Protein AF-A0A2S6GLT4-F1 (afdb_monomer)

Sequence (737 aa):
MRTRTAPTATSEQGGGARAPRPSIDDYTATVGAVVGLYRRHQGLPVSYLLADWPAAPTTSRYIAMERGRWAPTLAIVVGVCARMGVDPAWVLAAADGLSPRALYERTRELPAAPKAPDMSWQAAVGACLRRIRQDRDVTVAELTTRLGVDKGALYTRERGRWTPRLGGLRRWCDALDVPLSAVVAAVGPTDAPTGPYLLHLDHLHAETDPRYRALAAVADLLRAHGRTLLAVDEHTVAALATTTGITPPRLFDRLHSHPLTLPLPPRERPAPEPARTVTRRRSAQAPGGSSSHRDEYAVAVGRVLAVYRGHQGLAVADLVARVPSPPERETYRTWERGIRPPSLVAVAQVSPVLGVDPAWVLAAADGLSARDLLTATQALPVSPTTAGTPLMAAVGACLAGLRRDKGITKPEVAARLDVHTESVTQYELGGRAASLDRLRAWCDLLGTHLCAVVAAVTPRRVPALGYLLDTHHLRADPDPDFARLRAAGRFLHAQGHQRTFLDDACLAELAALTDIDTEALREHLLDYPLALSEPGTRPMPVPEPADPHAPTVIPHATPRSDEINRALGTALRHARHTAELTEAALGARFSPRHTAAFVRARETGAKPISLALLITVAQTLSIPATTLLAEAESPGPTAPRAAGAALTPPPGIADPVTATVMLVREVASAPGAPPPQEIRRHLLPDYPRPIVYGTGTRIVSSRVAESSHVAELILTCRVLGISAAAVWEVAHQPAKP

Mean predicted aligned error: 21.56 Å

Radius of gyration: 37.29 Å; Cα contacts (8 Å, |Δi|>4): 659; chains: 1; bounding box: 102×85×116 Å

pLDDT: mean 70.12, std 24.21, range [23.8, 98.38]

Solvent-accessible surface area (backbone atoms only — not comparable to full-atom values): 44700 Å² total; per-residue (Å²): 144,84,88,82,84,79,85,84,80,83,81,82,77,82,76,76,80,73,76,84,76,75,51,61,63,56,41,38,22,40,40,16,39,50,53,45,48,54,36,59,74,70,69,55,55,72,65,68,74,37,58,96,42,98,82,48,66,53,73,69,53,47,54,29,19,36,68,35,75,38,79,55,37,46,68,52,50,44,55,49,22,59,71,71,61,40,62,50,33,55,53,37,21,57,49,68,73,40,51,77,67,56,42,51,56,52,28,69,76,44,70,73,28,79,88,51,95,85,53,52,66,43,32,29,49,11,46,30,54,49,48,54,32,57,78,65,72,52,46,72,68,55,51,24,61,67,64,75,46,56,70,67,59,51,54,36,39,38,63,21,72,49,84,59,36,43,63,58,47,43,49,51,22,59,65,69,73,45,62,59,21,27,57,51,51,33,47,45,83,76,81,66,94,74,70,96,65,86,85,86,67,86,68,73,77,41,82,80,42,73,73,54,54,52,55,51,50,49,55,50,52,35,53,76,68,76,48,58,94,90,72,70,52,74,68,55,44,48,55,49,19,70,75,68,74,44,59,53,70,67,53,52,55,64,68,68,72,63,86,82,83,76,87,81,80,88,79,83,83,83,82,89,80,82,89,81,89,79,85,84,82,87,75,88,85,77,88,89,72,98,79,80,82,75,59,64,58,30,24,35,36,17,40,47,53,47,51,43,32,57,74,70,68,49,51,68,67,61,50,32,74,66,27,96,78,50,60,55,68,66,56,52,54,28,14,43,66,40,75,40,65,58,39,59,68,52,42,56,49,47,21,62,75,60,74,42,58,46,29,55,46,40,25,58,44,70,70,46,34,70,68,54,40,51,55,51,28,70,73,49,76,68,73,92,84,42,81,91,52,56,68,54,31,36,42,12,44,41,53,53,41,55,34,55,76,69,71,53,48,60,62,56,53,10,64,76,68,74,46,56,46,66,55,48,52,29,31,32,61,31,76,38,89,63,49,48,68,57,48,38,56,49,21,55,75,68,73,50,53,52,25,20,51,43,41,58,47,39,84,68,62,75,46,65,58,47,71,35,52,53,88,74,77,76,83,68,73,94,48,69,66,55,58,30,47,30,55,34,32,45,51,42,46,76,72,66,58,81,67,76,54,45,43,71,66,55,42,47,51,39,17,67,66,45,76,39,55,51,62,62,44,47,58,63,43,66,82,40,84,54,50,63,62,65,92,83,69,70,77,77,78,77,78,78,88,81,71,99,77,69,81,83,76,76,79,80,76,77,78,55,72,68,54,54,25,34,29,41,7,45,27,52,47,50,55,35,55,76,67,72,45,49,50,48,56,53,15,47,73,77,33,90,85,37,42,37,67,57,42,48,35,30,40,67,29,78,37,80,76,50,72,69,55,45,46,52,50,18,59,75,70,73,43,62,50,65,56,43,51,54,50,34,69,46,83,72,98,82,74,90,80,80,85,86,80,92,78,85,82,85,88,89,85,94,62,81,71,62,59,58,59,51,53,59,55,55,61,73,67,44,95,84,61,76,61,77,72,59,67,58,58,75,74,62,87,85,85,93,82,84,86,81,90,77,91,82,83,91,86,89,80,96,83,86,90,83,59,72,64,60,58,51,51,54,50,50,33,60,76,68,71,52,54,73,66,61,59,53,53,69,76,65,62,78,86,73,135

Organism: NCBI:txid155976

InterPro domains:
  IPR001387 Cro/C1-type, helix-turn-helix domain [PS50943] (129-183)
  IPR001387 Cro/C1-typ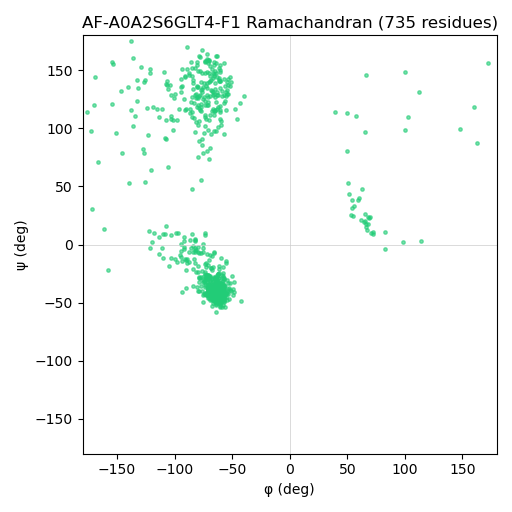e, helix-turn-helix domain [PS50943] (399-453)
  IPR001387 Cro/C1-type, helix-turn-helix domain [SM00530] (128-183)
  IPR001387 Cro/C1-type, helix-turn-helix domain [SM00530] (304-361)
  IPR001387 Cro/C1-type, helix-turn-helix domain [SM00530] (398-453)
  IPR001387 Cro/C1-type, helix-turn-helix domain [SM00530] (571-628)
  IPR001387 Cro/C1-type, helix-turn-helix domain [cd00093] (126-181)
  IPR001387 Cro/C1-type, helix-turn-helix domain [cd00093] (396-450)
  IPR010982 Lambda repressor-like, DNA-binding domain superfamily [G3DSA:1.10.260.40] (115-189)
  IPR010982 Lambda repressor-like, DNA-binding domain superfamily [G3DSA:1.10.260.40] (385-460)
  IPR010982 Lambda repressor-like, DNA-binding domain superfamily [G3DSA:1.10.260.40] (556-635)
  IPR010982 Lambda repressor-like, DNA-binding domain superfamily [SSF47413] (121-185)
  IPR010982 Lambda repressor-like, DNA-binding domain superfamily [SSF47413] (390-451)
  IPR050807 Transcriptional regulator/dioxygenase, bacterial-type [PTHR46797] (123-184)

Nearest PDB structures (foldseek):
  3f52-assembly1_A  TM=9.607E-01  e=4.417E-02  Corynebacterium glutamicum
  2b5a-assembly1_A  TM=9.102E-01  e=2.755E-02  [Bacillus] caldolyticus
  2ewt-assembly1_A  TM=8.957E-01  e=5.378E-02  Streptomyces coelicolor A3(2)
  3f51-assembly1_A  TM=7.361E-01  e=6.051E-02  Corynebacterium glutamicum
  1y7y-assembly1_B  TM=8.975E-01  e=2.049E-01  Aeromonas hydrophila

Secondary structure (DSSP, 8-state):
----PPP----------PPPPPPHHHHHHHHHHHHHHHHHHTT--HHHHHTT-TTPPPHHHHHHHHTTSS--BHHHHHHHHHHHT--HHHHHHHHTT--HHHHHHHHHTSPPP---TT--HHHHHHHHHHHHHHHTT--HHHHHHHHT--HHHHHHHHTT-S--BHHHHHHHHHHHT--HHHHHHHH--SS----------TTSGGGG-HHHHHHHHHHHHHHHTT--TT---HHHHHHHHHHH---HHHHHHHHHS---PPPPPPPPPPPPPPPPP------PPPP--------HHHHHHHHHHHHHHHHTT--HHHHHHHSSSPPPHHHHHHHHTTSSPPPHHHHHHHHHHTT--HHHHHHHHHT--HHHHHHHHHTS---S--TTS-HHHHHHHHHHHHHHHTT--HHHHHHHTTS-HHHHHHHHTTSSPPPHHHHHHHHHHTTS-HHHHHHHHSSS---HHHHHH-TT--S----HHHHHHHHHHHHHHHTT---SEE-HHHHHHHHHHHT--HHHHHHHHHTTT-EEPPTT----PPPP---TTS-------PPPHHHHHHHHHHHHHHHHHHTT--HHHHHHHH-TT--HHHHHHHHTTSS---HHHHHHHHHHTTS-HHHHHHHHHSPPS-S--------PPPP----HHHHHHHHHHHHTTSTTPPPHHHHHHHS------PPPP--------------HHHHHHHHHHHHTT--HHHHHHHHT-----

Structure (mmCIF, N/CA/C/O backbone):
data_AF-A0A2S6GLT4-F1
#
_entry.id   AF-A0A2S6GLT4-F1
#
loop_
_atom_site.group_PDB
_atom_site.id
_atom_site.type_symbol
_atom_site.label_atom_id
_atom_site.label_alt_id
_atom_site.label_comp_id
_atom_site.label_asym_id
_atom_site.label_entity_id
_atom_site.label_seq_id
_atom_site.pdbx_PDB_ins_code
_atom_site.Cartn_x
_atom_site.Cartn_y
_atom_site.Cartn_z
_atom_site.occupancy
_atom_site.B_iso_or_equiv
_atom_site.auth_seq_id
_atom_site.auth_comp_id
_atom_site.auth_asym_id
_atom_site.auth_atom_id
_atom_site.pdbx_PDB_model_num
ATOM 1 N N . MET A 1 1 ? -44.749 28.588 36.130 1.00 44.81 1 MET A N 1
ATOM 2 C CA . MET A 1 1 ? -45.713 28.023 35.158 1.00 44.81 1 MET A CA 1
ATOM 3 C C . MET A 1 1 ? -45.424 28.574 33.769 1.00 44.81 1 MET A C 1
ATOM 5 O O . MET A 1 1 ? -45.738 29.726 33.515 1.00 44.81 1 MET A O 1
ATOM 9 N N . ARG A 1 2 ? -44.778 27.779 32.910 1.00 32.66 2 ARG A N 1
ATOM 10 C CA . ARG A 1 2 ? -44.834 27.828 31.435 1.00 32.66 2 ARG A CA 1
ATOM 11 C C . ARG A 1 2 ? -44.069 26.599 30.939 1.00 32.66 2 ARG A C 1
ATOM 13 O O . ARG A 1 2 ? -42.844 26.571 30.960 1.00 32.66 2 ARG A O 1
ATOM 20 N N . THR A 1 3 ? -44.812 25.546 30.624 1.00 42.28 3 THR A N 1
ATOM 21 C CA . THR A 1 3 ? -44.322 24.288 30.059 1.00 42.28 3 THR A CA 1
ATOM 22 C C . THR A 1 3 ? -44.149 24.453 28.552 1.00 42.28 3 THR A C 1
ATOM 24 O O . THR A 1 3 ? -45.046 24.931 27.863 1.00 42.28 3 THR A O 1
ATOM 27 N N . ARG A 1 4 ? -42.969 24.087 28.049 1.00 40.12 4 ARG A N 1
ATOM 28 C CA . ARG A 1 4 ? -42.629 24.066 26.624 1.00 40.12 4 ARG A CA 1
ATOM 29 C C . ARG A 1 4 ? -42.678 22.602 26.185 1.00 40.12 4 ARG A C 1
ATOM 31 O O . ARG A 1 4 ? -41.852 21.808 26.623 1.00 40.12 4 ARG A O 1
ATOM 38 N N . THR A 1 5 ? -43.689 22.236 25.408 1.00 43.66 5 THR A N 1
ATOM 39 C CA . THR A 1 5 ? -43.836 20.915 24.788 1.00 43.66 5 THR A CA 1
ATOM 40 C C . THR A 1 5 ? -42.920 20.817 23.566 1.00 43.66 5 THR A C 1
ATOM 42 O O . THR A 1 5 ? -42.909 21.708 22.718 1.00 43.66 5 THR A O 1
ATOM 45 N N . ALA A 1 6 ? -42.120 19.752 23.501 1.00 34.84 6 ALA A N 1
ATOM 46 C CA . ALA A 1 6 ? -41.293 19.402 22.347 1.00 34.84 6 ALA A CA 1
ATOM 47 C C . ALA A 1 6 ? -42.102 18.539 21.355 1.00 34.84 6 ALA A C 1
ATOM 49 O O . ALA A 1 6 ? -42.954 17.768 21.804 1.00 34.84 6 ALA A O 1
ATOM 50 N N . PRO A 1 7 ? -41.860 18.643 20.035 1.00 45.69 7 PRO A N 1
ATOM 51 C CA . PRO A 1 7 ? -42.570 17.849 19.043 1.00 45.69 7 PRO A CA 1
ATOM 52 C C . PRO A 1 7 ? -41.981 16.437 18.934 1.00 45.69 7 PRO A C 1
ATOM 54 O O . PRO A 1 7 ? -40.767 16.240 18.886 1.00 45.69 7 PRO A O 1
ATOM 57 N N . THR A 1 8 ? -42.874 15.455 18.883 1.00 38.06 8 THR A N 1
ATOM 58 C CA . THR A 1 8 ? -42.616 14.040 18.616 1.00 38.06 8 THR A CA 1
ATOM 59 C C . THR A 1 8 ? -42.158 13.859 17.169 1.00 38.06 8 THR A C 1
ATOM 61 O O . THR A 1 8 ? -42.925 14.096 16.239 1.00 38.06 8 THR A O 1
ATOM 64 N N . ALA A 1 9 ? -40.912 13.426 16.975 1.00 35.00 9 ALA A N 1
ATOM 65 C CA . ALA A 1 9 ? -40.420 12.968 15.682 1.00 35.00 9 ALA A CA 1
ATOM 66 C C . ALA A 1 9 ? -40.923 11.538 15.423 1.00 35.00 9 ALA A C 1
ATOM 68 O O . ALA A 1 9 ? -40.581 10.602 16.146 1.00 35.00 9 ALA A O 1
ATOM 69 N N . THR A 1 10 ? -41.750 11.374 14.396 1.00 35.44 10 THR A N 1
ATOM 70 C CA . THR A 1 10 ? -42.114 10.083 13.807 1.00 35.44 10 THR A CA 1
ATOM 71 C C . THR A 1 10 ? -40.899 9.498 13.085 1.00 35.44 10 THR A C 1
ATOM 73 O O . THR A 1 10 ? -40.462 10.046 12.077 1.00 35.44 10 THR A O 1
ATOM 76 N N . SER A 1 11 ? -40.334 8.399 13.597 1.00 38.78 11 SER A N 1
ATOM 77 C CA . SER A 1 11 ? -39.285 7.652 12.897 1.00 38.78 11 SER A CA 1
ATOM 78 C C . SER A 1 11 ? -39.906 6.772 11.812 1.00 38.78 11 SER A C 1
ATOM 80 O O . SER A 1 11 ? -40.502 5.735 12.112 1.00 38.78 11 SER A O 1
ATOM 82 N N . GLU A 1 12 ? -39.739 7.166 10.556 1.00 38.41 12 GLU A N 1
ATOM 83 C CA . GLU A 1 12 ? -39.913 6.281 9.406 1.00 38.41 12 GLU A CA 1
ATOM 84 C C . GLU A 1 12 ? -38.825 5.194 9.440 1.00 38.41 12 GLU A C 1
ATOM 86 O O . GLU A 1 12 ? -37.680 5.401 9.039 1.00 38.41 12 GLU A O 1
ATOM 91 N N . GLN A 1 13 ? -39.169 4.015 9.960 1.00 41.34 13 GLN A N 1
ATOM 92 C CA . GLN A 1 13 ? -38.370 2.803 9.793 1.00 41.34 13 GLN A CA 1
ATOM 93 C C . GLN A 1 13 ? -38.634 2.221 8.399 1.00 41.34 13 GLN A C 1
ATOM 95 O O . GLN A 1 13 ? -39.508 1.375 8.210 1.00 41.34 13 GLN A O 1
ATOM 100 N N . GLY A 1 14 ? -37.848 2.658 7.416 1.00 41.16 14 GLY A N 1
ATOM 101 C CA . GLY A 1 14 ? -37.689 1.959 6.141 1.00 41.16 14 GLY A CA 1
ATOM 102 C C . GLY A 1 14 ? -36.935 0.645 6.350 1.00 41.16 14 GLY A C 1
ATOM 103 O O . GLY A 1 14 ? -35.717 0.583 6.195 1.00 41.16 14 GLY A O 1
ATOM 104 N N . GLY A 1 15 ? -37.648 -0.408 6.751 1.00 39.38 15 GLY A N 1
ATOM 105 C CA . GLY A 1 15 ? -37.107 -1.755 6.928 1.00 39.38 15 GLY A CA 1
ATOM 106 C C . GLY A 1 15 ? -36.794 -2.420 5.589 1.00 39.38 15 GLY A C 1
ATOM 107 O O . GLY A 1 15 ? -37.574 -3.235 5.105 1.00 39.38 15 GLY A O 1
ATOM 108 N N . GLY A 1 16 ? -35.647 -2.092 4.990 1.00 51.72 16 GLY A N 1
ATOM 109 C CA . GLY A 1 16 ? -35.098 -2.866 3.880 1.00 51.72 16 GLY A CA 1
ATOM 110 C C . GLY A 1 16 ? -34.820 -4.296 4.346 1.00 51.72 16 GLY A C 1
ATOM 111 O O . GLY A 1 16 ? -33.909 -4.523 5.144 1.00 51.72 16 GLY A O 1
ATOM 112 N N . ALA A 1 17 ? -35.625 -5.256 3.889 1.00 49.81 17 ALA A N 1
ATOM 113 C CA . ALA A 1 17 ? -35.461 -6.664 4.223 1.00 49.81 17 ALA A CA 1
ATOM 114 C C . ALA A 1 17 ? -34.079 -7.146 3.751 1.00 49.81 17 ALA A C 1
ATOM 116 O O . ALA A 1 17 ? -33.823 -7.307 2.558 1.00 49.81 17 ALA A O 1
ATOM 117 N N . ARG A 1 18 ? -33.159 -7.338 4.700 1.00 60.69 18 ARG A N 1
ATOM 118 C CA . ARG A 1 18 ? -31.818 -7.867 4.439 1.00 60.69 18 ARG A CA 1
ATOM 119 C C . ARG A 1 18 ? -31.978 -9.291 3.900 1.00 60.69 18 ARG A C 1
ATOM 121 O O . ARG A 1 18 ? -32.685 -10.089 4.514 1.00 60.69 18 ARG A O 1
ATOM 128 N N . ALA A 1 19 ? -31.341 -9.602 2.770 1.00 67.31 19 ALA A N 1
ATOM 129 C CA . ALA A 1 19 ? -31.387 -10.943 2.187 1.00 67.31 19 ALA A CA 1
ATOM 130 C C . ALA A 1 19 ? -31.021 -12.007 3.246 1.00 67.31 19 ALA A C 1
ATOM 132 O O . ALA A 1 19 ? -30.118 -11.762 4.060 1.00 67.31 19 ALA A O 1
ATOM 133 N N . PRO A 1 20 ? -31.716 -13.161 3.275 1.00 76.94 20 PRO A N 1
ATOM 134 C CA . PRO A 1 20 ? -31.445 -14.209 4.250 1.00 76.94 20 PRO A CA 1
ATOM 135 C C . PRO A 1 20 ? -29.981 -14.644 4.146 1.00 76.94 20 PRO A C 1
ATOM 137 O O . PRO A 1 20 ? -29.478 -14.929 3.059 1.00 76.94 20 PRO A O 1
ATOM 140 N N . ARG A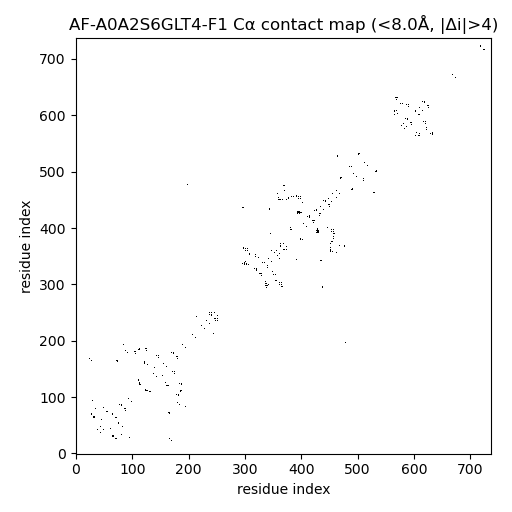 1 21 ? -29.274 -14.659 5.282 1.00 79.25 21 ARG A N 1
ATOM 141 C CA . ARG A 1 21 ? -27.878 -15.110 5.320 1.00 79.25 21 ARG A CA 1
ATOM 142 C C . ARG A 1 21 ? -27.822 -16.625 5.082 1.00 79.25 21 ARG A C 1
ATOM 144 O O . ARG A 1 21 ? -28.668 -17.334 5.630 1.00 79.25 21 ARG A O 1
ATOM 151 N N . PRO A 1 22 ? -26.832 -17.127 4.322 1.00 79.94 22 PRO A N 1
ATOM 152 C CA . PRO A 1 22 ? -26.649 -18.563 4.130 1.00 79.94 22 PRO A CA 1
ATOM 153 C C . PRO A 1 22 ? -26.393 -19.258 5.471 1.00 79.94 22 PRO A C 1
ATOM 155 O O . PRO A 1 22 ? -25.790 -18.670 6.377 1.00 79.94 22 PRO A O 1
ATOM 158 N N . SER A 1 23 ? -26.833 -20.513 5.600 1.00 90.44 23 SER A N 1
ATOM 159 C CA . SER A 1 23 ? -26.534 -21.305 6.794 1.00 90.44 23 SER A CA 1
ATOM 160 C C . SER A 1 23 ? -25.022 -21.554 6.914 1.00 90.44 23 SER A C 1
ATOM 162 O O . SER A 1 23 ? -24.261 -21.417 5.954 1.00 90.44 23 SER A O 1
ATOM 164 N N . ILE A 1 24 ? -24.552 -21.928 8.108 1.00 85.50 24 ILE A N 1
ATOM 165 C CA . ILE A 1 24 ? -23.126 -22.228 8.336 1.00 85.50 24 ILE A CA 1
ATOM 166 C C . ILE A 1 24 ? -22.648 -23.379 7.438 1.00 85.50 24 ILE A C 1
ATOM 168 O O . ILE A 1 24 ? -21.502 -23.362 6.973 1.00 85.50 24 ILE A O 1
ATOM 172 N N . ASP A 1 25 ? -23.515 -24.360 7.194 1.00 85.31 25 ASP A N 1
ATOM 173 C CA . ASP A 1 25 ? -23.207 -25.513 6.353 1.00 85.31 25 ASP A CA 1
ATOM 174 C C . ASP A 1 25 ? -23.150 -25.104 4.875 1.00 85.31 25 ASP A C 1
ATOM 176 O O . ASP A 1 25 ? -22.179 -25.445 4.195 1.00 85.31 25 ASP A O 1
ATOM 180 N N . ASP A 1 26 ? -24.077 -24.255 4.414 1.00 86.31 26 ASP A N 1
ATOM 181 C CA . ASP A 1 26 ? -24.054 -23.693 3.054 1.00 86.31 26 ASP A CA 1
ATOM 182 C C . ASP A 1 26 ? -22.807 -22.839 2.819 1.00 86.31 26 ASP A C 1
ATOM 184 O O . ASP A 1 26 ? -22.149 -22.942 1.782 1.00 86.31 26 ASP A O 1
ATOM 188 N N . TYR A 1 27 ? -22.429 -22.020 3.803 1.00 84.94 27 TYR A N 1
ATOM 189 C CA . TYR A 1 27 ? -21.230 -21.190 3.725 1.00 84.94 27 TYR A CA 1
ATOM 190 C C . TYR A 1 27 ? -19.965 -22.042 3.604 1.00 84.94 27 TYR A C 1
ATOM 192 O O . TYR A 1 27 ? -19.087 -21.793 2.778 1.00 84.94 27 TYR A O 1
ATOM 200 N N . THR A 1 28 ? -19.888 -23.093 4.414 1.00 85.12 28 THR A N 1
ATOM 201 C CA . THR A 1 28 ? -18.774 -24.038 4.394 1.00 85.12 28 THR A CA 1
ATOM 202 C C . THR A 1 28 ? -18.690 -24.773 3.056 1.00 85.12 28 THR A C 1
ATOM 204 O O . THR A 1 28 ? -17.597 -24.909 2.497 1.00 85.12 28 THR A O 1
ATOM 207 N N . ALA A 1 29 ? -19.833 -25.209 2.522 1.00 85.50 29 ALA A N 1
ATOM 208 C CA . ALA A 1 29 ? -19.918 -25.829 1.206 1.00 85.50 29 ALA A CA 1
ATOM 209 C C . ALA A 1 29 ? -19.494 -24.866 0.092 1.00 85.50 29 ALA A C 1
ATOM 211 O O . ALA A 1 29 ? -18.736 -25.259 -0.794 1.00 85.50 29 ALA A O 1
ATOM 212 N N . THR A 1 30 ? -19.892 -23.598 0.191 1.00 86.38 30 THR A N 1
ATOM 213 C CA . THR A 1 30 ? -19.520 -22.541 -0.756 1.00 86.38 30 THR A CA 1
ATOM 214 C C . THR A 1 30 ? -18.011 -22.309 -0.759 1.00 86.38 30 THR A C 1
ATOM 216 O O . THR A 1 30 ? -17.394 -22.330 -1.821 1.00 86.38 30 THR A O 1
ATOM 219 N N . VAL A 1 31 ? -17.377 -22.184 0.413 1.00 83.44 31 VAL A N 1
ATOM 220 C CA . VAL A 1 31 ? -15.911 -22.047 0.507 1.00 83.44 31 VAL A CA 1
ATOM 221 C C . VAL A 1 31 ? -15.202 -23.260 -0.098 1.00 83.44 31 VAL A C 1
ATOM 223 O O . VAL A 1 31 ? -14.247 -23.099 -0.857 1.00 83.44 31 VAL A O 1
ATOM 226 N N . GLY A 1 32 ? -15.686 -24.472 0.181 1.00 85.88 32 GLY A N 1
ATOM 227 C CA . GLY A 1 32 ? -15.173 -25.698 -0.429 1.00 85.88 32 GLY A CA 1
ATOM 228 C C . GLY A 1 32 ? -15.267 -25.696 -1.957 1.00 85.88 32 GLY A C 1
ATOM 229 O O . GLY A 1 32 ? -14.281 -25.989 -2.640 1.00 85.88 32 GLY A O 1
ATOM 230 N N . ALA A 1 33 ? -16.426 -25.311 -2.493 1.00 86.00 33 ALA A N 1
ATOM 231 C CA . ALA A 1 33 ? -16.675 -25.236 -3.926 1.00 86.00 33 ALA A CA 1
ATOM 232 C C . ALA A 1 33 ? -15.775 -24.198 -4.613 1.00 86.00 33 ALA A C 1
ATOM 234 O O . ALA A 1 33 ? -15.162 -24.518 -5.634 1.00 86.00 33 ALA A O 1
ATOM 235 N N . VAL A 1 34 ? -15.634 -23.004 -4.023 1.00 84.12 34 VAL A N 1
ATOM 236 C CA . VAL A 1 34 ? -14.757 -21.933 -4.523 1.00 84.12 34 VAL A CA 1
ATOM 237 C C . VAL A 1 34 ? -13.304 -22.408 -4.550 1.00 84.12 34 VAL A C 1
ATOM 239 O O . VAL A 1 34 ? -12.658 -22.326 -5.592 1.00 84.12 34 VAL A O 1
ATOM 242 N N . VAL A 1 35 ? -12.799 -22.989 -3.456 1.00 84.94 35 VAL A N 1
ATOM 243 C CA . VAL A 1 35 ? -11.429 -23.535 -3.402 1.00 84.94 35 VAL A CA 1
ATOM 244 C C . VAL A 1 35 ? -11.205 -24.597 -4.481 1.00 84.94 35 VAL A C 1
ATOM 246 O O . VAL A 1 35 ? -10.193 -24.560 -5.184 1.00 84.94 35 VAL A O 1
ATOM 249 N N . GLY A 1 36 ? -12.149 -25.528 -4.647 1.00 86.56 36 GLY A N 1
ATOM 250 C CA . GLY A 1 36 ? -12.024 -26.576 -5.657 1.00 86.56 36 GLY A CA 1
ATOM 251 C C . GLY A 1 36 ? -12.067 -26.042 -7.088 1.00 86.56 36 GLY A C 1
ATOM 252 O O . GLY A 1 36 ? -11.414 -26.587 -7.978 1.00 86.56 36 GLY A O 1
ATOM 253 N N . LEU A 1 37 ? -12.810 -24.964 -7.315 1.00 86.56 37 LEU A N 1
ATOM 254 C CA . LEU A 1 37 ? -12.906 -24.290 -8.600 1.00 86.56 37 LEU A CA 1
ATOM 255 C C . LEU A 1 37 ? -11.615 -23.526 -8.941 1.00 86.56 37 LEU A C 1
ATOM 257 O O . LEU A 1 37 ? -11.097 -23.717 -10.041 1.00 86.56 37 LEU A O 1
ATOM 261 N N . TYR A 1 38 ? -11.012 -22.805 -7.988 1.00 79.25 38 TYR A N 1
ATOM 262 C CA . TYR A 1 38 ? -9.678 -22.206 -8.162 1.00 79.25 38 TYR A CA 1
ATOM 263 C C . TYR A 1 38 ? -8.610 -23.251 -8.487 1.00 79.25 38 TYR A C 1
ATOM 265 O O . TYR A 1 38 ? -7.854 -23.094 -9.447 1.00 79.25 38 TYR A O 1
ATOM 273 N N . ARG A 1 39 ? -8.577 -24.360 -7.737 1.00 93.12 39 ARG A N 1
ATOM 274 C CA . ARG A 1 39 ? -7.625 -25.447 -7.995 1.00 93.12 39 ARG A CA 1
ATOM 275 C C . ARG A 1 39 ? -7.785 -26.012 -9.408 1.00 93.12 39 ARG A C 1
ATOM 277 O O . ARG A 1 39 ? -6.785 -26.208 -10.100 1.00 93.12 39 ARG A O 1
ATOM 284 N N . ARG A 1 40 ? -9.024 -26.311 -9.826 1.00 90.31 40 ARG A N 1
ATOM 285 C CA . ARG A 1 40 ? -9.312 -26.846 -11.170 1.00 90.31 40 ARG A CA 1
ATOM 286 C C . ARG A 1 40 ? -8.893 -25.866 -12.261 1.00 90.31 40 ARG A C 1
ATOM 288 O O . ARG A 1 40 ? -8.290 -26.303 -13.234 1.00 90.31 40 ARG A O 1
ATOM 295 N N . HIS A 1 41 ? -9.150 -24.574 -12.069 1.00 82.62 41 HIS A N 1
ATOM 296 C CA . HIS A 1 41 ? -8.751 -23.536 -13.014 1.00 82.62 41 HIS A CA 1
ATOM 297 C C . HIS A 1 41 ? -7.226 -23.460 -13.195 1.00 82.62 41 HIS A C 1
ATOM 299 O O . HIS A 1 41 ? -6.745 -23.345 -14.316 1.00 82.62 41 HIS A O 1
ATOM 305 N N . GLN A 1 42 ? -6.458 -23.618 -12.113 1.00 84.19 42 GLN A N 1
ATOM 306 C CA . GLN A 1 42 ? -4.990 -23.634 -12.162 1.00 84.19 42 GLN A CA 1
ATOM 307 C C . GLN A 1 42 ? -4.389 -24.978 -12.620 1.00 84.19 42 GLN A C 1
ATOM 309 O O . GLN A 1 42 ? -3.169 -25.114 -12.686 1.00 84.19 42 GLN A O 1
ATOM 314 N N . GLY A 1 43 ? -5.209 -26.003 -12.885 1.00 90.88 43 GLY A N 1
ATOM 315 C CA . GLY A 1 43 ? -4.724 -27.336 -13.257 1.00 90.88 43 GLY A CA 1
ATOM 316 C C . GLY A 1 43 ? -3.919 -28.044 -12.157 1.00 90.88 43 GLY A C 1
ATOM 317 O O . GLY A 1 43 ? -3.178 -28.983 -12.448 1.00 90.88 43 GLY A O 1
ATOM 318 N N . LEU A 1 44 ? -4.042 -27.622 -10.892 1.00 89.12 44 LEU A N 1
ATOM 319 C CA . LEU A 1 44 ? -3.240 -28.172 -9.799 1.00 89.12 44 LEU A CA 1
ATOM 320 C C . LEU A 1 44 ? -3.809 -29.518 -9.313 1.00 89.12 44 LEU A C 1
ATOM 322 O O . LEU A 1 44 ? -4.985 -29.597 -8.926 1.00 89.12 44 LEU A O 1
ATOM 326 N N . PRO A 1 45 ? -3.010 -30.600 -9.269 1.00 91.88 45 PRO A N 1
ATOM 327 C CA . PRO A 1 45 ? -3.458 -31.854 -8.682 1.00 91.88 45 PRO A CA 1
ATOM 328 C C . PRO A 1 45 ? -3.536 -31.729 -7.154 1.00 91.88 45 PRO A C 1
ATOM 330 O O . PRO A 1 45 ? -2.746 -31.026 -6.528 1.00 91.88 45 PRO A O 1
ATOM 333 N N . VAL A 1 46 ? -4.469 -32.451 -6.524 1.00 91.75 46 VAL A N 1
ATOM 334 C CA . VAL A 1 46 ? -4.634 -32.429 -5.055 1.00 91.75 46 VAL A CA 1
ATOM 335 C C . VAL A 1 46 ? -3.338 -32.825 -4.340 1.00 91.75 46 VAL A C 1
ATOM 337 O O . VAL A 1 46 ? -2.999 -32.237 -3.320 1.00 91.75 46 VAL A O 1
ATOM 340 N N . SER A 1 47 ? -2.570 -33.764 -4.899 1.00 90.06 47 SER A N 1
ATOM 341 C CA . SER A 1 47 ? -1.268 -34.169 -4.358 1.00 90.06 47 SER A CA 1
ATOM 342 C C . SER A 1 47 ? -0.286 -33.003 -4.226 1.00 90.06 47 SER A C 1
ATOM 344 O O . SER A 1 47 ? 0.422 -32.932 -3.228 1.00 90.06 47 SER A O 1
ATOM 346 N N . TYR A 1 48 ? -0.288 -32.057 -5.171 1.00 90.25 48 TYR A N 1
ATOM 347 C CA . TYR A 1 48 ? 0.574 -30.874 -5.125 1.00 90.25 48 TYR A CA 1
ATOM 348 C C . TYR A 1 48 ? 0.226 -29.967 -3.940 1.00 90.25 48 TYR A C 1
ATOM 350 O O . TYR A 1 48 ? 1.106 -29.528 -3.206 1.00 90.25 48 TYR A O 1
ATOM 358 N N . LEU A 1 49 ? -1.068 -29.744 -3.693 1.00 88.50 49 LEU A N 1
ATOM 359 C CA . LEU A 1 49 ? -1.521 -28.906 -2.580 1.00 88.50 49 LEU A CA 1
ATOM 360 C C . LEU A 1 49 ? -1.252 -29.518 -1.207 1.00 88.50 49 LEU A C 1
ATOM 362 O O . LEU A 1 49 ? -1.248 -28.785 -0.219 1.00 88.50 49 LEU A O 1
ATOM 366 N N . LEU A 1 50 ? -1.052 -30.833 -1.123 1.00 90.50 50 LEU A N 1
ATOM 367 C CA . LEU A 1 50 ? -0.866 -31.545 0.142 1.00 90.50 50 LEU A CA 1
ATOM 368 C C . LEU A 1 50 ? 0.592 -31.956 0.395 1.00 90.50 50 LEU A C 1
ATOM 370 O O . LEU A 1 50 ? 0.948 -32.188 1.548 1.00 90.50 50 LEU A O 1
ATOM 374 N N . ALA A 1 51 ? 1.447 -31.988 -0.633 1.00 86.88 51 ALA A N 1
ATOM 375 C CA . ALA A 1 51 ? 2.861 -32.341 -0.505 1.00 86.88 51 ALA A CA 1
ATOM 376 C C . ALA A 1 51 ? 3.583 -31.435 0.507 1.00 86.88 51 ALA A C 1
ATOM 378 O O . ALA A 1 51 ? 3.359 -30.226 0.529 1.00 86.88 51 ALA A O 1
ATOM 379 N N . ASP A 1 52 ? 4.414 -32.011 1.376 1.00 84.50 52 ASP A N 1
ATOM 380 C CA . ASP A 1 52 ? 5.278 -31.286 2.321 1.00 84.50 52 ASP A CA 1
ATOM 381 C C . ASP A 1 52 ? 4.566 -30.281 3.253 1.00 84.50 52 ASP A C 1
ATOM 383 O O . ASP A 1 52 ? 5.179 -29.324 3.724 1.00 84.50 52 ASP A O 1
ATOM 387 N N . TRP A 1 53 ? 3.264 -30.456 3.528 1.00 88.38 53 TRP A N 1
ATOM 388 C CA . TRP A 1 53 ? 2.557 -29.675 4.553 1.00 88.38 53 TRP A CA 1
ATOM 389 C C . TRP A 1 53 ? 2.253 -30.531 5.778 1.00 88.38 53 TRP A C 1
ATOM 391 O O . TRP A 1 53 ? 1.345 -31.360 5.737 1.00 88.38 53 TRP A O 1
ATOM 401 N N . PRO A 1 54 ? 2.964 -30.305 6.901 1.00 82.44 54 PRO A N 1
ATOM 402 C CA . PRO A 1 54 ? 2.817 -31.115 8.110 1.00 82.44 54 PRO A CA 1
ATOM 403 C C . PRO A 1 54 ? 1.392 -31.148 8.677 1.00 82.44 54 PRO A C 1
ATOM 405 O O . PRO A 1 54 ? 1.009 -32.107 9.337 1.00 82.44 54 PRO A O 1
ATOM 408 N N . ALA A 1 55 ? 0.605 -30.099 8.419 1.00 84.62 55 ALA A N 1
ATOM 409 C CA . ALA A 1 55 ? -0.776 -29.964 8.876 1.00 84.62 55 ALA A CA 1
ATOM 410 C C . ALA A 1 55 ? -1.807 -30.131 7.741 1.00 84.62 55 ALA A C 1
ATOM 412 O O . ALA A 1 55 ? -2.964 -29.732 7.902 1.00 84.62 55 ALA A O 1
ATOM 413 N N . ALA A 1 56 ? -1.401 -30.690 6.596 1.00 86.44 56 ALA A N 1
ATOM 414 C CA . ALA A 1 56 ? -2.293 -30.898 5.465 1.00 86.44 56 ALA A CA 1
ATOM 415 C C . ALA A 1 56 ? -3.470 -31.812 5.833 1.00 86.44 56 ALA A C 1
ATOM 417 O O . ALA A 1 56 ? -3.291 -32.819 6.528 1.00 86.44 56 ALA A O 1
ATOM 418 N N . PRO A 1 57 ? -4.688 -31.524 5.341 1.00 89.56 57 PRO A N 1
ATOM 419 C CA . PRO A 1 57 ? -5.746 -32.518 5.370 1.00 89.56 57 PRO A CA 1
ATOM 420 C C . PRO A 1 57 ? -5.334 -33.737 4.534 1.00 89.56 57 PRO A C 1
ATOM 422 O O . PRO A 1 57 ? -4.608 -33.621 3.551 1.00 89.56 57 PRO A O 1
ATOM 425 N N . THR A 1 58 ? -5.843 -34.919 4.882 1.00 93.75 58 THR A N 1
ATOM 426 C CA . THR A 1 58 ? -5.714 -36.084 3.997 1.00 93.75 58 THR A CA 1
ATOM 427 C C . THR A 1 58 ? -6.402 -35.804 2.660 1.00 93.75 58 THR A C 1
ATOM 429 O O . THR A 1 58 ? -7.365 -35.035 2.610 1.00 93.75 58 THR A O 1
ATOM 432 N N . THR A 1 59 ? -5.980 -36.472 1.583 1.00 92.69 59 THR A N 1
ATOM 433 C CA . THR A 1 59 ? -6.624 -36.364 0.259 1.00 92.69 59 THR A CA 1
ATOM 434 C C . THR A 1 59 ? -8.141 -36.539 0.350 1.00 92.69 59 THR A C 1
ATOM 436 O O . THR A 1 59 ? -8.895 -35.740 -0.200 1.00 92.69 59 THR A O 1
ATOM 439 N N . SER A 1 60 ? -8.609 -37.516 1.133 1.00 92.19 60 SER A N 1
ATOM 440 C CA . SER A 1 60 ? -10.039 -37.746 1.364 1.00 92.19 60 SER A CA 1
ATOM 441 C C . SER A 1 60 ? -10.729 -36.576 2.073 1.00 92.19 60 SER A C 1
ATOM 443 O O . SER A 1 60 ? -11.848 -36.226 1.705 1.00 92.19 60 SER A O 1
ATOM 445 N N . ARG A 1 61 ? -10.077 -35.936 3.057 1.00 93.00 61 ARG A N 1
ATOM 446 C CA . ARG A 1 61 ? -10.611 -34.737 3.731 1.00 93.00 61 ARG A CA 1
ATOM 447 C C . ARG A 1 61 ? -10.619 -33.519 2.817 1.00 93.00 61 ARG A C 1
ATOM 449 O O . ARG A 1 61 ? -11.587 -32.771 2.845 1.00 93.00 61 ARG A O 1
ATOM 456 N N . TYR A 1 62 ? -9.598 -33.346 1.980 1.00 92.56 62 TYR A N 1
ATOM 457 C CA . TYR A 1 62 ? -9.577 -32.286 0.974 1.00 92.56 62 TYR A CA 1
ATOM 458 C C . TYR A 1 62 ? -10.713 -32.462 -0.047 1.00 92.56 62 TYR A C 1
ATOM 460 O O . TYR A 1 62 ? -11.469 -31.533 -0.301 1.00 92.56 62 TYR A O 1
ATOM 468 N N . ILE A 1 63 ? -10.918 -33.677 -0.563 1.00 91.06 63 ILE A N 1
ATOM 469 C CA . ILE A 1 63 ? -12.034 -33.974 -1.477 1.00 91.06 63 ILE A CA 1
ATOM 470 C C . ILE A 1 63 ? -13.390 -33.794 -0.777 1.00 91.06 63 ILE A C 1
ATOM 472 O O . ILE A 1 63 ? -14.359 -33.350 -1.393 1.00 91.06 63 ILE A O 1
ATOM 476 N N . ALA A 1 64 ? -13.493 -34.147 0.508 1.00 91.06 64 ALA A N 1
ATOM 477 C CA . ALA A 1 64 ? -14.695 -33.879 1.291 1.00 91.06 64 ALA A CA 1
ATOM 478 C C . ALA A 1 64 ? -14.938 -32.370 1.450 1.00 91.06 64 ALA A C 1
ATOM 480 O O . ALA A 1 64 ? -16.081 -31.945 1.314 1.00 91.06 64 ALA A O 1
ATOM 481 N N . MET A 1 65 ? -13.883 -31.574 1.658 1.00 93.00 65 MET A N 1
ATOM 482 C CA . MET A 1 65 ? -13.936 -30.109 1.692 1.00 93.00 65 MET A CA 1
ATOM 483 C C . MET A 1 65 ? -14.477 -29.540 0.380 1.00 93.00 65 MET A C 1
ATOM 485 O O . MET A 1 65 ? -15.460 -28.813 0.409 1.00 93.00 65 MET A O 1
ATOM 489 N N . GLU A 1 66 ? -13.887 -29.909 -0.765 1.00 91.38 66 GLU A N 1
ATOM 490 C CA . GLU A 1 66 ? -14.303 -29.411 -2.090 1.00 91.38 66 GLU A CA 1
ATOM 491 C C . GLU A 1 66 ? -15.780 -29.694 -2.386 1.00 91.38 66 GLU A C 1
ATOM 493 O O . GLU A 1 66 ? -16.433 -28.952 -3.112 1.00 91.38 66 GLU A O 1
ATOM 498 N N . ARG A 1 67 ? -16.306 -30.785 -1.824 1.00 90.38 67 ARG A N 1
ATOM 499 C CA . ARG A 1 67 ? -17.696 -31.223 -1.983 1.00 90.38 67 ARG A CA 1
ATOM 500 C C . ARG A 1 67 ? -18.628 -30.689 -0.890 1.00 90.38 67 ARG A C 1
ATOM 502 O O . ARG A 1 67 ? -19.753 -31.165 -0.795 1.00 90.38 67 ARG A O 1
ATOM 509 N N . GLY A 1 68 ? -18.149 -29.804 -0.015 1.00 88.00 68 GLY A N 1
ATOM 510 C CA . GLY A 1 68 ? -18.922 -29.262 1.104 1.00 88.00 68 GLY A CA 1
ATOM 511 C C . GLY A 1 68 ? -19.310 -30.278 2.181 1.00 88.00 68 GLY A C 1
ATOM 512 O O . GLY A 1 68 ? -20.167 -30.004 3.009 1.00 88.00 68 GLY A O 1
ATOM 513 N N . ARG A 1 69 ? -18.681 -31.458 2.200 1.00 91.25 69 ARG A N 1
ATOM 514 C CA . ARG A 1 69 ? -18.956 -32.538 3.167 1.00 91.25 69 ARG A CA 1
ATOM 515 C C . ARG A 1 69 ? -18.076 -32.482 4.412 1.00 91.25 69 ARG A C 1
ATOM 517 O O . ARG A 1 69 ? -18.196 -33.330 5.292 1.00 91.25 69 ARG A O 1
ATOM 524 N N . TRP A 1 70 ? -17.156 -31.526 4.481 1.00 91.69 70 TRP A N 1
ATOM 525 C CA . TRP A 1 70 ? -16.299 -31.331 5.641 1.00 91.69 70 TRP A CA 1
ATOM 526 C C . TRP A 1 70 ? -15.981 -29.855 5.846 1.00 91.69 70 TRP A C 1
ATOM 528 O O . TRP A 1 70 ? -15.567 -29.175 4.911 1.00 91.69 70 TRP A O 1
ATOM 538 N N . ALA A 1 71 ? -16.138 -29.389 7.087 1.00 88.06 71 ALA A N 1
ATOM 539 C CA . ALA A 1 71 ? -15.852 -28.016 7.469 1.00 88.06 71 ALA A CA 1
ATOM 540 C C . ALA A 1 71 ? -14.367 -27.816 7.799 1.00 88.06 71 ALA A C 1
ATOM 542 O O . ALA A 1 71 ? -13.914 -28.301 8.845 1.00 88.06 71 ALA A O 1
ATOM 543 N N . PRO A 1 72 ? -13.597 -27.098 6.958 1.00 89.00 72 PRO A N 1
ATOM 544 C CA . PRO A 1 72 ? -12.192 -26.866 7.233 1.00 89.00 72 PRO A CA 1
ATOM 545 C C . PRO A 1 72 ? -12.021 -25.886 8.400 1.00 89.00 72 PRO A C 1
ATOM 547 O O . PRO A 1 72 ? -12.884 -25.060 8.721 1.00 89.00 72 PRO A O 1
ATOM 550 N N . THR A 1 73 ? -10.866 -25.957 9.056 1.00 90.19 73 THR A N 1
ATOM 551 C CA . THR A 1 73 ? -10.418 -24.854 9.911 1.00 90.19 73 THR A CA 1
ATOM 552 C C . THR A 1 73 ? -9.952 -23.700 9.031 1.00 90.19 73 THR A C 1
ATOM 554 O O . THR A 1 73 ? -9.540 -23.908 7.889 1.00 90.19 73 THR A O 1
ATOM 557 N N . LEU A 1 74 ? -9.961 -22.477 9.564 1.00 86.19 74 LEU A N 1
ATOM 558 C CA . LEU A 1 74 ? -9.438 -21.332 8.818 1.00 86.19 74 LEU A CA 1
ATOM 559 C C . LEU A 1 74 ? -7.964 -21.536 8.423 1.00 86.19 74 LEU A C 1
ATOM 561 O O . LEU A 1 74 ? -7.584 -21.204 7.310 1.00 86.19 74 LEU A O 1
ATOM 565 N N . ALA A 1 75 ? -7.156 -22.158 9.289 1.00 86.38 75 ALA A N 1
ATOM 566 C CA . ALA A 1 75 ? -5.758 -22.481 8.991 1.00 86.38 75 ALA A CA 1
ATOM 567 C C . ALA A 1 75 ? -5.603 -23.373 7.746 1.00 86.38 75 ALA A C 1
ATOM 569 O O . ALA A 1 75 ? -4.648 -23.218 6.991 1.00 86.38 75 ALA A O 1
ATOM 570 N N . ILE A 1 76 ? -6.556 -24.280 7.509 1.00 90.25 76 ILE A N 1
ATOM 571 C CA . ILE A 1 76 ? -6.549 -25.142 6.326 1.00 90.25 76 ILE A CA 1
ATOM 572 C C . ILE A 1 76 ? -6.918 -24.341 5.078 1.00 90.25 76 ILE A C 1
ATOM 574 O O . ILE A 1 76 ? -6.250 -24.475 4.060 1.00 90.25 76 ILE A O 1
ATOM 578 N N . VAL A 1 77 ? -7.916 -23.456 5.162 1.00 89.25 77 VAL A N 1
ATOM 579 C CA . VAL A 1 77 ? -8.260 -22.555 4.049 1.00 89.25 77 VAL A CA 1
ATOM 580 C C . VAL A 1 77 ? -7.069 -21.663 3.695 1.00 89.25 77 VAL A C 1
ATOM 582 O O . VAL A 1 77 ? -6.662 -21.634 2.539 1.00 89.25 77 VAL A O 1
ATOM 585 N N . VAL A 1 78 ? -6.456 -21.011 4.688 1.00 87.56 78 VAL A N 1
ATOM 586 C CA . VAL A 1 78 ? -5.282 -20.143 4.501 1.00 87.56 78 VAL A CA 1
ATOM 587 C C . VAL A 1 78 ? -4.107 -20.918 3.900 1.00 87.56 78 VAL A C 1
ATOM 589 O O . VAL A 1 78 ? -3.507 -20.449 2.939 1.00 87.56 78 VAL A O 1
ATOM 592 N N . GLY A 1 79 ? -3.806 -22.120 4.402 1.00 88.31 79 GLY A N 1
ATOM 593 C CA . GLY A 1 79 ? -2.716 -22.945 3.874 1.00 88.31 79 GLY A CA 1
ATOM 594 C C . GLY A 1 79 ? -2.943 -23.410 2.432 1.00 88.31 79 GLY A C 1
ATOM 595 O O . GLY A 1 79 ? -2.014 -23.381 1.625 1.00 88.31 79 GLY A O 1
ATOM 596 N N . VAL A 1 80 ? -4.180 -23.775 2.075 1.00 89.25 80 VAL A N 1
ATOM 597 C CA . VAL A 1 80 ? -4.541 -24.120 0.690 1.00 89.25 80 VAL A CA 1
ATOM 598 C C . VAL A 1 80 ? -4.442 -22.894 -0.223 1.00 89.25 80 VAL A C 1
ATOM 600 O O . VAL A 1 80 ? -3.844 -22.985 -1.292 1.00 89.25 80 VAL A O 1
ATOM 603 N N . CYS A 1 81 ? -4.963 -21.742 0.208 1.00 89.00 81 CYS A N 1
ATOM 604 C CA . CYS A 1 81 ? -4.912 -20.487 -0.549 1.00 89.00 81 CYS A CA 1
ATOM 605 C C . CYS A 1 81 ? -3.465 -20.039 -0.802 1.00 89.00 81 CYS A C 1
ATOM 607 O O . CYS A 1 81 ? -3.099 -19.780 -1.947 1.00 89.00 81 CYS A O 1
ATOM 609 N N . ALA A 1 82 ? -2.609 -20.086 0.224 1.00 87.38 82 ALA A N 1
ATOM 610 C CA . ALA A 1 82 ? -1.189 -19.761 0.103 1.00 87.38 82 ALA A CA 1
ATOM 611 C C . ALA A 1 82 ? -0.472 -20.619 -0.955 1.00 87.38 82 ALA A C 1
ATOM 613 O O . ALA A 1 82 ? 0.369 -20.115 -1.694 1.00 87.38 82 ALA A O 1
ATOM 614 N N . ARG A 1 83 ? -0.830 -21.903 -1.075 1.00 88.06 83 ARG A N 1
ATOM 615 C CA . ARG A 1 83 ? -0.250 -22.817 -2.075 1.00 88.06 83 ARG A CA 1
ATOM 616 C C . ARG A 1 83 ? -0.789 -22.631 -3.483 1.00 88.06 83 ARG A C 1
ATOM 618 O O . ARG A 1 83 ? -0.072 -22.907 -4.436 1.00 88.06 83 ARG A O 1
ATOM 625 N N . MET A 1 84 ? -2.025 -22.159 -3.610 1.00 87.50 84 MET A N 1
ATOM 626 C CA . MET A 1 84 ? -2.595 -21.737 -4.892 1.00 87.50 84 MET A CA 1
ATOM 627 C C . MET A 1 84 ? -2.125 -20.330 -5.299 1.00 87.50 84 MET A C 1
ATOM 629 O O . MET A 1 84 ? -2.454 -19.870 -6.389 1.00 87.50 84 MET A O 1
ATOM 633 N N . GLY A 1 85 ? -1.397 -19.617 -4.429 1.00 84.06 85 GLY A N 1
ATOM 634 C CA . GLY A 1 85 ? -1.047 -18.212 -4.648 1.00 84.06 85 GLY A CA 1
ATOM 635 C C . GLY A 1 85 ? -2.267 -17.284 -4.653 1.00 84.06 85 GLY A C 1
ATOM 636 O O . GLY A 1 85 ? -2.235 -16.243 -5.299 1.00 84.06 85 GLY A O 1
ATOM 637 N N . VAL A 1 86 ? -3.345 -17.674 -3.966 1.00 85.50 86 VAL A N 1
ATOM 638 C CA . VAL A 1 86 ? -4.590 -16.904 -3.847 1.00 85.50 86 VAL A CA 1
ATOM 639 C C . VAL A 1 86 ? -4.661 -16.323 -2.441 1.00 85.50 86 VAL A C 1
ATOM 641 O O . VAL A 1 86 ? -4.357 -17.011 -1.467 1.00 85.50 86 VAL A O 1
ATOM 644 N N . ASP A 1 87 ? -5.069 -15.066 -2.309 1.00 85.56 87 ASP A N 1
ATOM 645 C CA . ASP A 1 87 ? -5.298 -14.480 -0.991 1.00 85.56 87 ASP A CA 1
ATOM 646 C C . ASP A 1 87 ? -6.623 -15.028 -0.400 1.00 85.56 87 ASP A C 1
ATOM 648 O O . ASP A 1 87 ? -7.676 -14.970 -1.048 1.00 85.56 87 ASP A O 1
ATOM 652 N N . PRO A 1 88 ? -6.596 -15.602 0.820 1.00 87.69 88 PRO A N 1
ATOM 653 C CA . PRO A 1 88 ? -7.765 -16.219 1.441 1.00 87.69 88 PRO A CA 1
ATOM 654 C C . PRO A 1 88 ? -8.949 -15.261 1.632 1.00 87.69 88 PRO A C 1
ATOM 656 O O . PRO A 1 88 ? -10.090 -15.726 1.655 1.00 87.69 88 PRO A O 1
ATOM 659 N N . ALA A 1 89 ? -8.723 -13.947 1.743 1.00 87.62 89 ALA A N 1
ATOM 660 C CA . ALA A 1 89 ? -9.803 -12.970 1.855 1.00 87.62 89 ALA A CA 1
ATOM 661 C C . ALA A 1 89 ? -10.722 -12.986 0.623 1.00 87.62 89 ALA A C 1
ATOM 663 O O . ALA A 1 89 ? -11.931 -12.831 0.767 1.00 87.62 89 ALA A O 1
ATOM 664 N N . TRP A 1 90 ? -10.181 -13.269 -0.565 1.00 83.75 90 TRP A N 1
ATOM 665 C CA . TRP A 1 90 ? -10.934 -13.325 -1.822 1.00 83.75 90 TRP A CA 1
ATOM 666 C C . TRP A 1 90 ? -11.829 -14.547 -1.918 1.00 83.75 90 TRP A C 1
ATOM 668 O O . TRP A 1 90 ? -12.990 -14.446 -2.306 1.00 83.75 90 TRP A O 1
ATOM 678 N N . VAL A 1 91 ? -11.304 -15.705 -1.516 1.00 87.25 91 VAL A N 1
ATOM 679 C CA . VAL A 1 91 ? -12.082 -16.948 -1.442 1.00 87.25 91 VAL A CA 1
ATOM 680 C C . VAL A 1 91 ? -13.258 -16.772 -0.482 1.00 87.25 91 VAL A C 1
ATOM 682 O O . VAL A 1 91 ? -14.378 -17.186 -0.778 1.00 87.25 91 VAL A O 1
ATOM 685 N N . LEU A 1 92 ? -13.015 -16.116 0.654 1.00 88.62 92 LEU A N 1
ATOM 686 C CA . LEU A 1 92 ? -14.048 -15.840 1.647 1.00 88.62 92 LEU A CA 1
ATOM 687 C C . LEU A 1 92 ? -15.011 -14.738 1.199 1.00 88.62 92 LEU A C 1
ATOM 689 O O . LEU A 1 92 ? -16.186 -14.821 1.529 1.00 88.62 92 LEU A O 1
ATOM 693 N N . ALA A 1 93 ? -14.555 -13.743 0.436 1.00 84.12 93 ALA A N 1
ATOM 694 C CA . ALA A 1 93 ? -15.409 -12.686 -0.099 1.00 84.12 93 ALA A CA 1
ATOM 695 C C . ALA A 1 93 ? -16.373 -13.236 -1.148 1.00 84.12 93 ALA A C 1
ATOM 697 O O . ALA A 1 93 ? -17.563 -12.948 -1.081 1.00 84.12 93 ALA A O 1
ATOM 698 N N . ALA A 1 94 ? -15.894 -14.117 -2.032 1.00 81.94 94 ALA A N 1
ATOM 699 C CA . ALA A 1 94 ? -16.754 -14.847 -2.958 1.00 81.94 94 ALA A CA 1
ATOM 700 C C . ALA A 1 94 ? -17.818 -15.665 -2.205 1.00 81.94 94 ALA A C 1
ATOM 702 O O . ALA A 1 94 ? -18.990 -15.638 -2.572 1.00 81.94 94 ALA A O 1
ATOM 703 N N . ALA A 1 95 ? -17.439 -16.326 -1.104 1.00 84.19 95 ALA A N 1
ATOM 704 C CA . ALA A 1 95 ? -18.392 -17.041 -0.254 1.00 84.19 95 ALA A CA 1
ATOM 705 C C . ALA A 1 95 ? -19.335 -16.113 0.537 1.00 84.19 95 ALA A C 1
ATOM 707 O O . ALA A 1 95 ? -20.458 -16.498 0.856 1.00 84.19 95 ALA A O 1
ATOM 708 N N . ASP A 1 96 ? -18.897 -14.892 0.850 1.00 83.75 96 ASP A N 1
ATOM 709 C CA . ASP A 1 96 ? -19.716 -13.835 1.453 1.00 83.75 96 ASP A CA 1
ATOM 710 C C . ASP A 1 96 ? -20.641 -13.150 0.426 1.00 83.75 96 ASP A C 1
ATOM 712 O O . ASP A 1 96 ? -21.468 -12.329 0.822 1.00 83.75 96 ASP A O 1
ATOM 716 N N . GLY A 1 97 ? -20.511 -13.465 -0.871 1.00 86.00 97 GLY A N 1
ATOM 717 C CA . GLY A 1 97 ? -21.217 -12.779 -1.957 1.00 86.00 97 GLY A CA 1
ATOM 718 C C . GLY A 1 97 ? -20.746 -11.337 -2.174 1.00 86.00 97 GLY A C 1
ATOM 719 O O . GLY A 1 97 ? -21.497 -10.509 -2.684 1.00 86.00 97 GLY A O 1
ATOM 720 N N . LEU A 1 98 ? -19.527 -11.009 -1.743 1.00 81.31 98 LEU A N 1
ATOM 721 C CA . LEU A 1 98 ? -18.948 -9.675 -1.849 1.00 81.31 98 LEU A CA 1
ATOM 722 C C . LEU A 1 98 ? -18.116 -9.535 -3.121 1.00 81.31 98 LEU A C 1
ATOM 724 O O . LEU A 1 98 ? -17.301 -10.396 -3.456 1.00 81.31 98 LEU A O 1
ATOM 728 N N . SER A 1 99 ? -18.283 -8.396 -3.791 1.00 80.38 99 SER A N 1
ATOM 729 C CA . SER A 1 99 ? -17.390 -7.984 -4.868 1.00 80.38 99 SER A CA 1
ATOM 730 C C . SER A 1 99 ? -16.009 -7.584 -4.313 1.00 80.38 99 SER A C 1
ATOM 732 O O . SER A 1 99 ? -15.903 -7.203 -3.141 1.00 80.38 99 SER A O 1
ATOM 734 N N . PRO A 1 100 ? -14.954 -7.597 -5.152 1.00 70.62 100 PRO A N 1
ATOM 735 C CA . PRO A 1 100 ? -13.635 -7.039 -4.832 1.00 70.62 100 PRO A CA 1
ATOM 736 C C . PRO A 1 100 ? -13.689 -5.680 -4.116 1.00 70.62 100 PRO A C 1
ATOM 738 O O . PRO A 1 100 ? -13.074 -5.470 -3.070 1.00 70.62 100 PRO A O 1
ATOM 741 N N . ARG A 1 101 ? -14.485 -4.759 -4.670 1.00 70.94 101 ARG A N 1
ATOM 742 C CA . ARG A 1 101 ? -14.658 -3.399 -4.160 1.00 70.94 101 ARG A CA 1
ATOM 743 C C . ARG A 1 101 ? -15.376 -3.384 -2.814 1.00 70.94 101 ARG A C 1
ATOM 745 O O . ARG A 1 101 ? -14.920 -2.713 -1.893 1.00 70.94 101 ARG A O 1
ATOM 752 N N . ALA A 1 102 ? -16.448 -4.165 -2.677 1.00 76.25 102 ALA A N 1
ATOM 753 C CA . ALA A 1 102 ? -17.189 -4.258 -1.424 1.00 76.25 102 ALA A CA 1
ATOM 754 C C . ALA A 1 102 ? -16.320 -4.839 -0.295 1.00 76.25 102 ALA A C 1
ATOM 756 O O . ALA A 1 102 ? -16.403 -4.378 0.841 1.00 76.25 102 ALA A O 1
ATOM 757 N N . LEU A 1 103 ? -15.446 -5.807 -0.595 1.00 77.25 103 LEU A N 1
ATOM 758 C CA . LEU A 1 103 ? -14.463 -6.313 0.364 1.00 77.25 103 LEU A CA 1
ATOM 759 C C . LEU A 1 103 ? -13.502 -5.208 0.825 1.00 77.25 103 LEU A C 1
ATOM 761 O O . LEU A 1 103 ? -13.258 -5.069 2.025 1.00 77.25 103 LEU A O 1
ATOM 765 N N . TYR A 1 104 ? -12.963 -4.427 -0.112 1.00 72.12 104 TYR A N 1
ATOM 766 C CA . TYR A 1 104 ? -12.031 -3.343 0.194 1.00 72.12 104 TYR A CA 1
ATOM 767 C C . TYR A 1 104 ? -12.672 -2.264 1.080 1.00 72.12 104 TYR A C 1
ATOM 769 O O . TYR A 1 104 ? -12.126 -1.931 2.134 1.00 72.12 104 TYR A O 1
ATOM 777 N N . GLU A 1 105 ? -13.858 -1.777 0.704 1.00 75.12 105 GLU A N 1
ATOM 778 C CA . GLU A 1 105 ? -14.614 -0.779 1.474 1.00 75.12 105 GLU A CA 1
ATOM 779 C C . GLU A 1 105 ? -14.903 -1.286 2.894 1.00 75.12 105 GLU A C 1
ATOM 781 O O . GLU A 1 105 ? -14.606 -0.602 3.875 1.00 75.12 105 GLU A O 1
ATOM 786 N N . ARG A 1 106 ? -15.356 -2.540 3.024 1.00 79.44 106 ARG A N 1
ATOM 787 C CA . ARG A 1 106 ? -15.607 -3.167 4.330 1.00 79.44 106 ARG A CA 1
ATOM 788 C C . ARG A 1 106 ? -14.355 -3.348 5.166 1.00 79.44 106 ARG A C 1
ATOM 790 O O . ARG A 1 106 ? -14.422 -3.203 6.378 1.00 79.44 106 ARG A O 1
ATOM 797 N N . THR A 1 107 ? -13.221 -3.663 4.553 1.00 78.81 107 THR A N 1
ATOM 798 C CA . THR A 1 107 ? -11.956 -3.820 5.284 1.00 78.81 107 THR A CA 1
ATOM 799 C C . THR A 1 107 ? -11.456 -2.473 5.806 1.00 78.81 107 THR A C 1
ATOM 801 O O . THR A 1 107 ? -10.932 -2.412 6.913 1.00 78.81 107 THR A O 1
ATOM 804 N N . ARG A 1 108 ? -11.671 -1.383 5.056 1.00 80.31 108 ARG A N 1
ATOM 805 C CA . ARG A 1 108 ? -11.310 -0.016 5.464 1.00 80.31 108 ARG A CA 1
ATOM 806 C C . ARG A 1 108 ? -12.138 0.497 6.647 1.00 80.31 108 ARG A C 1
ATOM 808 O O . ARG A 1 108 ? -11.637 1.300 7.428 1.00 80.31 108 ARG A O 1
ATOM 815 N N . GLU A 1 109 ? -13.378 0.030 6.786 1.00 81.38 109 GLU A N 1
ATOM 816 C CA . GLU A 1 109 ? -14.231 0.301 7.954 1.00 81.38 109 GLU A CA 1
ATOM 817 C C . GLU A 1 109 ? -13.760 -0.435 9.217 1.00 81.38 109 GLU A C 1
ATOM 819 O O . GLU A 1 109 ? -14.176 -0.082 10.321 1.00 81.38 109 GLU A O 1
ATOM 824 N N . LEU A 1 110 ? -12.921 -1.468 9.078 1.00 83.00 110 LEU A N 1
ATOM 825 C CA . LEU A 1 110 ? -12.449 -2.248 10.212 1.00 83.00 110 LEU A CA 1
ATOM 826 C C . LEU A 1 110 ? -11.148 -1.690 10.784 1.00 83.00 110 LEU A C 1
ATOM 828 O O . LEU A 1 110 ? -10.259 -1.245 10.054 1.00 83.00 110 LEU A O 1
ATOM 832 N N . PRO A 1 111 ? -10.977 -1.783 12.109 1.00 80.81 111 PRO A N 1
ATOM 833 C CA . PRO A 1 111 ? -9.707 -1.466 12.721 1.00 80.81 111 PRO A CA 1
ATOM 834 C C . PRO A 1 111 ? -8.620 -2.425 12.225 1.00 80.81 111 PRO A C 1
ATOM 836 O O . PRO A 1 111 ? -8.770 -3.648 12.297 1.00 80.81 111 PRO A O 1
ATOM 839 N N . ALA A 1 112 ? -7.481 -1.873 11.804 1.00 76.06 112 ALA A N 1
ATOM 840 C CA . ALA A 1 112 ? -6.310 -2.678 11.476 1.00 76.06 112 ALA A CA 1
ATOM 841 C C . ALA A 1 112 ? -5.927 -3.572 12.669 1.00 76.06 112 ALA A C 1
ATOM 843 O O . ALA A 1 112 ? -5.836 -3.102 13.818 1.00 76.06 112 ALA A O 1
ATOM 844 N N . ALA A 1 113 ? -5.706 -4.863 12.402 1.00 73.00 113 ALA A N 1
ATOM 845 C CA . ALA A 1 113 ? -5.205 -5.770 13.420 1.00 73.00 113 ALA A CA 1
ATOM 846 C C . ALA A 1 113 ? -3.817 -5.293 13.889 1.00 73.00 113 ALA A C 1
ATOM 848 O O . ALA A 1 113 ? -3.031 -4.781 13.086 1.00 73.00 113 ALA A O 1
ATOM 849 N N . PRO A 1 114 ? -3.492 -5.425 15.186 1.00 73.75 114 PRO A N 1
ATOM 850 C CA . PRO A 1 114 ? -2.158 -5.100 15.666 1.00 73.75 114 PRO A CA 1
ATOM 851 C C . PRO A 1 114 ? -1.127 -5.992 14.962 1.00 73.75 114 PRO A C 1
ATOM 853 O O . PRO A 1 114 ? -1.104 -7.205 15.167 1.00 73.75 114 PRO A O 1
ATOM 856 N N . LYS A 1 115 ? -0.264 -5.382 14.144 1.00 66.25 115 LYS A N 1
ATOM 857 C CA . LYS A 1 115 ? 0.898 -6.042 13.540 1.00 66.25 115 LYS A CA 1
ATOM 858 C C . LYS A 1 115 ? 1.986 -6.182 14.604 1.00 66.25 115 LYS A C 1
ATOM 860 O O . LYS A 1 115 ? 2.830 -5.302 14.738 1.00 66.25 115 LYS A O 1
ATOM 865 N N . ALA A 1 116 ? 1.938 -7.247 15.400 1.00 65.94 116 ALA A N 1
ATOM 866 C CA . ALA A 1 116 ? 3.094 -7.651 16.196 1.00 65.94 116 ALA A CA 1
ATOM 867 C C . ALA A 1 116 ? 3.786 -8.821 15.477 1.00 65.94 116 ALA A C 1
ATOM 869 O O . ALA A 1 116 ? 3.099 -9.799 15.175 1.00 65.94 116 ALA A O 1
ATOM 870 N N . PRO A 1 117 ? 5.101 -8.731 15.202 1.00 62.97 117 PRO A N 1
ATOM 871 C CA . PRO A 1 117 ? 5.821 -9.675 14.340 1.00 62.97 117 PRO A CA 1
ATOM 872 C C . PRO A 1 117 ? 5.825 -11.123 14.852 1.00 62.97 117 PRO A C 1
ATOM 874 O O . PRO A 1 117 ? 6.022 -12.034 14.068 1.00 62.97 117 PRO A O 1
ATOM 877 N N . ASP A 1 118 ? 5.534 -11.350 16.136 1.00 78.75 118 ASP A N 1
ATOM 878 C CA . ASP A 1 118 ? 5.516 -12.695 16.732 1.00 78.75 118 ASP A CA 1
ATOM 879 C C . ASP A 1 118 ? 4.096 -13.198 17.052 1.00 78.75 118 ASP A C 1
ATOM 881 O O . ASP A 1 118 ? 3.904 -14.194 17.761 1.00 78.75 118 ASP A O 1
ATOM 885 N N . MET A 1 119 ? 3.059 -12.484 16.607 1.00 83.81 119 MET A N 1
ATOM 886 C CA . MET A 1 119 ? 1.690 -12.839 16.955 1.00 83.81 119 MET A CA 1
ATOM 887 C C . MET A 1 119 ? 1.208 -14.004 16.094 1.00 83.81 119 MET A C 1
ATOM 889 O O . MET A 1 119 ? 1.043 -13.873 14.887 1.00 83.81 119 MET A O 1
ATOM 893 N N . SER A 1 120 ? 0.891 -15.137 16.729 1.00 88.44 120 SER A N 1
ATOM 894 C CA . SER A 1 120 ? 0.200 -16.228 16.029 1.00 88.44 120 SER A CA 1
ATOM 895 C C . SER A 1 120 ? -1.062 -15.706 15.327 1.00 88.44 120 SER A C 1
ATOM 897 O O . SER A 1 120 ? -1.780 -14.868 15.882 1.00 88.44 120 SER A O 1
ATOM 899 N N . TRP A 1 121 ? -1.382 -16.241 14.147 1.00 84.69 121 TRP A N 1
ATOM 900 C CA . TRP A 1 121 ? -2.593 -15.876 13.400 1.00 84.69 121 TRP A CA 1
ATOM 901 C C . TRP A 1 121 ? -3.863 -15.914 14.270 1.00 84.69 121 TRP A C 1
ATOM 903 O O . TRP A 1 121 ? -4.726 -15.046 14.172 1.00 84.69 121 TRP A O 1
ATOM 913 N N . GLN A 1 122 ? -3.974 -16.887 15.179 1.00 90.56 122 GLN A N 1
ATOM 914 C CA . GLN A 1 122 ? -5.098 -17.010 16.109 1.00 90.56 122 GLN A CA 1
ATOM 915 C C . GLN A 1 122 ? -5.195 -15.811 17.061 1.00 90.56 122 GLN A C 1
ATOM 917 O O . GLN A 1 122 ? -6.297 -15.326 17.325 1.00 90.56 122 GLN A O 1
ATOM 922 N N . ALA A 1 123 ? -4.059 -15.329 17.568 1.00 91.44 123 ALA A N 1
ATOM 923 C CA . ALA A 1 123 ? -3.991 -14.133 18.403 1.00 91.44 123 ALA A CA 1
ATOM 924 C C . ALA A 1 123 ? -4.305 -12.864 17.612 1.00 91.44 123 ALA A C 1
ATOM 926 O O . ALA A 1 123 ? -5.042 -12.023 18.124 1.00 91.44 123 ALA A O 1
ATOM 927 N N . ALA A 1 124 ? -3.870 -12.774 16.356 1.00 90.88 124 ALA A N 1
ATOM 928 C CA . ALA A 1 124 ? -4.197 -11.641 15.499 1.00 90.88 124 ALA A CA 1
ATOM 929 C C . ALA A 1 124 ? -5.706 -11.581 15.178 1.00 90.88 124 ALA A C 1
ATOM 931 O O . ALA A 1 124 ? -6.331 -10.531 15.339 1.00 90.88 124 ALA A O 1
ATOM 932 N N . VAL A 1 125 ? -6.331 -12.723 14.854 1.00 93.06 125 VAL A N 1
ATOM 933 C CA . VAL A 1 125 ? -7.795 -12.837 14.693 1.00 93.06 125 VAL A CA 1
ATOM 934 C C . VAL A 1 125 ? -8.525 -12.482 15.992 1.00 93.06 125 VAL A C 1
ATOM 936 O O . VAL A 1 125 ? -9.480 -11.709 15.966 1.00 93.06 125 VAL A O 1
ATOM 939 N N . GLY A 1 126 ? -8.080 -13.009 17.137 1.00 95.62 126 GLY A N 1
ATOM 940 C CA . GLY A 1 126 ? -8.677 -12.704 18.441 1.00 95.62 126 GLY A CA 1
ATOM 941 C C . GLY A 1 126 ? -8.618 -11.212 18.789 1.00 95.62 126 GLY A C 1
ATOM 942 O O . GLY A 1 126 ? -9.623 -10.637 19.212 1.00 95.62 126 GLY A O 1
ATOM 943 N N . ALA A 1 127 ? -7.471 -10.574 18.546 1.00 94.56 127 ALA A N 1
ATOM 944 C CA . ALA A 1 127 ? -7.274 -9.145 18.758 1.00 94.56 127 ALA A CA 1
ATOM 945 C C . ALA A 1 127 ? -8.143 -8.296 17.817 1.00 94.56 127 ALA A C 1
ATOM 947 O O . ALA A 1 127 ? -8.745 -7.319 18.265 1.00 94.56 127 ALA A O 1
ATOM 948 N N . CYS A 1 128 ? -8.260 -8.692 16.545 1.00 95.06 128 CYS A N 1
ATOM 949 C CA . CYS A 1 128 ? -9.132 -8.040 15.569 1.00 95.06 128 CYS A CA 1
ATOM 950 C C . CYS A 1 128 ? -10.605 -8.102 16.009 1.00 95.06 128 CYS A C 1
ATOM 952 O O . CYS A 1 128 ? -11.251 -7.063 16.130 1.00 95.06 128 CYS A O 1
ATOM 954 N N . LEU A 1 129 ? -11.117 -9.287 16.363 1.00 96.25 129 LEU A N 1
ATOM 955 C CA . LEU A 1 129 ? -12.498 -9.457 16.841 1.00 96.25 129 LEU A CA 1
ATOM 956 C C . LEU A 1 129 ? -12.789 -8.632 18.098 1.00 96.25 129 LEU A C 1
ATOM 958 O O . LEU A 1 129 ? -13.851 -8.018 18.202 1.00 96.25 129 LEU A O 1
ATOM 962 N N . ARG A 1 130 ? -11.839 -8.585 19.040 1.00 97.00 130 ARG A N 1
ATOM 963 C CA . ARG A 1 130 ? -11.955 -7.755 20.244 1.00 97.00 130 ARG A CA 1
ATOM 964 C C . ARG A 1 130 ? -12.088 -6.275 19.896 1.00 97.00 130 ARG A C 1
ATOM 966 O O . ARG A 1 130 ? -12.885 -5.584 20.523 1.00 97.00 130 ARG A O 1
ATOM 973 N N . ARG A 1 131 ? -11.314 -5.797 18.923 1.00 95.38 131 ARG A N 1
ATOM 974 C CA . ARG A 1 131 ? -11.325 -4.393 18.513 1.00 95.38 131 ARG A CA 1
ATOM 975 C C . ARG A 1 131 ? -12.610 -4.034 17.773 1.00 95.38 131 ARG A C 1
ATOM 977 O O . ARG A 1 131 ? -13.265 -3.084 18.163 1.00 95.38 131 ARG A O 1
ATOM 984 N N . ILE A 1 132 ? -13.058 -4.881 16.842 1.00 96.25 132 ILE A N 1
ATOM 985 C CA . ILE A 1 132 ? -14.366 -4.737 16.175 1.00 96.25 132 ILE A CA 1
ATOM 986 C C . ILE A 1 132 ? -15.499 -4.669 17.202 1.00 96.25 132 ILE A C 1
ATOM 988 O O . ILE A 1 132 ? -16.408 -3.853 17.083 1.00 96.25 132 ILE A O 1
ATOM 992 N N . ARG A 1 133 ? -15.447 -5.522 18.232 1.00 97.56 133 ARG A N 1
ATOM 993 C CA . ARG A 1 133 ? -16.419 -5.491 19.327 1.00 97.56 133 ARG A CA 1
ATOM 994 C C . ARG A 1 133 ? -16.397 -4.147 20.066 1.00 97.56 133 ARG A C 1
ATOM 996 O O . ARG A 1 133 ? -17.463 -3.617 20.359 1.00 97.56 133 ARG A O 1
ATOM 1003 N N . GLN A 1 134 ? -15.209 -3.642 20.400 1.00 96.69 134 GLN A N 1
ATOM 1004 C CA . GLN A 1 134 ? -15.034 -2.366 21.101 1.00 96.69 134 GLN A CA 1
ATOM 1005 C C . GLN A 1 134 ? -15.523 -1.183 20.261 1.00 96.69 134 GLN A C 1
ATOM 1007 O O . GLN A 1 134 ? -16.258 -0.357 20.780 1.00 96.69 134 GLN A O 1
ATOM 1012 N N . ASP A 1 135 ? -15.188 -1.154 18.974 1.00 94.94 135 ASP A N 1
ATOM 1013 C CA . ASP A 1 135 ? -15.561 -0.070 18.059 1.00 94.94 135 ASP A CA 1
ATOM 1014 C C . ASP A 1 135 ? -17.074 -0.026 17.776 1.00 94.94 135 ASP A C 1
ATOM 1016 O O . ASP A 1 135 ? -17.599 0.997 17.350 1.00 94.94 135 ASP A O 1
ATOM 1020 N N . ARG A 1 136 ? -17.789 -1.135 18.013 1.00 95.50 136 ARG A N 1
ATOM 1021 C CA . ARG A 1 136 ? -19.255 -1.229 17.890 1.00 95.50 136 ARG A CA 1
ATOM 1022 C C . ARG A 1 136 ? -19.997 -1.105 19.216 1.00 95.50 136 ARG A C 1
ATOM 1024 O O . ARG A 1 136 ? -21.182 -1.426 19.264 1.00 95.50 136 ARG A O 1
ATOM 1031 N N . ASP A 1 137 ? -19.300 -0.733 20.287 1.00 96.50 137 ASP A N 1
ATOM 1032 C CA . ASP A 1 137 ? -19.846 -0.630 21.644 1.00 96.50 137 ASP A CA 1
ATOM 1033 C C . ASP A 1 137 ? -20.567 -1.905 22.132 1.00 96.50 137 ASP A C 1
ATOM 1035 O O . ASP A 1 137 ? -21.402 -1.873 23.038 1.00 96.50 137 ASP A O 1
ATOM 1039 N N . VAL A 1 138 ? -20.213 -3.072 21.579 1.00 97.50 138 VAL A N 1
ATOM 1040 C CA . VAL A 1 138 ? -20.812 -4.348 21.981 1.00 97.50 138 VAL A CA 1
ATOM 1041 C C . VAL A 1 138 ? -20.134 -4.824 23.263 1.00 97.50 138 VAL A C 1
ATOM 1043 O O . VAL A 1 138 ? -18.927 -5.107 23.327 1.00 97.50 138 VAL A O 1
ATOM 1046 N N . THR A 1 139 ? -20.913 -4.948 24.332 1.00 97.62 139 THR A N 1
ATOM 1047 C CA . THR A 1 139 ? -20.361 -5.396 25.614 1.00 97.62 139 THR A CA 1
ATOM 1048 C C . THR A 1 139 ? -19.986 -6.880 25.569 1.00 97.62 139 THR A C 1
ATOM 1050 O O . THR A 1 139 ? -20.497 -7.665 24.770 1.00 97.62 139 THR A O 1
ATOM 1053 N N . VAL A 1 140 ? -19.095 -7.303 26.469 1.00 97.88 140 VAL A N 1
ATOM 1054 C CA . VAL A 1 140 ? -18.748 -8.726 26.626 1.00 97.88 140 VAL A CA 1
ATOM 1055 C C . VAL A 1 140 ? -19.994 -9.569 26.925 1.00 97.88 140 VAL A C 1
ATOM 1057 O O . VAL A 1 140 ? -20.132 -10.641 26.351 1.00 97.88 140 VAL A O 1
ATOM 1060 N N . ALA A 1 141 ? -20.902 -9.071 27.775 1.00 96.88 141 ALA A N 1
ATOM 1061 C CA . ALA A 1 141 ? -22.139 -9.761 28.154 1.00 96.88 141 ALA A CA 1
ATOM 1062 C C . ALA A 1 141 ? -23.114 -9.906 26.974 1.00 96.88 141 ALA A C 1
ATOM 1064 O O . ALA A 1 141 ? -23.729 -10.957 26.769 1.00 96.88 141 ALA A O 1
ATOM 1065 N N . GLU A 1 142 ? -23.221 -8.859 26.162 1.00 97.88 142 GLU A N 1
ATOM 1066 C CA . GLU A 1 142 ? -24.039 -8.880 24.960 1.00 97.88 142 GLU A CA 1
ATOM 1067 C C . GLU A 1 142 ? -23.479 -9.856 23.924 1.00 97.88 142 GLU A C 1
ATOM 1069 O O . GLU A 1 142 ? -24.216 -10.706 23.425 1.00 97.88 142 GLU A O 1
ATOM 1074 N N . LEU A 1 143 ? -22.168 -9.820 23.660 1.00 97.81 143 LEU A N 1
ATOM 1075 C CA . LEU A 1 143 ? -21.565 -10.746 22.704 1.00 97.81 143 LEU A CA 1
ATOM 1076 C C . LEU A 1 143 ? -21.652 -12.203 23.181 1.00 97.81 143 LEU A C 1
ATOM 1078 O O . LEU A 1 143 ? -21.938 -13.081 22.370 1.00 97.81 143 LEU A O 1
ATOM 1082 N N . THR A 1 144 ? -21.465 -12.478 24.478 1.00 97.50 144 THR A N 1
ATOM 1083 C CA . THR A 1 144 ? -21.676 -13.828 25.034 1.00 97.50 144 THR A CA 1
ATOM 1084 C C . THR A 1 144 ? -23.105 -14.316 24.829 1.00 97.50 144 THR A C 1
ATOM 1086 O O . THR A 1 144 ? -23.298 -15.476 24.473 1.00 97.50 144 THR A O 1
ATOM 1089 N N . THR A 1 145 ? -24.089 -13.421 24.975 1.00 97.38 145 THR A N 1
ATOM 1090 C CA . THR A 1 145 ? -25.510 -13.728 24.754 1.00 97.38 145 THR A CA 1
ATOM 1091 C C . THR A 1 145 ? -25.777 -14.023 23.279 1.00 97.38 145 THR A C 1
ATOM 1093 O O . THR A 1 145 ? -26.346 -15.063 22.962 1.00 97.38 145 THR A O 1
ATOM 1096 N N . ARG A 1 146 ? -25.286 -13.173 22.365 1.00 97.56 146 ARG A N 1
ATOM 1097 C CA . ARG A 1 146 ? -25.422 -13.369 20.908 1.00 97.56 146 ARG A CA 1
ATOM 1098 C C . ARG A 1 146 ? -24.750 -14.657 20.419 1.00 97.56 146 ARG A C 1
ATOM 1100 O O . ARG A 1 146 ? -25.232 -15.287 19.485 1.00 97.56 146 ARG A O 1
ATOM 1107 N N . LEU A 1 147 ? -23.634 -15.047 21.035 1.00 96.31 147 LEU A N 1
ATOM 1108 C CA . LEU A 1 147 ? -22.867 -16.238 20.661 1.00 96.31 147 LEU A CA 1
ATOM 1109 C C . LEU A 1 147 ? -23.307 -17.525 21.365 1.00 96.31 147 LEU A C 1
ATOM 1111 O O . LEU A 1 147 ? -22.880 -18.602 20.944 1.00 96.31 147 LEU A O 1
ATOM 1115 N N . GLY A 1 148 ? -24.080 -17.428 22.449 1.00 96.44 148 GLY A N 1
ATOM 1116 C CA . GLY A 1 148 ? -24.396 -18.565 23.314 1.00 96.44 148 GLY A CA 1
ATOM 1117 C C . GLY A 1 148 ? -23.151 -19.197 23.946 1.00 96.44 148 GLY A C 1
ATOM 1118 O O . GLY A 1 148 ? -23.037 -20.421 23.987 1.00 96.44 148 GLY A O 1
ATOM 1119 N N . VAL A 1 149 ? -22.179 -18.385 24.381 1.00 96.44 149 VAL A N 1
ATOM 1120 C CA . VAL A 1 149 ? -20.937 -18.868 25.018 1.00 96.44 149 VAL A CA 1
ATOM 1121 C C . VAL A 1 149 ? -20.667 -18.157 26.330 1.00 96.44 149 VAL A C 1
ATOM 1123 O O . VAL A 1 149 ? -21.060 -17.010 26.504 1.00 96.44 149 VAL A O 1
ATOM 1126 N N . ASP A 1 150 ? -19.961 -18.811 27.249 1.00 97.25 150 ASP A N 1
ATOM 1127 C CA . ASP A 1 150 ? -19.601 -18.199 28.522 1.00 97.25 150 ASP A CA 1
ATOM 1128 C C . ASP A 1 150 ? -18.523 -17.106 28.365 1.00 97.25 150 ASP A C 1
ATOM 1130 O O . ASP A 1 150 ? -17.759 -17.043 27.392 1.00 97.25 150 ASP A O 1
ATOM 1134 N N . LYS A 1 151 ? -18.441 -16.233 29.374 1.00 97.31 151 LYS A N 1
ATOM 1135 C CA . LYS A 1 151 ? -17.494 -15.111 29.425 1.00 97.31 151 LYS A CA 1
ATOM 1136 C C . LYS A 1 151 ? -16.032 -15.570 29.361 1.00 97.31 151 LYS A C 1
ATOM 1138 O O . LYS A 1 151 ? -15.209 -14.896 28.741 1.00 97.31 151 LYS A O 1
ATOM 1143 N N . GLY A 1 152 ? -15.701 -16.709 29.972 1.00 96.38 152 GLY A N 1
ATOM 1144 C CA . GLY A 1 152 ? -14.352 -17.277 29.956 1.00 96.38 152 GLY A CA 1
ATOM 1145 C C . GLY A 1 152 ? -13.942 -17.733 28.556 1.00 96.38 152 GLY A C 1
ATOM 1146 O O . GLY A 1 152 ? -12.842 -17.403 28.095 1.00 96.38 152 GLY A O 1
ATOM 1147 N N . ALA A 1 153 ? -14.841 -18.409 27.838 1.00 95.88 153 ALA A N 1
ATOM 1148 C CA . ALA A 1 153 ? -14.639 -18.783 26.443 1.00 95.88 153 ALA A CA 1
ATOM 1149 C C . ALA A 1 153 ? -14.454 -17.553 25.546 1.00 95.88 153 ALA A C 1
ATOM 1151 O O . ALA A 1 153 ? -13.561 -17.561 24.697 1.00 95.88 153 ALA A O 1
ATOM 1152 N N . LEU A 1 154 ? -15.227 -16.479 25.752 1.00 96.94 154 LEU A N 1
ATOM 1153 C CA . LEU A 1 154 ? -15.054 -15.231 25.001 1.00 96.94 154 LEU A CA 1
ATOM 1154 C C . LEU A 1 154 ? -13.637 -14.657 25.176 1.00 96.94 154 LEU A C 1
ATOM 1156 O O . LEU A 1 154 ? -12.937 -14.445 24.187 1.00 96.94 154 LEU A O 1
ATOM 1160 N N . TYR A 1 155 ? -13.173 -14.491 26.421 1.00 96.62 155 TYR A N 1
ATOM 1161 C CA . TYR A 1 155 ? -11.821 -13.984 26.699 1.00 96.62 155 TYR A CA 1
ATOM 1162 C C . TYR A 1 155 ? -10.718 -14.882 26.145 1.00 96.62 155 TYR A C 1
ATOM 1164 O O . TYR A 1 155 ? -9.690 -14.395 25.674 1.00 96.62 155 TYR A O 1
ATOM 1172 N N . THR A 1 156 ? -10.914 -16.196 26.213 1.00 96.56 156 THR A N 1
ATOM 1173 C CA . THR A 1 156 ? -9.960 -17.178 25.689 1.00 96.56 156 THR A CA 1
ATOM 1174 C C . THR A 1 156 ? -9.798 -17.012 24.177 1.00 96.56 156 THR A C 1
ATOM 1176 O O . THR A 1 156 ? -8.677 -17.018 23.665 1.00 96.56 156 THR A O 1
ATOM 1179 N N . ARG A 1 157 ? -10.906 -16.771 23.470 1.00 96.19 157 ARG A N 1
ATOM 1180 C CA . ARG A 1 157 ? -10.932 -16.571 22.017 1.00 96.19 157 ARG A CA 1
ATOM 1181 C C . ARG A 1 157 ? -10.368 -15.214 21.597 1.00 96.19 157 ARG A C 1
ATOM 1183 O O . ARG A 1 157 ? -9.546 -15.174 20.686 1.00 96.19 157 ARG A O 1
ATOM 1190 N N . GLU A 1 158 ? -10.710 -14.133 22.301 1.00 96.56 158 GLU A N 1
ATOM 1191 C CA . GLU A 1 158 ? -10.139 -12.794 22.055 1.00 96.56 158 GLU A CA 1
ATOM 1192 C C . GLU A 1 158 ? -8.620 -12.742 22.298 1.00 96.56 158 GLU A C 1
ATOM 1194 O O . GLU A 1 158 ? -7.919 -11.933 21.699 1.00 96.56 158 GLU A O 1
ATOM 1199 N N . ARG A 1 159 ? -8.082 -13.625 23.150 1.00 95.38 159 ARG A N 1
ATOM 1200 C CA . ARG A 1 159 ? -6.633 -13.771 23.385 1.00 95.38 159 ARG A CA 1
ATOM 1201 C C . ARG A 1 159 ? -5.936 -14.715 22.399 1.00 95.38 159 ARG A C 1
ATOM 1203 O O . ARG A 1 159 ? -4.760 -15.014 22.589 1.00 95.38 159 ARG A O 1
ATOM 1210 N N . GLY A 1 160 ? -6.648 -15.244 21.405 1.00 93.50 160 GLY A N 1
ATOM 1211 C CA . GLY A 1 160 ? -6.093 -16.190 20.435 1.00 93.50 160 GLY A CA 1
ATOM 1212 C C . GLY A 1 160 ? -5.822 -17.591 20.962 1.00 93.50 160 GLY A C 1
ATOM 1213 O O . GLY A 1 160 ? -5.200 -18.390 20.270 1.00 93.50 160 GLY A O 1
ATOM 1214 N N . ARG A 1 161 ? -6.298 -17.937 22.162 1.00 94.75 161 ARG A N 1
ATOM 1215 C CA . ARG A 1 161 ? -6.108 -19.269 22.758 1.00 94.75 161 ARG A CA 1
ATOM 1216 C C . ARG A 1 161 ? -7.179 -20.248 22.279 1.00 94.75 161 ARG A C 1
ATOM 1218 O O . ARG A 1 161 ? -7.817 -20.931 23.073 1.00 94.75 161 ARG A O 1
ATOM 1225 N N . TRP A 1 162 ? -7.421 -20.281 20.973 1.00 93.25 162 TRP A N 1
ATOM 1226 C CA . TRP A 1 162 ? -8.391 -21.180 20.354 1.00 93.25 162 TRP A CA 1
ATOM 1227 C C . TRP A 1 162 ? -8.043 -21.455 18.894 1.00 93.25 162 TRP A C 1
ATOM 1229 O O . TRP A 1 162 ? -7.369 -20.663 18.242 1.00 93.25 162 TRP A O 1
ATOM 1239 N N . THR A 1 163 ? -8.536 -22.572 18.362 1.00 89.94 163 THR A N 1
ATOM 1240 C CA . THR A 1 163 ? -8.407 -22.913 16.941 1.00 89.94 163 THR A CA 1
ATOM 1241 C C . THR A 1 163 ? -9.733 -22.610 16.237 1.00 89.94 163 THR A C 1
ATOM 1243 O O . THR A 1 163 ? -10.663 -23.418 16.337 1.00 89.94 163 THR A O 1
ATOM 1246 N N . PRO A 1 164 ? -9.874 -21.460 15.548 1.00 85.06 164 PRO A N 1
ATOM 1247 C CA . PRO A 1 164 ? -11.136 -21.081 14.923 1.00 85.06 164 PRO A CA 1
ATOM 1248 C C . PRO A 1 164 ? -11.491 -22.052 13.789 1.00 85.06 164 PRO A C 1
ATOM 1250 O O . PRO A 1 164 ? -10.853 -22.090 12.732 1.00 85.06 164 PRO A O 1
ATOM 1253 N N . ARG A 1 165 ? -12.544 -22.849 14.002 1.00 90.69 165 ARG A N 1
ATOM 1254 C CA . ARG A 1 165 ? -13.247 -23.521 12.900 1.00 90.69 165 ARG A CA 1
ATOM 1255 C C . ARG A 1 165 ? -13.987 -22.465 12.090 1.00 90.69 165 ARG A C 1
ATOM 1257 O O . ARG A 1 165 ? -14.520 -21.530 12.686 1.00 90.69 165 ARG A O 1
ATOM 1264 N N . LEU A 1 166 ? -14.073 -22.638 10.773 1.00 88.69 166 LEU A N 1
ATOM 1265 C CA . LEU A 1 166 ? -14.679 -21.641 9.888 1.00 88.69 166 LEU A CA 1
ATOM 1266 C C . LEU A 1 166 ? -16.110 -21.279 10.320 1.00 88.69 166 LEU A C 1
ATOM 1268 O O . LEU A 1 166 ? -16.408 -20.111 10.536 1.00 88.69 166 LEU A O 1
ATOM 1272 N N . GLY A 1 167 ? -16.951 -22.279 10.605 1.00 90.25 167 GLY A N 1
ATOM 1273 C CA . GLY A 1 167 ? -18.309 -22.050 11.114 1.00 90.25 167 GLY A CA 1
ATOM 1274 C C . GLY A 1 167 ? -18.386 -21.458 12.531 1.00 90.25 167 GLY A C 1
ATOM 1275 O O . GLY A 1 167 ? -19.391 -20.863 12.912 1.00 90.25 167 GLY A O 1
ATOM 1276 N N . GLY A 1 168 ? -17.334 -21.602 13.343 1.00 92.56 168 GLY A N 1
ATOM 1277 C CA . GLY A 1 168 ? -17.234 -20.921 14.637 1.00 92.56 168 GLY A CA 1
ATOM 1278 C C . GLY A 1 168 ? -16.897 -19.442 14.464 1.00 92.56 168 GLY A C 1
ATOM 1279 O O . GLY A 1 168 ? -17.516 -18.594 15.096 1.00 92.56 168 GLY A O 1
ATOM 1280 N N . LEU A 1 169 ? -15.955 -19.136 13.574 1.00 94.31 169 LEU A N 1
ATOM 1281 C CA . LEU A 1 169 ? -15.560 -17.767 13.264 1.00 94.31 169 LEU A CA 1
ATOM 1282 C C . LEU A 1 169 ? -16.663 -17.010 12.515 1.00 94.31 169 LEU A C 1
ATOM 1284 O O . LEU A 1 169 ? -16.918 -15.853 12.826 1.00 94.31 169 LEU A O 1
ATOM 1288 N N . ARG A 1 170 ? -17.397 -17.683 11.621 1.00 94.19 170 ARG A N 1
ATOM 1289 C CA . ARG A 1 170 ? -18.574 -17.108 10.964 1.00 94.19 170 ARG A CA 1
ATOM 1290 C C . ARG A 1 170 ? -19.631 -16.659 11.974 1.00 94.19 170 ARG A C 1
ATOM 1292 O O . ARG A 1 170 ? -20.085 -15.530 11.886 1.00 94.19 170 ARG A O 1
ATOM 1299 N N . ARG A 1 171 ? -19.926 -17.463 13.002 1.00 95.31 171 ARG A N 1
ATOM 1300 C CA . ARG A 1 171 ? -20.846 -17.060 14.086 1.00 95.31 171 ARG A CA 1
ATOM 1301 C C . ARG A 1 171 ? -20.400 -15.799 14.828 1.00 95.31 171 ARG A C 1
ATOM 1303 O O . ARG A 1 171 ? -21.238 -14.989 15.201 1.00 95.31 171 ARG A O 1
ATOM 1310 N N . TRP A 1 172 ? -19.095 -15.620 15.026 1.00 95.94 172 TRP A N 1
ATOM 1311 C CA . TRP A 1 172 ? -18.540 -14.382 15.585 1.00 95.94 172 TRP A CA 1
ATOM 1312 C C . TRP A 1 172 ? -18.756 -13.189 14.671 1.00 95.94 172 TRP A C 1
ATOM 1314 O O . TRP A 1 172 ? -19.250 -12.158 15.119 1.00 95.94 172 TRP A O 1
ATOM 1324 N N . CYS A 1 173 ? -18.421 -13.353 13.398 1.00 95.81 173 CYS A N 1
ATOM 1325 C CA . CYS A 1 173 ? -18.640 -12.353 12.370 1.00 95.81 173 CYS A CA 1
ATOM 1326 C C . CYS A 1 173 ? -20.125 -11.965 12.271 1.00 95.81 173 CYS A C 1
ATOM 1328 O O . CYS A 1 173 ? -20.451 -10.781 12.270 1.00 95.81 173 CYS A O 1
ATOM 1330 N N . ASP A 1 174 ? -21.034 -12.942 12.323 1.00 95.38 174 ASP A N 1
ATOM 1331 C CA . ASP A 1 174 ? -22.475 -12.704 12.311 1.00 95.38 174 ASP A CA 1
ATOM 1332 C C . ASP A 1 174 ? -22.955 -11.953 13.558 1.00 95.38 174 ASP A C 1
ATOM 1334 O O . ASP A 1 174 ? -23.684 -10.971 13.422 1.00 95.38 174 ASP A O 1
ATOM 1338 N N . ALA A 1 175 ? -22.508 -12.359 14.753 1.00 96.81 175 ALA A N 1
ATOM 1339 C CA . ALA A 1 175 ? -22.866 -11.717 16.021 1.00 96.81 175 ALA A CA 1
ATOM 1340 C C . ALA A 1 175 ? -22.342 -10.276 16.137 1.00 96.81 175 ALA A C 1
ATOM 1342 O O . ALA A 1 175 ? -22.955 -9.445 16.816 1.00 96.81 175 ALA A O 1
ATOM 1343 N N . LEU A 1 176 ? -21.215 -9.989 15.483 1.00 96.44 176 LEU A N 1
ATOM 1344 C CA . LEU A 1 176 ? -20.635 -8.655 15.403 1.00 96.44 176 LEU A CA 1
ATOM 1345 C C . LEU A 1 176 ? -21.190 -7.835 14.239 1.00 96.44 176 LEU A C 1
ATOM 1347 O O . LEU A 1 176 ? -21.013 -6.629 14.269 1.00 96.44 176 LEU A O 1
ATOM 1351 N N . ASP A 1 177 ? -21.869 -8.444 13.265 1.00 95.69 177 ASP A N 1
ATOM 1352 C CA . ASP A 1 177 ? -22.284 -7.855 11.982 1.00 95.69 177 ASP A CA 1
ATOM 1353 C C . ASP A 1 177 ? -21.113 -7.409 11.084 1.00 95.69 177 ASP A C 1
ATOM 1355 O O . ASP A 1 177 ? -21.035 -6.277 10.606 1.00 95.69 177 ASP A O 1
ATOM 1359 N N . VAL A 1 178 ? -20.117 -8.276 10.905 1.00 95.38 178 VAL A N 1
ATOM 1360 C CA . VAL A 1 178 ? -18.968 -8.058 10.010 1.00 95.38 178 VAL A CA 1
ATOM 1361 C C . VAL A 1 178 ? -18.832 -9.229 9.032 1.00 95.38 178 VAL A C 1
ATOM 1363 O O . VAL A 1 178 ? -19.046 -10.367 9.442 1.00 95.38 178 VAL A O 1
ATOM 1366 N N . PRO A 1 179 ? -18.472 -9.009 7.754 1.00 93.50 179 PRO A N 1
ATOM 1367 C CA . PRO A 1 179 ? -18.125 -10.102 6.849 1.00 93.50 179 PRO A CA 1
ATOM 1368 C C . PRO A 1 179 ? -16.883 -10.861 7.321 1.00 93.50 179 PRO A C 1
ATOM 1370 O O . PRO A 1 179 ? -15.936 -10.266 7.841 1.00 93.50 179 PRO A O 1
ATOM 1373 N N . LEU A 1 180 ? -16.852 -12.178 7.114 1.00 93.38 180 LEU A N 1
ATOM 1374 C CA . LEU A 1 180 ? -15.701 -12.985 7.519 1.00 93.38 180 LEU A CA 1
ATOM 1375 C C . LEU A 1 180 ? -14.451 -12.624 6.709 1.00 93.38 180 LEU A C 1
ATOM 1377 O O . LEU A 1 180 ? -13.354 -12.525 7.261 1.00 93.38 180 LEU A O 1
ATOM 1381 N N . SER A 1 181 ? -14.632 -12.389 5.415 1.00 90.00 181 SER A N 1
ATOM 1382 C CA . SER A 1 181 ? -13.577 -11.927 4.513 1.00 90.00 181 SER A CA 1
ATOM 1383 C C . SER A 1 181 ? -12.894 -10.646 4.997 1.00 90.00 181 SER A C 1
ATOM 1385 O O . SER A 1 181 ? -11.668 -10.582 4.991 1.00 90.00 181 SER A O 1
ATOM 1387 N N . ALA A 1 182 ? -13.656 -9.680 5.515 1.00 88.38 182 ALA A N 1
ATOM 1388 C CA . ALA A 1 182 ? -13.124 -8.417 6.020 1.00 88.38 182 ALA A CA 1
ATOM 1389 C C . ALA A 1 182 ? -12.266 -8.610 7.288 1.00 88.38 182 ALA A C 1
ATOM 1391 O O . ALA A 1 182 ? -11.212 -7.993 7.420 1.00 88.38 182 ALA A O 1
ATOM 1392 N N . VAL A 1 183 ? -12.649 -9.527 8.187 1.00 92.56 183 VAL A N 1
ATOM 1393 C CA . VAL A 1 183 ? -11.821 -9.886 9.358 1.00 92.56 183 VAL A CA 1
ATOM 1394 C C . VAL A 1 183 ? -10.504 -10.529 8.919 1.00 92.56 183 VAL A C 1
ATOM 1396 O O . VAL A 1 183 ? -9.446 -10.190 9.440 1.00 92.56 183 VAL A O 1
ATOM 1399 N N . VAL A 1 184 ? -10.547 -11.447 7.950 1.00 90.88 184 VAL A N 1
ATOM 1400 C CA . VAL A 1 184 ? -9.343 -12.121 7.434 1.00 90.88 184 VAL A CA 1
ATOM 1401 C C . VAL A 1 184 ? -8.423 -11.137 6.705 1.00 90.88 184 VAL A C 1
ATOM 1403 O O . VAL A 1 184 ? -7.212 -11.175 6.923 1.00 90.88 184 VAL A O 1
ATOM 1406 N N . ALA A 1 185 ? -8.988 -10.217 5.920 1.00 86.38 185 ALA A N 1
ATOM 1407 C CA . ALA A 1 185 ? -8.249 -9.148 5.254 1.00 86.38 185 ALA A CA 1
ATOM 1408 C C . ALA A 1 185 ? -7.588 -8.188 6.257 1.00 86.38 185 ALA A C 1
ATOM 1410 O O . ALA A 1 185 ? -6.416 -7.853 6.106 1.00 86.38 185 ALA A O 1
ATOM 1411 N N . ALA A 1 186 ? -8.305 -7.798 7.318 1.00 87.56 186 ALA A N 1
ATOM 1412 C CA . ALA A 1 186 ? -7.793 -6.903 8.358 1.00 87.56 186 ALA A CA 1
ATOM 1413 C C . ALA A 1 186 ? -6.648 -7.518 9.179 1.00 87.56 186 ALA A C 1
ATOM 1415 O O . ALA A 1 186 ? -5.805 -6.786 9.703 1.00 87.56 186 ALA A O 1
ATOM 1416 N N . VAL A 1 187 ? -6.620 -8.849 9.305 1.00 89.12 187 VAL A N 1
ATOM 1417 C CA . VAL A 1 187 ? -5.533 -9.571 9.978 1.00 89.12 187 VAL A CA 1
ATOM 1418 C C . VAL A 1 187 ? -4.288 -9.642 9.093 1.00 89.12 187 VAL A C 1
ATOM 1420 O O . VAL A 1 187 ? -3.190 -9.439 9.606 1.00 89.12 187 VAL A O 1
ATOM 1423 N N . GLY A 1 188 ? -4.457 -9.856 7.783 1.00 79.69 188 GLY A N 1
ATOM 1424 C CA . GLY A 1 188 ? -3.366 -9.966 6.809 1.00 79.69 188 GLY A CA 1
ATOM 1425 C C . GLY A 1 188 ? -2.483 -11.210 7.027 1.00 79.69 188 GLY A C 1
ATOM 1426 O O . GLY A 1 188 ? -2.302 -11.650 8.163 1.00 79.69 188 GLY A O 1
ATOM 1427 N N . PRO A 1 189 ? -1.935 -11.840 5.970 1.00 64.25 189 PRO A N 1
ATOM 1428 C CA . PRO A 1 189 ? -1.107 -13.041 6.122 1.00 64.25 189 PRO A CA 1
ATOM 1429 C C . PRO A 1 189 ? 0.066 -12.758 7.071 1.00 64.25 189 PRO A C 1
ATOM 1431 O O . PRO A 1 189 ? 0.824 -11.821 6.844 1.00 64.25 189 PRO A O 1
ATOM 1434 N N . THR A 1 190 ? 0.190 -13.541 8.151 1.00 53.00 190 THR A N 1
ATOM 1435 C CA . THR A 1 190 ? 1.061 -13.160 9.277 1.00 53.00 190 THR A CA 1
ATOM 1436 C C . THR A 1 190 ? 2.548 -13.269 8.969 1.00 53.00 190 THR A C 1
ATOM 1438 O O . THR A 1 190 ? 3.265 -12.450 9.498 1.00 53.00 190 THR A O 1
ATOM 1441 N N . ASP A 1 191 ? 3.011 -14.166 8.087 1.00 44.47 191 ASP A N 1
ATOM 1442 C CA . ASP A 1 191 ? 4.445 -14.290 7.727 1.00 44.47 191 ASP A CA 1
ATOM 1443 C C . ASP A 1 191 ? 4.702 -15.035 6.394 1.00 44.47 191 ASP A C 1
ATOM 1445 O O . ASP A 1 191 ? 5.819 -15.462 6.095 1.00 44.47 191 ASP A O 1
ATOM 1449 N N . ALA A 1 192 ? 3.680 -15.249 5.558 1.00 36.28 192 ALA A N 1
ATOM 1450 C CA . ALA A 1 192 ? 3.904 -15.875 4.253 1.00 36.28 192 ALA A CA 1
ATOM 1451 C C . ALA A 1 192 ? 4.508 -14.842 3.280 1.00 36.28 192 ALA A C 1
ATOM 1453 O O . ALA A 1 192 ? 4.061 -13.694 3.280 1.00 36.28 192 ALA A O 1
ATOM 1454 N N . PRO A 1 193 ? 5.480 -15.212 2.421 1.00 30.83 193 PRO A N 1
ATOM 1455 C CA . PRO A 1 193 ? 6.010 -14.333 1.383 1.00 30.83 193 PRO A CA 1
ATOM 1456 C C . PRO A 1 193 ? 4.955 -14.122 0.286 1.00 30.83 193 PRO A C 1
ATOM 1458 O O . PRO A 1 193 ? 5.036 -14.669 -0.810 1.00 30.83 193 PRO A O 1
ATOM 1461 N N . THR A 1 194 ? 3.931 -13.332 0.581 1.00 39.59 194 THR A N 1
ATOM 1462 C CA . THR A 1 194 ? 2.956 -12.846 -0.391 1.00 39.59 194 THR A CA 1
ATOM 1463 C C . THR A 1 194 ? 3.548 -11.629 -1.087 1.00 39.59 194 THR A C 1
ATOM 1465 O O . THR A 1 194 ? 3.508 -10.511 -0.582 1.00 39.59 194 THR A O 1
ATOM 1468 N N . GLY A 1 195 ? 4.126 -11.855 -2.268 1.00 29.72 195 GLY A N 1
ATOM 1469 C CA . GLY A 1 195 ? 4.142 -10.817 -3.297 1.00 29.72 195 GLY A CA 1
ATOM 1470 C C . GLY A 1 195 ? 2.703 -10.492 -3.740 1.00 29.72 195 GLY A C 1
ATOM 1471 O O . GLY A 1 195 ? 1.798 -11.289 -3.490 1.00 29.72 195 GLY A O 1
ATOM 1472 N N . PRO A 1 196 ? 2.463 -9.344 -4.396 1.00 29.73 196 PRO A N 1
ATOM 1473 C CA . PRO A 1 196 ? 1.127 -8.964 -4.838 1.00 29.73 196 PRO A CA 1
ATOM 1474 C C . PRO A 1 196 ? 0.727 -9.829 -6.044 1.00 29.73 196 PRO A C 1
ATOM 1476 O O . PRO A 1 196 ? 1.317 -9.702 -7.121 1.00 29.73 196 PRO A O 1
ATOM 1479 N N . TYR A 1 197 ? -0.250 -10.721 -5.864 1.00 38.00 197 TYR A N 1
ATOM 1480 C CA . TYR A 1 197 ? -0.806 -11.577 -6.918 1.00 38.00 197 TYR A CA 1
ATOM 1481 C C . TYR A 1 197 ? -2.319 -11.338 -7.020 1.00 38.00 197 TYR A C 1
ATOM 1483 O O . TYR A 1 197 ? -3.104 -11.912 -6.275 1.00 38.00 197 TYR A O 1
ATOM 1491 N N . LEU A 1 198 ? -2.700 -10.442 -7.938 1.00 31.12 198 LEU A N 1
ATOM 1492 C CA . LEU A 1 198 ? -4.083 -10.040 -8.247 1.00 31.12 198 LEU A CA 1
ATOM 1493 C C . LEU A 1 198 ? -4.570 -10.528 -9.629 1.00 31.12 198 LEU A C 1
ATOM 1495 O O . LEU A 1 198 ? -5.641 -10.144 -10.075 1.00 31.12 198 LEU A O 1
ATOM 1499 N N . LEU A 1 199 ? -3.819 -11.383 -10.325 1.00 30.39 199 LEU A N 1
ATOM 1500 C CA . LEU A 1 199 ? -4.173 -11.855 -11.670 1.00 30.39 199 LEU A CA 1
ATOM 1501 C C . LEU A 1 199 ? -4.628 -13.316 -11.618 1.00 30.39 199 LEU A C 1
ATOM 1503 O O . LEU A 1 199 ? -3.764 -14.181 -11.717 1.00 30.39 199 LEU A O 1
ATOM 1507 N N . HIS A 1 200 ? -5.930 -13.604 -11.444 1.00 35.25 200 HIS A N 1
ATOM 1508 C CA . HIS A 1 200 ? -6.520 -14.878 -11.923 1.00 35.25 200 HIS A CA 1
ATOM 1509 C C . HIS A 1 200 ? -8.061 -15.030 -11.840 1.00 35.25 200 HIS A C 1
ATOM 1511 O O . HIS A 1 200 ? -8.548 -16.149 -11.681 1.00 35.25 200 HIS A O 1
ATOM 1517 N N . LEU A 1 201 ? -8.860 -13.960 -11.953 1.00 34.66 201 LEU A N 1
ATOM 1518 C CA . LEU A 1 201 ? -10.330 -14.068 -11.826 1.00 34.66 201 LEU A CA 1
ATOM 1519 C C . LEU A 1 201 ? -11.151 -13.782 -13.097 1.00 34.66 201 LEU A C 1
ATOM 1521 O O . LEU A 1 201 ? -12.338 -14.108 -13.120 1.00 34.66 201 LEU A O 1
ATOM 1525 N N . ASP A 1 202 ? -10.540 -13.303 -14.183 1.00 34.22 202 ASP A N 1
ATOM 1526 C CA . ASP A 1 202 ? -11.264 -12.916 -15.411 1.00 34.22 202 ASP A CA 1
ATOM 1527 C C . ASP A 1 202 ? -11.882 -14.088 -16.202 1.00 34.22 202 ASP A C 1
ATOM 1529 O O . ASP A 1 202 ? -12.667 -13.879 -17.123 1.00 34.22 202 ASP A O 1
ATOM 1533 N N . HIS A 1 203 ? -11.590 -15.343 -15.854 1.00 36.19 203 HIS A N 1
ATOM 1534 C CA . HIS A 1 203 ? -12.091 -16.507 -16.599 1.00 36.19 203 HIS A CA 1
ATOM 1535 C C . HIS A 1 203 ? -13.372 -17.137 -16.045 1.00 36.19 203 HIS A C 1
ATOM 1537 O O . HIS A 1 203 ? -13.965 -17.978 -16.714 1.00 36.19 203 HIS A O 1
ATOM 1543 N N . LEU A 1 204 ? -13.844 -16.730 -14.865 1.00 37.00 204 LEU A N 1
ATOM 1544 C CA . LEU A 1 204 ? -15.001 -17.374 -14.228 1.00 37.00 204 LEU A CA 1
ATOM 1545 C C . LEU A 1 204 ? -16.353 -16.763 -14.597 1.00 37.00 204 LEU A C 1
ATOM 1547 O O . LEU A 1 204 ? -17.358 -17.464 -14.560 1.00 37.00 204 LEU A O 1
ATOM 1551 N N . HIS A 1 205 ? -16.380 -15.508 -15.048 1.00 34.06 205 HIS A N 1
ATOM 1552 C CA . HIS A 1 205 ? -17.578 -14.925 -15.670 1.00 34.06 205 HIS A CA 1
ATOM 1553 C C . HIS A 1 205 ? -17.718 -15.306 -17.158 1.00 34.06 205 HIS A C 1
ATOM 1555 O O . HIS A 1 205 ? -18.729 -15.004 -17.783 1.00 34.06 205 HIS A O 1
ATOM 1561 N N . ALA A 1 206 ? -16.732 -16.010 -17.731 1.00 39.47 206 ALA A N 1
ATOM 1562 C CA . ALA A 1 206 ? -16.710 -16.391 -19.142 1.00 39.47 206 ALA A CA 1
ATOM 1563 C C . ALA A 1 206 ? -17.511 -17.669 -19.476 1.00 39.47 206 ALA A C 1
ATOM 1565 O O . ALA A 1 206 ? -17.789 -17.917 -20.648 1.00 39.47 206 ALA A O 1
ATOM 1566 N N . GLU A 1 207 ? -17.937 -18.471 -18.488 1.00 39.59 207 GLU A N 1
ATOM 1567 C CA . GLU A 1 207 ? -18.741 -19.686 -18.738 1.00 39.59 207 GLU A CA 1
ATOM 1568 C C . GLU A 1 207 ? -20.162 -19.393 -19.267 1.00 39.59 207 GLU A C 1
ATOM 1570 O O . GLU A 1 207 ? -20.842 -20.295 -19.762 1.00 39.59 207 GLU A O 1
ATOM 1575 N N . THR A 1 208 ? -20.597 -18.129 -19.262 1.00 39.69 208 THR A N 1
ATOM 1576 C CA . THR A 1 208 ? -21.844 -17.687 -19.905 1.00 39.69 208 THR A CA 1
ATOM 1577 C C . THR A 1 208 ? -21.663 -17.153 -21.334 1.00 39.69 208 THR A C 1
ATOM 1579 O O . THR A 1 208 ? -22.664 -16.899 -22.001 1.00 39.69 208 THR A O 1
ATOM 1582 N N . ASP A 1 209 ? -20.429 -17.020 -21.843 1.00 39.00 209 ASP A N 1
ATOM 1583 C CA . ASP A 1 209 ? -20.150 -16.437 -23.165 1.00 39.00 209 ASP A CA 1
ATOM 1584 C C . ASP A 1 209 ? -20.108 -17.513 -24.287 1.00 39.00 209 ASP A C 1
ATOM 1586 O O . ASP A 1 209 ? -19.329 -18.475 -24.215 1.00 39.00 209 ASP A O 1
ATOM 1590 N N . PRO A 1 210 ? -20.908 -17.375 -25.368 1.00 35.50 210 PRO A N 1
ATOM 1591 C CA . PRO A 1 210 ? -20.932 -18.311 -26.498 1.00 35.50 210 PRO A CA 1
ATOM 1592 C C . PRO A 1 210 ? -19.580 -18.503 -27.216 1.00 35.50 210 PRO A C 1
ATOM 1594 O O . PRO A 1 210 ? -19.381 -19.537 -27.859 1.00 35.50 210 PRO A O 1
ATOM 1597 N N . ARG A 1 211 ? -18.615 -17.586 -27.077 1.00 41.03 211 ARG A N 1
ATOM 1598 C CA . ARG A 1 211 ? -17.283 -17.684 -27.709 1.00 41.03 211 ARG A CA 1
ATOM 1599 C C . ARG A 1 211 ? -16.402 -18.785 -27.095 1.00 41.03 211 ARG A C 1
ATOM 1601 O O . ARG A 1 211 ? -15.587 -19.374 -27.805 1.00 41.03 211 ARG A O 1
ATOM 1608 N N . TYR A 1 212 ? -16.600 -19.140 -25.821 1.00 41.47 212 TYR A N 1
ATOM 1609 C CA . TYR A 1 212 ? -15.864 -20.239 -25.170 1.00 41.47 212 TYR A CA 1
ATOM 1610 C C . TYR A 1 212 ? -16.439 -21.626 -25.493 1.00 41.47 212 TYR A C 1
ATOM 1612 O O . TYR A 1 212 ? -15.691 -22.606 -25.524 1.00 41.47 212 TYR A O 1
ATOM 1620 N N . ARG A 1 213 ? -17.727 -21.714 -25.864 1.00 45.78 213 ARG A N 1
ATOM 1621 C CA . ARG A 1 213 ? -18.306 -22.951 -26.424 1.00 45.78 213 ARG A CA 1
ATOM 1622 C C . ARG A 1 213 ? -17.682 -23.315 -27.770 1.00 45.78 213 ARG A C 1
ATOM 1624 O O . ARG A 1 213 ? -17.505 -24.495 -28.043 1.00 45.78 213 ARG A O 1
ATOM 1631 N N . ALA A 1 214 ? -17.291 -22.324 -28.573 1.00 43.59 214 ALA A N 1
ATOM 1632 C CA . ALA A 1 214 ? -16.604 -22.561 -29.841 1.00 43.59 214 ALA A CA 1
ATOM 1633 C C . ALA A 1 214 ? -15.198 -23.157 -29.637 1.00 43.59 214 ALA A C 1
ATOM 1635 O O . ALA A 1 214 ? -14.821 -24.084 -30.345 1.00 43.59 214 ALA A O 1
ATOM 1636 N N . LEU A 1 215 ? -14.443 -22.701 -28.631 1.00 43.19 215 LEU A N 1
ATOM 1637 C CA . LEU A 1 215 ? -13.127 -23.266 -28.292 1.00 43.19 215 LEU A CA 1
ATOM 1638 C C . LEU A 1 215 ? -13.224 -24.680 -27.698 1.00 43.19 215 LEU A C 1
ATOM 1640 O O . LEU A 1 215 ? -12.412 -25.539 -28.043 1.00 43.19 215 LEU A O 1
ATOM 1644 N N . ALA A 1 216 ? -14.234 -24.944 -26.863 1.00 46.09 216 ALA A N 1
ATOM 1645 C CA . ALA A 1 216 ? -14.528 -26.293 -26.378 1.00 46.09 216 ALA A CA 1
ATOM 1646 C C . ALA A 1 216 ? -14.928 -27.235 -27.531 1.00 46.09 216 ALA A C 1
ATOM 1648 O O . ALA A 1 216 ? -14.384 -28.331 -27.636 1.00 46.09 216 ALA A O 1
ATOM 1649 N N . ALA A 1 217 ? -15.772 -26.768 -28.459 1.00 47.75 217 ALA A N 1
ATOM 1650 C CA . ALA A 1 217 ? -16.149 -27.514 -29.658 1.00 47.75 217 ALA A CA 1
ATOM 1651 C C . ALA A 1 217 ? -14.949 -27.794 -30.580 1.00 47.75 217 ALA A C 1
ATOM 1653 O O . ALA A 1 217 ? -14.834 -28.895 -31.109 1.00 47.75 217 ALA A O 1
ATOM 1654 N N . VAL A 1 218 ? -14.012 -26.849 -30.727 1.00 48.56 218 VAL A N 1
ATOM 1655 C CA . VAL A 1 218 ? -12.758 -27.058 -31.475 1.00 48.56 218 VAL A CA 1
ATOM 1656 C C . VAL A 1 218 ? -11.872 -28.101 -30.788 1.00 48.56 218 VAL A C 1
ATOM 1658 O O . VAL A 1 218 ? -11.331 -28.980 -31.456 1.00 48.56 218 VAL A O 1
ATOM 1661 N N . ALA A 1 219 ? -11.752 -28.062 -29.459 1.00 47.41 219 ALA A N 1
ATOM 1662 C CA . ALA A 1 219 ? -10.976 -29.047 -28.707 1.00 47.41 219 ALA A CA 1
ATOM 1663 C C . ALA A 1 219 ? -11.593 -30.459 -28.761 1.00 47.41 219 ALA A C 1
ATOM 1665 O O . ALA A 1 219 ? -10.859 -31.448 -28.838 1.00 47.41 219 ALA A O 1
ATOM 1666 N N . ASP A 1 220 ? -12.923 -30.559 -28.749 1.00 50.62 220 ASP A N 1
ATOM 1667 C CA . ASP A 1 220 ? -13.647 -31.825 -28.888 1.00 50.62 220 ASP A CA 1
ATOM 1668 C C . ASP A 1 220 ? -13.570 -32.368 -30.324 1.00 50.62 220 ASP A C 1
ATOM 1670 O O . ASP A 1 220 ? -13.383 -33.570 -30.517 1.00 50.62 220 ASP A O 1
ATOM 1674 N N . LEU A 1 221 ? -13.598 -31.493 -31.333 1.00 49.25 221 LEU A N 1
ATOM 1675 C CA . LEU A 1 221 ? -13.444 -31.865 -32.741 1.00 49.25 221 LEU A CA 1
ATOM 1676 C C . LEU A 1 221 ? -12.019 -32.352 -33.049 1.00 49.25 221 LEU A C 1
ATOM 1678 O O . LEU A 1 221 ? -11.856 -33.359 -33.737 1.00 49.25 221 LEU A O 1
ATOM 1682 N N . LEU A 1 222 ? -10.991 -31.726 -32.469 1.00 50.28 222 LEU A N 1
ATOM 1683 C CA . LEU A 1 222 ? -9.602 -32.196 -32.558 1.00 50.28 222 LEU A CA 1
ATOM 1684 C C . LEU A 1 222 ? -9.411 -33.565 -31.879 1.00 50.28 222 LEU A C 1
ATOM 1686 O O . LEU A 1 222 ? -8.737 -34.438 -32.434 1.00 50.28 222 LEU A O 1
ATOM 1690 N N . ARG A 1 223 ? -10.069 -33.795 -30.731 1.00 53.84 223 ARG A N 1
ATOM 1691 C CA . ARG A 1 223 ? -10.080 -35.101 -30.049 1.00 53.84 223 ARG A CA 1
ATOM 1692 C C . ARG A 1 223 ? -10.800 -36.183 -30.856 1.00 53.84 223 ARG A C 1
ATOM 1694 O O . ARG A 1 223 ? -10.281 -37.292 -30.949 1.00 53.84 223 ARG A O 1
ATOM 1701 N N . ALA A 1 224 ? -11.935 -35.866 -31.478 1.00 55.84 224 ALA A N 1
ATOM 1702 C CA . ALA A 1 224 ? -12.687 -36.806 -32.314 1.00 55.84 224 ALA A CA 1
ATOM 1703 C C . ALA A 1 224 ? -11.897 -37.286 -33.547 1.00 55.84 224 ALA A C 1
ATOM 1705 O O . ALA A 1 224 ? -12.119 -38.394 -34.024 1.00 55.84 224 ALA A O 1
ATOM 1706 N N . HIS A 1 225 ? -10.937 -36.488 -34.025 1.00 56.16 225 HIS A N 1
ATOM 1707 C CA . HIS A 1 225 ? -10.076 -36.824 -35.165 1.00 56.16 225 HIS A CA 1
ATOM 1708 C C . HIS A 1 225 ? -8.714 -37.410 -34.754 1.00 56.16 225 HIS A C 1
ATOM 1710 O O . HIS A 1 225 ? -7.824 -37.547 -35.594 1.00 56.16 225 HIS A O 1
ATOM 1716 N N . GLY A 1 226 ? -8.523 -37.741 -33.471 1.00 56.16 226 GLY A N 1
ATOM 1717 C CA . GLY A 1 226 ? -7.290 -38.353 -32.967 1.00 56.16 226 GLY A CA 1
ATOM 1718 C C . GLY A 1 226 ? -6.047 -37.461 -33.067 1.00 56.16 226 GLY A C 1
ATOM 1719 O O . GLY A 1 226 ? -4.932 -37.981 -33.048 1.00 56.16 226 GLY A O 1
ATOM 1720 N N . ARG A 1 227 ? -6.206 -36.134 -33.189 1.00 49.28 227 ARG A N 1
ATOM 1721 C CA . ARG A 1 227 ? -5.084 -35.192 -33.327 1.00 49.28 227 ARG A CA 1
ATOM 1722 C C . ARG A 1 227 ? -4.818 -34.443 -32.024 1.00 49.28 227 ARG A C 1
ATOM 1724 O O . ARG A 1 227 ? -5.733 -33.982 -31.345 1.00 49.28 227 ARG A O 1
ATOM 1731 N N . THR A 1 228 ? -3.542 -34.298 -31.681 1.00 47.25 228 THR A N 1
ATOM 1732 C CA . THR A 1 228 ? -3.083 -33.442 -30.581 1.00 47.25 228 THR A CA 1
ATOM 1733 C C . THR A 1 228 ? -2.814 -32.024 -31.087 1.00 47.25 228 THR A C 1
ATOM 1735 O O . THR A 1 228 ? -2.430 -31.818 -32.236 1.00 47.25 228 THR A O 1
ATOM 1738 N N . LEU A 1 229 ? -2.982 -31.033 -30.206 1.00 46.25 229 LEU A N 1
ATOM 1739 C CA . LEU A 1 229 ? -2.812 -29.595 -30.483 1.00 46.25 229 LEU A CA 1
ATOM 1740 C C . LEU A 1 229 ? -1.433 -29.204 -31.059 1.00 46.25 229 LEU A C 1
ATOM 1742 O O . LEU A 1 229 ? -1.275 -28.106 -31.575 1.00 46.25 229 LEU A O 1
ATOM 1746 N N . LEU A 1 230 ? -0.449 -30.104 -30.987 1.00 41.50 230 LEU A N 1
ATOM 1747 C CA . LEU A 1 230 ? 0.921 -29.904 -31.462 1.00 41.50 230 LEU A CA 1
ATOM 1748 C C . LEU A 1 230 ? 1.127 -30.260 -32.948 1.00 41.50 230 LEU A C 1
ATOM 1750 O O . LEU A 1 230 ? 2.208 -30.016 -33.472 1.00 41.50 230 LEU A O 1
ATOM 1754 N N . ALA A 1 231 ? 0.124 -30.827 -33.629 1.00 42.84 231 ALA A N 1
ATOM 1755 C CA . ALA A 1 231 ? 0.220 -31.277 -35.023 1.00 42.84 231 ALA A CA 1
ATOM 1756 C C . ALA A 1 231 ? -0.885 -30.664 -35.901 1.00 42.84 231 ALA A C 1
ATOM 1758 O O . ALA A 1 231 ? -1.659 -31.374 -36.547 1.00 42.84 231 ALA A O 1
ATOM 1759 N N . VAL A 1 232 ? -0.992 -29.335 -35.887 1.00 52.44 232 VAL A N 1
ATOM 1760 C CA . VAL A 1 232 ? -1.930 -28.602 -36.746 1.00 52.44 232 VAL A CA 1
ATOM 1761 C C . VAL A 1 232 ? -1.143 -27.990 -37.906 1.00 52.44 232 VAL A C 1
ATOM 1763 O O . VAL A 1 232 ? -0.335 -27.091 -37.699 1.00 52.44 232 VAL A O 1
ATOM 1766 N N . ASP A 1 233 ? -1.348 -28.509 -39.117 1.00 61.44 233 ASP A N 1
ATOM 1767 C CA . ASP A 1 233 ? -0.794 -27.937 -40.350 1.00 61.44 233 ASP A CA 1
ATOM 1768 C C . ASP A 1 233 ? -1.614 -26.720 -40.827 1.00 61.44 233 ASP A C 1
ATOM 1770 O O . ASP A 1 233 ? -2.761 -26.518 -40.416 1.00 61.44 233 ASP A O 1
ATOM 1774 N N . GLU A 1 234 ? -1.033 -25.898 -41.708 1.00 50.91 234 GLU A N 1
ATOM 1775 C CA . GLU A 1 234 ? -1.689 -24.702 -42.268 1.00 50.91 234 GLU A CA 1
ATOM 1776 C C . GLU A 1 234 ? -3.043 -25.014 -42.922 1.00 50.91 234 GLU A C 1
ATOM 1778 O O . GLU A 1 234 ? -3.962 -24.193 -42.871 1.00 50.91 234 GLU A O 1
ATOM 1783 N N . HIS A 1 235 ? -3.209 -26.215 -43.482 1.00 50.69 235 HIS A N 1
ATOM 1784 C CA . HIS A 1 235 ? -4.454 -26.617 -44.129 1.00 50.69 235 HIS A CA 1
ATOM 1785 C C . HIS A 1 235 ? -5.580 -26.852 -43.111 1.00 50.69 235 HIS A C 1
ATOM 1787 O O . HIS A 1 235 ? -6.726 -26.457 -43.338 1.00 50.69 235 HIS A O 1
ATOM 1793 N N . THR A 1 236 ? -5.237 -27.419 -41.955 1.00 57.22 236 THR A N 1
ATOM 1794 C CA . THR A 1 236 ? -6.139 -27.629 -40.817 1.00 57.22 236 THR A CA 1
ATOM 1795 C C . THR A 1 236 ? -6.500 -26.297 -40.149 1.00 57.22 236 THR A C 1
ATOM 1797 O O . THR A 1 236 ? -7.658 -26.089 -39.783 1.00 57.22 236 THR A O 1
ATOM 1800 N N . VAL A 1 237 ? -5.547 -25.359 -40.052 1.00 56.16 237 VAL A N 1
ATOM 1801 C CA . VAL A 1 237 ? -5.792 -23.984 -39.570 1.00 56.16 237 VAL A CA 1
ATOM 1802 C C . VAL A 1 237 ? -6.752 -23.238 -40.498 1.00 56.16 237 VAL A C 1
ATOM 1804 O O . VAL A 1 237 ? -7.665 -22.572 -40.011 1.00 56.16 237 VAL A O 1
ATOM 1807 N N . ALA A 1 238 ? -6.603 -23.382 -41.818 1.00 54.06 238 ALA A N 1
ATOM 1808 C CA . ALA A 1 238 ? -7.508 -22.774 -42.791 1.00 54.06 238 ALA A CA 1
ATOM 1809 C C . ALA A 1 238 ? -8.936 -23.339 -42.683 1.00 54.06 238 ALA A C 1
ATOM 1811 O O . ALA A 1 238 ? -9.890 -22.568 -42.616 1.00 54.06 238 ALA A O 1
ATOM 1812 N N . ALA A 1 239 ? -9.091 -24.663 -42.568 1.00 55.34 239 ALA A N 1
ATOM 1813 C CA . ALA A 1 239 ? -10.401 -25.298 -42.394 1.00 55.34 239 ALA A CA 1
ATOM 1814 C C . ALA A 1 239 ? -11.085 -24.900 -41.068 1.00 55.34 239 ALA A C 1
ATOM 1816 O O . ALA A 1 239 ? -12.291 -24.633 -41.029 1.00 55.34 239 ALA A O 1
ATOM 1817 N N . LEU A 1 240 ? -10.314 -24.796 -39.979 1.00 53.06 240 LEU A N 1
ATOM 1818 C CA . LEU A 1 240 ? -10.798 -24.318 -38.680 1.00 53.06 240 LEU A CA 1
ATOM 1819 C C . LEU A 1 240 ? -11.181 -22.835 -38.715 1.00 53.06 240 LEU A C 1
ATOM 1821 O O . LEU A 1 240 ? -12.203 -22.463 -38.140 1.00 53.06 240 LEU A O 1
ATOM 1825 N N . ALA A 1 241 ? -10.416 -21.996 -39.415 1.00 59.81 241 ALA A N 1
ATOM 1826 C CA . ALA A 1 241 ? -10.719 -20.578 -39.603 1.00 59.81 241 ALA A CA 1
ATOM 1827 C C . ALA A 1 241 ? -12.044 -20.373 -40.355 1.00 59.81 241 ALA A C 1
ATOM 1829 O O . ALA A 1 241 ? -12.875 -19.570 -39.932 1.00 59.81 241 ALA A O 1
ATOM 1830 N N . THR A 1 242 ? -12.294 -21.156 -41.410 1.00 54.34 242 THR A N 1
ATOM 1831 C CA . THR A 1 242 ? -13.565 -21.122 -42.151 1.00 54.34 242 THR A CA 1
ATOM 1832 C C . THR A 1 242 ? -14.746 -21.581 -41.294 1.00 54.34 242 THR A C 1
ATOM 1834 O O . THR A 1 242 ? -15.821 -20.996 -41.369 1.00 54.34 242 THR A O 1
ATOM 1837 N N . THR A 1 243 ? -14.547 -22.588 -40.440 1.00 51.16 243 THR A N 1
ATOM 1838 C CA . THR A 1 243 ? -15.621 -23.151 -39.599 1.00 51.16 243 THR A CA 1
ATOM 1839 C C . THR A 1 243 ? -15.939 -22.275 -38.379 1.00 51.16 243 THR A C 1
ATOM 1841 O O . THR A 1 243 ? -17.067 -22.267 -37.897 1.00 51.16 243 THR A O 1
ATOM 1844 N N . THR A 1 244 ? -14.958 -21.523 -37.870 1.00 60.44 244 THR A N 1
ATOM 1845 C CA . THR A 1 244 ? -15.093 -20.710 -36.644 1.00 60.44 244 THR A CA 1
ATOM 1846 C C . THR A 1 244 ? -15.264 -19.210 -36.901 1.00 60.44 244 THR A C 1
ATOM 1848 O O . THR A 1 244 ? -15.582 -18.474 -35.970 1.00 60.44 244 THR A O 1
ATOM 1851 N N . GLY A 1 245 ? -15.043 -18.736 -38.134 1.00 58.09 245 GLY A N 1
ATOM 1852 C CA . GLY A 1 245 ? -15.089 -17.312 -38.493 1.00 58.09 245 GLY A CA 1
ATOM 1853 C C . GLY A 1 245 ? -13.906 -16.485 -37.968 1.00 58.09 245 GLY A C 1
ATOM 1854 O O . GLY A 1 245 ? -13.924 -15.258 -38.051 1.00 58.09 245 GLY A O 1
ATOM 1855 N N . ILE A 1 246 ? -12.874 -17.130 -37.416 1.00 56.41 246 ILE A N 1
ATOM 1856 C CA . ILE A 1 246 ? -11.677 -16.475 -36.873 1.00 56.41 246 ILE A CA 1
ATOM 1857 C C . ILE A 1 246 ? -10.597 -16.443 -37.955 1.00 56.41 246 ILE A C 1
ATOM 1859 O O . ILE A 1 246 ? -10.291 -17.466 -38.559 1.00 56.41 246 ILE A O 1
ATOM 1863 N N . THR A 1 247 ? -9.977 -15.284 -38.190 1.00 55.62 247 THR A N 1
ATOM 1864 C CA . THR A 1 247 ? -8.934 -15.155 -39.216 1.00 55.62 247 THR A CA 1
ATOM 1865 C C . THR A 1 247 ? -7.683 -15.988 -38.880 1.00 55.62 247 THR A C 1
ATOM 1867 O O . THR A 1 247 ? -7.243 -15.986 -37.725 1.00 55.62 247 THR A O 1
ATOM 1870 N N . PRO A 1 248 ? -7.061 -16.664 -39.872 1.00 51.31 248 PRO A N 1
ATOM 1871 C CA . PRO A 1 248 ? -5.959 -17.608 -39.647 1.00 51.31 248 PRO A CA 1
ATOM 1872 C C . PRO A 1 248 ? -4.793 -17.081 -38.789 1.00 51.31 248 PRO A C 1
ATOM 1874 O O . PRO A 1 248 ? -4.354 -17.820 -37.909 1.00 51.31 248 PRO A O 1
ATOM 1877 N N . PRO A 1 249 ? -4.333 -15.816 -38.925 1.00 45.12 249 PRO A N 1
ATOM 1878 C CA . PRO A 1 249 ? -3.235 -15.296 -38.103 1.00 45.12 249 PRO A CA 1
ATOM 1879 C C . PRO A 1 249 ? -3.585 -15.232 -36.608 1.00 45.12 249 PRO A C 1
ATOM 1881 O O . PRO A 1 249 ? -2.770 -15.577 -35.759 1.00 45.12 249 PRO A O 1
ATOM 1884 N N . ARG A 1 250 ? -4.834 -14.872 -36.273 1.00 48.06 250 ARG A N 1
ATOM 1885 C CA . ARG A 1 250 ? -5.309 -14.800 -34.880 1.00 48.06 250 ARG A CA 1
ATOM 1886 C C . ARG A 1 250 ? -5.527 -16.180 -34.263 1.00 48.06 250 ARG A C 1
ATOM 1888 O O . ARG A 1 250 ? -5.396 -16.327 -33.049 1.00 48.06 250 ARG A O 1
ATOM 1895 N N . LEU A 1 251 ? -5.869 -17.177 -35.081 1.00 48.78 251 LEU A N 1
ATOM 1896 C CA . LEU A 1 251 ? -5.975 -18.567 -34.639 1.00 48.78 251 LEU A CA 1
ATOM 1897 C C . LEU A 1 251 ? -4.579 -19.152 -34.365 1.00 48.78 251 LEU A C 1
ATOM 1899 O O . LEU A 1 251 ? -4.381 -19.821 -33.354 1.00 48.78 251 LEU A O 1
ATOM 1903 N N . PHE A 1 252 ? -3.608 -18.837 -35.226 1.00 48.41 252 PHE A N 1
ATOM 1904 C CA . PHE A 1 252 ? -2.229 -19.314 -35.127 1.00 48.41 252 PHE A CA 1
ATOM 1905 C C . PHE A 1 252 ? -1.504 -18.768 -33.886 1.00 48.41 252 PHE A C 1
ATOM 1907 O O . PHE A 1 252 ? -0.956 -19.547 -33.102 1.00 48.41 252 PHE A O 1
ATOM 1914 N N . ASP A 1 253 ? -1.595 -17.457 -33.636 1.00 45.19 253 ASP A N 1
ATOM 1915 C CA . ASP A 1 253 ? -0.970 -16.812 -32.471 1.00 45.19 253 ASP A CA 1
ATOM 1916 C C . ASP A 1 253 ? -1.506 -17.355 -31.138 1.00 45.19 253 ASP A C 1
ATOM 1918 O O . ASP A 1 253 ? -0.746 -17.557 -30.190 1.00 45.19 253 ASP A O 1
ATOM 1922 N N . ARG A 1 254 ? -2.809 -17.662 -31.067 1.00 48.22 254 ARG A N 1
ATOM 1923 C CA . ARG A 1 254 ? -3.444 -18.196 -29.850 1.00 48.22 254 ARG A CA 1
ATOM 1924 C C . ARG A 1 254 ? -3.083 -19.653 -29.567 1.00 48.22 254 ARG A C 1
ATOM 1926 O O . ARG A 1 254 ? -3.009 -20.040 -28.402 1.00 48.22 254 ARG A O 1
ATOM 1933 N N . LEU A 1 255 ? -2.843 -20.453 -30.606 1.00 47.28 255 LEU A N 1
ATOM 1934 C CA . LEU A 1 255 ? -2.416 -21.847 -30.461 1.00 47.28 255 LEU A CA 1
ATOM 1935 C C . LEU A 1 255 ? -0.956 -21.952 -29.984 1.00 47.28 255 LEU A C 1
ATOM 1937 O O . LEU A 1 255 ? -0.612 -22.911 -29.299 1.00 47.28 255 LEU A O 1
ATOM 1941 N N . HIS A 1 256 ? -0.110 -20.966 -30.299 1.00 46.72 256 HIS A N 1
ATOM 1942 C CA . HIS A 1 256 ? 1.314 -20.956 -29.929 1.00 46.72 256 HIS A CA 1
ATOM 1943 C C . HIS A 1 256 ? 1.622 -20.300 -28.570 1.00 46.72 256 HIS A C 1
ATOM 1945 O O . HIS A 1 256 ? 2.712 -20.492 -28.032 1.00 46.72 256 HIS A O 1
ATOM 1951 N N . SER A 1 257 ? 0.682 -19.565 -27.970 1.00 36.47 257 SER A N 1
ATOM 1952 C CA . SER A 1 257 ? 0.895 -18.848 -26.701 1.00 36.47 257 SER A CA 1
ATOM 1953 C C . SER A 1 257 ? 0.743 -19.685 -25.413 1.00 36.47 257 SER A C 1
ATOM 1955 O O . SER A 1 257 ? 0.867 -19.132 -24.321 1.00 36.47 257 SER A O 1
ATOM 1957 N N . HIS A 1 258 ? 0.526 -21.005 -25.492 1.00 33.22 258 HIS A N 1
ATOM 1958 C CA . HIS A 1 258 ? 0.478 -21.891 -24.317 1.00 33.22 258 HIS A CA 1
ATOM 1959 C C . HIS A 1 258 ? 1.645 -22.894 -24.294 1.00 33.22 258 HIS A C 1
ATOM 1961 O O . HIS A 1 258 ? 1.636 -23.853 -25.065 1.00 33.22 258 HIS A O 1
ATOM 1967 N N . PRO A 1 259 ? 2.628 -22.755 -23.382 1.00 33.12 259 PRO A N 1
ATOM 1968 C CA . PRO A 1 259 ? 3.648 -23.774 -23.199 1.00 33.12 259 PRO A CA 1
ATOM 1969 C C . PRO A 1 259 ? 3.151 -24.841 -22.213 1.00 33.12 259 PRO A C 1
ATOM 1971 O O . PRO A 1 259 ? 3.001 -24.580 -21.021 1.00 33.12 259 PRO A O 1
ATOM 1974 N N . LEU A 1 260 ? 2.933 -26.067 -22.693 1.00 28.09 260 LEU A N 1
ATOM 1975 C CA . LEU A 1 260 ? 2.919 -27.255 -21.835 1.00 28.09 260 LEU A CA 1
ATOM 1976 C C . LEU A 1 260 ? 4.369 -27.714 -21.636 1.00 28.09 260 LEU A C 1
ATOM 1978 O O . LEU A 1 260 ? 5.003 -28.217 -22.561 1.00 28.09 260 LEU A O 1
ATOM 1982 N N . THR A 1 261 ? 4.913 -27.529 -20.435 1.00 28.94 261 THR A N 1
ATOM 1983 C CA . THR A 1 261 ? 6.222 -28.066 -20.044 1.00 28.94 261 THR A CA 1
ATOM 1984 C C . THR A 1 261 ? 6.106 -29.545 -19.661 1.00 28.94 261 THR A C 1
ATOM 1986 O O . THR A 1 261 ? 5.406 -29.903 -18.717 1.00 28.94 261 THR A O 1
ATOM 1989 N N . LEU A 1 262 ? 6.823 -30.416 -20.377 1.00 27.78 262 LEU A N 1
ATOM 1990 C CA . LEU A 1 262 ? 7.105 -31.796 -19.956 1.00 27.78 262 LEU A CA 1
ATOM 1991 C C . LEU A 1 262 ? 8.283 -31.828 -18.954 1.00 27.78 262 LEU A C 1
ATOM 1993 O O . LEU A 1 262 ? 9.135 -30.935 -18.991 1.00 27.78 262 LEU A O 1
ATOM 1997 N N . PRO A 1 263 ? 8.373 -32.840 -18.068 1.00 29.92 263 PRO A N 1
ATOM 1998 C CA . PRO A 1 263 ? 9.438 -32.935 -17.073 1.00 29.92 263 PRO A CA 1
ATOM 1999 C C . PRO A 1 263 ? 10.767 -33.371 -17.712 1.00 29.92 263 PRO A C 1
ATOM 2001 O O . PRO A 1 263 ? 10.813 -34.308 -18.507 1.00 29.92 263 PRO A O 1
ATOM 2004 N N . LEU A 1 264 ? 11.864 -32.705 -17.338 1.00 33.88 264 LEU A N 1
ATOM 2005 C CA . LEU A 1 264 ? 13.230 -33.108 -17.696 1.00 33.88 264 LEU A CA 1
ATOM 2006 C C . LEU A 1 264 ? 13.673 -34.345 -16.881 1.00 33.88 264 LEU A C 1
ATOM 2008 O O . LEU A 1 264 ? 13.289 -34.463 -15.715 1.00 33.88 264 LEU A O 1
ATOM 2012 N N . PRO A 1 265 ? 14.514 -35.239 -17.443 1.00 33.16 265 PRO A N 1
ATOM 2013 C CA . PRO A 1 265 ? 15.078 -36.374 -16.712 1.00 33.16 265 PRO A CA 1
ATOM 2014 C C . PRO A 1 265 ? 16.105 -35.922 -15.651 1.00 33.16 265 PRO A C 1
ATOM 2016 O O . PRO A 1 265 ? 16.659 -34.819 -15.750 1.00 33.16 265 PRO A O 1
ATOM 2019 N N . PRO A 1 266 ? 16.372 -36.750 -14.621 1.00 31.31 266 PRO A N 1
ATOM 2020 C CA . PRO A 1 266 ? 17.190 -36.362 -13.476 1.00 31.31 266 PRO A CA 1
ATOM 2021 C C . PRO A 1 266 ? 18.648 -36.121 -13.884 1.00 31.31 266 PRO A C 1
ATOM 2023 O O . PRO A 1 266 ? 19.280 -36.966 -14.512 1.00 31.31 266 PRO A O 1
ATOM 2026 N N . ARG A 1 267 ? 19.198 -34.962 -13.500 1.00 32.47 267 ARG A N 1
ATOM 2027 C CA . ARG A 1 267 ? 20.633 -34.669 -13.615 1.00 32.47 267 ARG A CA 1
ATOM 2028 C C . ARG A 1 267 ? 21.396 -35.303 -12.451 1.00 32.47 267 ARG A C 1
ATOM 2030 O O . ARG A 1 267 ? 21.069 -35.061 -11.290 1.00 32.47 267 ARG A O 1
ATOM 2037 N N . GLU A 1 268 ? 22.427 -36.072 -12.783 1.00 32.25 268 GLU A N 1
ATOM 2038 C CA . GLU A 1 268 ? 23.406 -36.624 -11.846 1.00 32.25 268 GLU A CA 1
ATOM 2039 C C . GLU A 1 268 ? 24.178 -35.511 -11.115 1.00 32.25 268 GLU A C 1
ATOM 2041 O O . GLU A 1 268 ? 24.518 -34.471 -11.686 1.00 32.25 268 GLU A O 1
ATOM 2046 N N . ARG A 1 269 ? 24.436 -35.726 -9.819 1.00 33.12 269 ARG A N 1
ATOM 2047 C CA . ARG A 1 269 ? 25.213 -34.821 -8.959 1.00 33.12 269 ARG A CA 1
ATOM 2048 C C . ARG A 1 269 ? 26.713 -34.960 -9.257 1.00 33.12 269 ARG A C 1
ATOM 2050 O O . ARG A 1 269 ? 27.208 -36.083 -9.189 1.00 33.12 269 ARG A O 1
ATOM 2057 N N . PRO A 1 270 ? 27.469 -33.867 -9.464 1.00 38.25 270 PRO A N 1
ATOM 2058 C CA . PRO A 1 270 ? 28.923 -33.932 -9.409 1.00 38.25 270 PRO A CA 1
ATOM 2059 C C . PRO A 1 270 ? 29.421 -34.013 -7.953 1.00 38.25 270 PRO A C 1
ATOM 2061 O O . PRO A 1 270 ? 28.799 -33.480 -7.030 1.00 38.25 270 PRO A O 1
ATOM 2064 N N . ALA A 1 271 ? 30.539 -34.720 -7.771 1.00 36.47 271 ALA A N 1
ATOM 2065 C CA . ALA A 1 271 ? 31.219 -34.987 -6.503 1.00 36.47 271 ALA A CA 1
ATOM 2066 C C . ALA A 1 271 ? 31.763 -33.709 -5.815 1.00 36.47 271 ALA A C 1
ATOM 2068 O O . ALA A 1 271 ? 32.010 -32.709 -6.492 1.00 36.47 271 ALA A O 1
ATOM 2069 N N . PRO A 1 272 ? 31.965 -33.721 -4.481 1.00 36.81 272 PRO A N 1
ATOM 2070 C CA . PRO A 1 272 ? 32.385 -32.539 -3.731 1.00 36.81 272 PRO A CA 1
ATOM 2071 C C . PRO A 1 272 ? 33.893 -32.269 -3.872 1.00 36.81 272 PRO A C 1
ATOM 2073 O O . PRO A 1 272 ? 34.716 -33.137 -3.588 1.00 36.81 272 PRO A O 1
ATOM 2076 N N . GLU A 1 273 ? 34.256 -31.042 -4.256 1.00 34.00 273 GLU A N 1
ATOM 2077 C CA . GLU A 1 273 ? 35.631 -30.529 -4.170 1.00 34.00 273 GLU A CA 1
ATOM 2078 C C . GLU A 1 273 ? 35.979 -30.065 -2.737 1.00 34.00 273 GLU A C 1
ATOM 2080 O O . GLU A 1 273 ? 35.096 -29.611 -2.000 1.00 34.00 273 GLU A O 1
ATOM 2085 N N . PRO A 1 274 ? 37.258 -30.163 -2.317 1.00 39.12 274 PRO A N 1
ATOM 2086 C CA . PRO A 1 274 ? 37.666 -30.000 -0.928 1.00 39.12 274 PRO A CA 1
ATOM 2087 C C . PRO A 1 274 ? 37.835 -28.537 -0.491 1.00 39.12 274 PRO A C 1
ATOM 2089 O O . PRO A 1 274 ? 38.179 -27.638 -1.259 1.00 39.12 274 PRO A O 1
ATOM 2092 N N . ALA A 1 275 ? 37.614 -28.331 0.808 1.00 33.62 275 ALA A N 1
ATOM 2093 C CA . ALA A 1 275 ? 37.598 -27.052 1.505 1.00 33.62 275 ALA A CA 1
ATOM 2094 C C . ALA A 1 275 ? 38.887 -26.225 1.332 1.00 33.62 275 ALA A C 1
ATOM 2096 O O . ALA A 1 275 ? 39.985 -26.674 1.658 1.00 33.62 275 ALA A O 1
ATOM 2097 N N . ARG A 1 276 ? 38.730 -24.961 0.915 1.00 33.31 276 ARG A N 1
ATOM 2098 C CA . ARG A 1 276 ? 39.770 -23.929 1.018 1.00 33.31 276 ARG A CA 1
ATOM 2099 C C . ARG A 1 276 ? 39.576 -23.091 2.279 1.00 33.31 276 ARG A C 1
ATOM 2101 O O . ARG A 1 276 ? 38.592 -22.371 2.432 1.00 33.31 276 ARG A O 1
ATOM 2108 N N . THR A 1 277 ? 40.566 -23.174 3.155 1.00 34.69 277 THR A N 1
ATOM 2109 C CA . THR A 1 277 ? 40.778 -22.356 4.349 1.00 34.69 277 THR A CA 1
ATOM 2110 C C . THR A 1 277 ? 41.088 -20.915 3.937 1.00 34.69 277 THR A C 1
ATOM 2112 O O . THR A 1 277 ? 42.111 -20.660 3.305 1.00 34.69 277 THR A O 1
ATOM 2115 N N . VAL A 1 278 ? 40.226 -19.957 4.296 1.00 32.97 278 VAL A N 1
ATOM 2116 C CA . VAL A 1 278 ? 40.514 -18.520 4.149 1.00 32.97 278 VAL A CA 1
ATOM 2117 C C . VAL A 1 278 ? 40.675 -17.897 5.531 1.00 32.97 278 VAL A C 1
ATOM 2119 O O . VAL A 1 278 ? 39.763 -17.877 6.358 1.00 32.97 278 VAL A O 1
ATOM 2122 N N . THR A 1 279 ? 41.885 -17.404 5.762 1.00 30.11 279 THR A N 1
ATOM 2123 C CA . THR A 1 279 ? 42.376 -16.701 6.943 1.00 30.11 279 THR A CA 1
ATOM 2124 C C . THR A 1 279 ? 41.641 -15.375 7.148 1.00 30.11 279 THR A C 1
ATOM 2126 O O . THR A 1 279 ? 41.624 -14.490 6.295 1.00 30.11 279 THR A O 1
ATOM 2129 N N . ARG A 1 280 ? 41.033 -15.227 8.328 1.00 28.86 280 ARG A N 1
ATOM 2130 C CA . ARG A 1 280 ? 40.272 -14.048 8.756 1.00 28.86 280 ARG A CA 1
ATOM 2131 C C . ARG A 1 280 ? 41.240 -12.968 9.259 1.00 28.86 280 ARG A C 1
ATOM 2133 O O . ARG A 1 280 ? 41.777 -13.086 10.358 1.00 28.86 280 ARG A O 1
ATOM 2140 N N . ARG A 1 281 ? 41.461 -11.904 8.481 1.00 28.31 281 ARG A N 1
ATOM 2141 C CA . ARG A 1 281 ? 42.193 -10.708 8.936 1.00 28.31 281 ARG A CA 1
ATOM 2142 C C . ARG A 1 281 ? 41.211 -9.780 9.665 1.00 28.31 281 ARG A C 1
ATOM 2144 O O . ARG A 1 281 ? 40.255 -9.297 9.066 1.00 28.31 281 ARG A O 1
ATOM 2151 N N . ARG A 1 282 ? 41.410 -9.601 10.977 1.00 30.55 282 ARG A N 1
ATOM 2152 C CA . ARG A 1 282 ? 40.674 -8.653 11.831 1.00 30.55 282 ARG A CA 1
ATOM 2153 C C . ARG A 1 282 ? 41.109 -7.223 11.491 1.00 30.55 282 ARG A C 1
ATOM 2155 O O . ARG A 1 282 ? 42.279 -6.898 11.664 1.00 30.55 282 ARG A O 1
ATOM 2162 N N . SER A 1 283 ? 40.164 -6.389 11.068 1.00 31.62 283 SER A N 1
ATOM 2163 C CA . SER A 1 283 ? 40.318 -4.932 10.966 1.00 31.62 283 SER A CA 1
ATOM 2164 C C . SER A 1 283 ? 39.504 -4.272 12.076 1.00 31.62 283 SER A C 1
ATOM 2166 O O . SER A 1 283 ? 38.400 -4.719 12.382 1.00 31.62 283 SER A O 1
ATOM 2168 N N . ALA A 1 284 ? 40.093 -3.251 12.692 1.00 31.00 284 ALA A N 1
ATOM 2169 C CA . ALA A 1 284 ? 39.663 -2.602 13.922 1.00 31.00 284 ALA A CA 1
ATOM 2170 C C . ALA A 1 284 ? 38.234 -2.027 13.888 1.00 31.00 284 ALA A C 1
ATOM 2172 O O . ALA A 1 284 ? 37.775 -1.471 12.893 1.00 31.00 284 ALA A O 1
ATOM 2173 N N . GLN A 1 285 ? 37.563 -2.168 15.030 1.00 30.48 285 GLN A N 1
ATOM 2174 C CA . GLN A 1 285 ? 36.209 -1.724 15.346 1.00 30.48 285 GLN A CA 1
ATOM 2175 C C . GLN A 1 285 ? 36.254 -0.257 15.813 1.00 30.48 285 GLN A C 1
ATOM 2177 O O . GLN A 1 285 ? 36.943 0.050 16.783 1.00 30.48 285 GLN A O 1
ATOM 2182 N N . ALA A 1 286 ? 35.521 0.636 15.142 1.00 30.84 286 ALA A N 1
ATOM 2183 C CA . ALA A 1 286 ? 35.209 1.982 15.633 1.00 30.84 286 ALA A CA 1
ATOM 2184 C C . ALA A 1 286 ? 33.848 1.967 16.371 1.00 30.84 286 ALA A C 1
ATOM 2186 O O . ALA A 1 286 ? 33.004 1.121 16.055 1.00 30.84 286 ALA A O 1
ATOM 2187 N N . PRO A 1 287 ? 33.618 2.843 17.367 1.00 36.25 287 PRO A N 1
ATOM 2188 C CA . PRO A 1 287 ? 32.537 2.668 18.330 1.00 36.25 287 PRO A CA 1
ATOM 2189 C C . PRO A 1 287 ? 31.165 3.129 17.806 1.00 36.25 287 PRO A C 1
ATOM 2191 O O . PRO A 1 287 ? 30.985 4.269 17.395 1.00 36.25 287 PRO A O 1
ATOM 2194 N N . GLY A 1 288 ? 30.200 2.207 17.879 1.00 36.41 288 GLY A N 1
ATOM 2195 C CA . GLY A 1 288 ? 28.845 2.400 18.412 1.00 36.41 288 GLY A CA 1
ATOM 2196 C C . GLY A 1 288 ? 28.004 3.590 17.943 1.00 36.41 288 GLY A C 1
ATOM 2197 O O . GLY A 1 288 ? 27.799 4.525 18.707 1.00 36.41 288 GLY A O 1
ATOM 2198 N N . GLY A 1 289 ? 27.387 3.470 16.765 1.00 29.34 289 GLY A N 1
ATOM 2199 C CA . GLY A 1 289 ? 26.159 4.185 16.411 1.00 29.34 289 GLY A CA 1
ATOM 2200 C C . GLY A 1 289 ? 25.088 3.178 15.988 1.00 29.34 289 GLY A C 1
ATOM 2201 O O . GLY A 1 289 ? 25.286 2.431 15.030 1.00 29.34 289 GLY A O 1
ATOM 2202 N N . SER A 1 290 ? 23.979 3.120 16.724 1.00 35.16 290 SER A N 1
ATOM 2203 C CA . SER A 1 290 ? 22.813 2.274 16.444 1.00 35.16 290 SER A CA 1
ATOM 2204 C C . SER A 1 290 ? 22.249 2.553 15.039 1.00 35.16 290 SER A C 1
ATOM 2206 O O . SER A 1 290 ? 21.444 3.460 14.857 1.00 35.16 290 SER A O 1
ATOM 2208 N N . SER A 1 291 ? 22.658 1.768 14.040 1.00 40.09 291 SER A N 1
ATOM 2209 C CA . SER A 1 291 ? 22.070 1.757 12.693 1.00 40.09 291 SER A CA 1
ATOM 2210 C C . SER A 1 291 ? 21.673 0.327 12.329 1.00 40.09 291 SER A C 1
ATOM 2212 O O . SER A 1 291 ? 22.397 -0.398 11.654 1.00 40.09 291 SER A O 1
ATOM 2214 N N . SER A 1 292 ? 20.535 -0.127 12.855 1.00 38.09 292 SER A N 1
ATOM 2215 C CA . SER A 1 292 ? 19.987 -1.455 12.528 1.00 38.09 292 SER A CA 1
ATOM 2216 C C . SER A 1 292 ? 18.605 -1.417 11.877 1.00 38.09 292 SER A C 1
ATOM 2218 O O . SER A 1 292 ? 18.073 -2.467 11.524 1.00 38.09 292 SER A O 1
ATOM 2220 N N . HIS A 1 293 ? 18.049 -0.230 11.619 1.00 52.56 293 HIS A N 1
ATOM 2221 C CA . HIS A 1 293 ? 16.841 -0.125 10.810 1.00 52.56 293 HIS A CA 1
ATOM 2222 C C . HIS A 1 293 ? 17.209 -0.222 9.335 1.00 52.56 293 HIS A C 1
ATOM 2224 O O . HIS A 1 293 ? 17.765 0.695 8.734 1.00 52.56 293 HIS A O 1
ATOM 2230 N N . ARG A 1 294 ? 16.947 -1.403 8.778 1.00 56.25 294 ARG A N 1
ATOM 2231 C CA . ARG A 1 294 ? 16.977 -1.647 7.343 1.00 56.25 294 ARG A CA 1
ATOM 2232 C C . ARG A 1 294 ? 15.856 -0.817 6.722 1.00 56.25 294 ARG A C 1
ATOM 2234 O O . ARG A 1 294 ? 14.692 -1.044 7.025 1.00 56.25 294 ARG A O 1
ATOM 2241 N N . ASP A 1 295 ? 16.238 0.145 5.898 1.00 75.75 295 ASP A N 1
ATOM 2242 C CA . ASP A 1 295 ? 15.335 1.021 5.154 1.00 75.75 295 ASP A CA 1
ATOM 2243 C C . ASP A 1 295 ? 14.504 0.183 4.158 1.00 75.75 295 ASP A C 1
ATOM 2245 O O . ASP A 1 295 ? 14.976 -0.206 3.084 1.00 75.75 295 ASP A O 1
ATOM 2249 N N . GLU A 1 296 ? 13.276 -0.169 4.553 1.00 81.44 296 GLU A N 1
ATOM 2250 C CA . GLU A 1 296 ? 12.344 -0.961 3.741 1.00 81.44 296 GLU A CA 1
ATOM 2251 C C . GLU A 1 296 ? 11.948 -0.241 2.446 1.00 81.44 296 GLU A C 1
ATOM 2253 O O . GLU A 1 296 ? 11.737 -0.890 1.416 1.00 81.44 296 GLU A O 1
ATOM 2258 N N . TYR A 1 297 ? 11.892 1.094 2.470 1.00 81.31 297 TYR A N 1
ATOM 2259 C CA . TYR A 1 297 ? 11.514 1.888 1.307 1.00 81.31 297 TYR A CA 1
ATOM 2260 C C . TYR A 1 297 ? 12.580 1.813 0.229 1.00 81.31 297 TYR A C 1
ATOM 2262 O O . TYR A 1 297 ? 12.306 1.539 -0.938 1.00 81.31 297 TYR A O 1
ATOM 2270 N N . ALA A 1 298 ? 13.832 1.981 0.616 1.00 80.00 298 ALA A N 1
ATOM 2271 C CA . ALA A 1 298 ? 14.914 1.923 -0.330 1.00 80.00 298 ALA A CA 1
ATOM 2272 C C . ALA A 1 298 ? 15.219 0.508 -0.821 1.00 80.00 298 ALA A C 1
ATOM 2274 O O . ALA A 1 298 ? 15.685 0.344 -1.951 1.00 80.00 298 ALA A O 1
ATOM 2275 N N . VAL A 1 299 ? 14.906 -0.520 -0.022 1.00 84.06 299 VAL A N 1
ATOM 2276 C CA . VAL A 1 299 ? 14.842 -1.904 -0.513 1.00 84.06 299 VAL A CA 1
ATOM 2277 C C . VAL A 1 299 ? 13.807 -2.011 -1.637 1.00 84.06 299 VAL A C 1
ATOM 2279 O O . VAL A 1 299 ? 14.100 -2.625 -2.665 1.00 84.06 299 VAL A O 1
ATOM 2282 N N . ALA A 1 300 ? 12.624 -1.410 -1.476 1.00 84.25 300 ALA A N 1
ATOM 2283 C CA . ALA A 1 300 ? 11.596 -1.398 -2.515 1.00 84.25 300 ALA A CA 1
ATOM 2284 C C . ALA A 1 300 ? 12.073 -0.652 -3.773 1.00 84.25 300 ALA A C 1
ATOM 2286 O O . ALA A 1 300 ? 12.040 -1.232 -4.858 1.00 84.25 300 ALA A O 1
ATOM 2287 N N . VAL A 1 301 ? 12.630 0.556 -3.635 1.00 88.25 301 VAL A N 1
ATOM 2288 C CA . VAL A 1 301 ? 13.195 1.331 -4.759 1.00 88.25 301 VAL A CA 1
ATOM 2289 C C . VAL A 1 301 ? 14.283 0.541 -5.494 1.00 88.25 301 VAL A C 1
ATOM 2291 O O . VAL A 1 301 ? 14.268 0.443 -6.720 1.00 88.25 301 VAL A O 1
ATOM 2294 N N . GLY A 1 302 ? 15.209 -0.081 -4.760 1.00 90.12 302 GLY A N 1
ATOM 2295 C CA . GLY A 1 302 ? 16.266 -0.908 -5.337 1.00 90.12 302 GLY A CA 1
ATOM 2296 C C . GLY A 1 302 ? 15.737 -2.117 -6.113 1.00 90.12 302 GLY A C 1
ATOM 2297 O O . GLY A 1 302 ? 16.233 -2.421 -7.200 1.00 90.12 302 GLY A O 1
ATOM 2298 N N . ARG A 1 303 ? 14.690 -2.776 -5.602 1.00 89.19 303 ARG A N 1
ATOM 2299 C CA . ARG A 1 303 ? 14.006 -3.878 -6.299 1.00 89.19 303 ARG A CA 1
ATOM 2300 C C . ARG A 1 303 ? 13.297 -3.403 -7.563 1.00 89.19 303 ARG A C 1
ATOM 2302 O O . ARG A 1 303 ? 13.395 -4.078 -8.584 1.00 89.19 303 ARG A O 1
ATOM 2309 N N . VAL A 1 304 ? 12.629 -2.251 -7.517 1.00 88.00 304 VAL A N 1
ATOM 2310 C CA . VAL A 1 304 ? 11.969 -1.658 -8.690 1.00 88.00 304 VAL A CA 1
ATOM 2311 C C . VAL A 1 304 ? 13.002 -1.353 -9.779 1.00 88.00 304 VAL A C 1
ATOM 2313 O O . VAL A 1 304 ? 12.833 -1.780 -10.920 1.00 88.00 304 VAL A O 1
ATOM 2316 N N . LEU A 1 305 ? 14.129 -0.723 -9.430 1.00 90.69 305 LEU A N 1
ATOM 2317 C CA . LEU A 1 305 ? 15.225 -0.471 -10.375 1.00 90.69 305 LEU A CA 1
ATOM 2318 C C . LEU A 1 305 ? 15.782 -1.766 -10.989 1.00 90.69 305 LEU A C 1
ATOM 2320 O O . LEU A 1 305 ? 16.036 -1.810 -12.195 1.00 90.69 305 LEU A O 1
ATOM 2324 N N . ALA A 1 306 ? 15.927 -2.831 -10.192 1.00 90.38 306 ALA A N 1
ATOM 2325 C CA . ALA A 1 306 ? 16.374 -4.136 -10.680 1.00 90.38 306 ALA A CA 1
ATOM 2326 C C . ALA A 1 306 ? 15.399 -4.744 -11.705 1.00 90.38 306 ALA A C 1
ATOM 2328 O O . ALA A 1 306 ? 15.835 -5.327 -12.701 1.00 90.38 306 ALA A O 1
ATOM 2329 N N . VAL A 1 307 ? 14.090 -4.583 -11.484 1.00 88.00 307 VAL A N 1
ATOM 2330 C CA . VAL A 1 307 ? 13.034 -5.032 -12.404 1.00 88.00 307 VAL A CA 1
ATOM 2331 C C . VAL A 1 307 ? 13.120 -4.281 -13.734 1.00 88.00 307 VAL A C 1
ATOM 2333 O O . VAL A 1 307 ? 13.213 -4.922 -14.781 1.00 88.00 307 VAL A O 1
ATOM 2336 N N . TYR A 1 308 ? 13.184 -2.945 -13.713 1.00 88.00 308 TYR A N 1
ATOM 2337 C CA . TYR A 1 308 ? 13.332 -2.146 -14.938 1.00 88.00 308 TYR A CA 1
ATOM 2338 C C . TYR A 1 308 ? 14.617 -2.481 -15.698 1.00 88.00 308 TYR A C 1
ATOM 2340 O O . TYR A 1 308 ? 14.592 -2.664 -16.915 1.00 88.00 308 TYR A O 1
ATOM 2348 N N . ARG A 1 309 ? 15.740 -2.648 -14.989 1.00 94.75 309 ARG A N 1
ATOM 2349 C CA . ARG A 1 309 ? 16.998 -3.088 -15.605 1.00 94.75 309 ARG A CA 1
ATOM 2350 C C . ARG A 1 309 ? 16.854 -4.452 -16.280 1.00 94.75 309 ARG A C 1
ATOM 2352 O O . ARG A 1 309 ? 17.338 -4.626 -17.399 1.00 94.75 309 ARG A O 1
ATOM 2359 N N . GLY A 1 310 ? 16.203 -5.406 -15.612 1.00 89.06 310 GLY A N 1
ATOM 2360 C CA . GLY A 1 310 ? 15.913 -6.731 -16.158 1.00 89.06 310 GLY A CA 1
ATOM 2361 C C . GLY A 1 310 ? 15.086 -6.664 -17.444 1.00 89.06 310 GLY A C 1
ATOM 2362 O O . GLY A 1 310 ? 15.428 -7.337 -18.414 1.00 89.06 310 GLY A O 1
ATOM 2363 N N . HIS A 1 311 ? 14.069 -5.800 -17.489 1.00 83.06 311 HIS A N 1
ATOM 2364 C CA . HIS A 1 311 ? 13.249 -5.584 -18.686 1.00 83.06 311 HIS A CA 1
ATOM 2365 C C . HIS A 1 311 ? 14.017 -4.995 -19.862 1.00 83.06 311 HIS A C 1
ATOM 2367 O O . HIS A 1 311 ? 13.794 -5.410 -20.995 1.00 83.06 311 HIS A O 1
ATOM 2373 N N . GLN A 1 312 ? 14.945 -4.076 -19.600 1.00 87.81 312 GLN A N 1
ATOM 2374 C CA . GLN A 1 312 ? 15.807 -3.514 -20.640 1.00 87.81 312 GLN A CA 1
ATOM 2375 C C . GLN A 1 312 ? 16.917 -4.484 -21.086 1.00 87.81 312 GLN A C 1
ATOM 2377 O O . GLN A 1 312 ? 17.717 -4.149 -21.959 1.00 87.81 312 GLN A O 1
ATOM 2382 N N . GLY A 1 313 ? 17.022 -5.672 -20.472 1.00 92.44 313 GLY A N 1
ATOM 2383 C CA . GLY A 1 313 ? 18.086 -6.636 -20.760 1.00 92.44 313 GLY A CA 1
ATOM 2384 C C . GLY A 1 313 ? 19.489 -6.104 -20.448 1.00 92.44 313 GLY A C 1
ATOM 2385 O O . GLY A 1 313 ? 20.470 -6.605 -20.992 1.00 92.44 313 GLY A O 1
ATOM 2386 N N . LEU A 1 314 ? 19.603 -5.078 -19.596 1.00 92.81 314 LEU A N 1
ATOM 2387 C CA . LEU A 1 314 ? 20.872 -4.411 -19.318 1.00 92.81 314 LEU A CA 1
ATOM 2388 C C . LEU A 1 314 ? 21.649 -5.160 -18.237 1.00 92.81 314 LEU A C 1
ATOM 2390 O O . LEU A 1 314 ? 21.154 -5.378 -17.123 1.00 92.81 314 LEU A O 1
ATOM 2394 N N . ALA A 1 315 ? 22.909 -5.502 -18.509 1.00 95.81 315 ALA A N 1
ATOM 2395 C CA . ALA A 1 315 ? 23.800 -5.915 -17.437 1.00 95.81 315 ALA A CA 1
ATOM 2396 C C . ALA A 1 315 ? 24.084 -4.717 -16.517 1.00 95.81 315 ALA A C 1
ATOM 2398 O O . ALA A 1 315 ? 24.111 -3.568 -16.952 1.00 95.81 315 ALA A O 1
ATOM 2399 N N . VAL A 1 316 ? 24.359 -4.974 -15.232 1.00 94.94 316 VAL A N 1
ATOM 2400 C CA . VAL A 1 316 ? 24.707 -3.899 -14.279 1.00 94.94 316 VAL A CA 1
ATOM 2401 C C . VAL A 1 316 ? 25.906 -3.078 -14.770 1.00 94.94 316 VAL A C 1
ATOM 2403 O O . VAL A 1 316 ? 25.936 -1.872 -14.569 1.00 94.94 316 VAL A O 1
ATOM 2406 N N . ALA A 1 317 ? 26.881 -3.715 -15.427 1.00 92.88 317 ALA A N 1
ATOM 2407 C CA . ALA A 1 317 ? 28.037 -3.013 -15.984 1.00 92.88 317 ALA A CA 1
ATOM 2408 C C . ALA A 1 317 ? 27.633 -2.028 -17.096 1.00 92.88 317 ALA A C 1
ATOM 2410 O O . ALA A 1 317 ? 28.101 -0.895 -17.086 1.00 92.88 317 ALA A O 1
ATOM 2411 N N . ASP A 1 318 ? 26.725 -2.435 -17.987 1.00 94.88 318 ASP A N 1
ATOM 2412 C CA . ASP A 1 318 ? 26.250 -1.601 -19.097 1.00 94.88 318 ASP A CA 1
ATOM 2413 C C . ASP A 1 318 ? 25.393 -0.441 -18.599 1.00 94.88 318 ASP A C 1
ATOM 2415 O O . ASP A 1 318 ? 25.509 0.675 -19.096 1.00 94.88 318 ASP A O 1
ATOM 2419 N N . LEU A 1 319 ? 24.548 -0.695 -17.595 1.00 93.69 319 LEU A N 1
ATOM 2420 C CA . LEU A 1 319 ? 23.763 0.348 -16.949 1.00 93.69 319 LEU A CA 1
ATOM 2421 C C . LEU A 1 319 ? 24.683 1.390 -16.314 1.00 93.69 319 LEU A C 1
ATOM 2423 O O . LEU A 1 319 ? 24.559 2.572 -16.610 1.00 93.69 319 LEU A O 1
ATOM 2427 N N . VAL A 1 320 ? 25.618 0.943 -15.472 1.00 94.19 320 VAL A N 1
ATOM 2428 C CA . VAL A 1 320 ? 26.574 1.825 -14.797 1.00 94.19 320 VAL A CA 1
ATOM 2429 C C . VAL A 1 320 ? 27.364 2.631 -15.826 1.00 94.19 320 VAL A C 1
ATOM 2431 O O . VAL A 1 320 ? 27.433 3.840 -15.690 1.00 94.19 320 VAL A O 1
ATOM 2434 N N . ALA A 1 321 ? 27.860 2.017 -16.902 1.00 93.06 321 ALA A N 1
ATOM 2435 C CA . ALA A 1 321 ? 28.615 2.719 -17.944 1.00 93.06 321 ALA A CA 1
ATOM 2436 C C . ALA A 1 321 ? 27.826 3.825 -18.679 1.00 93.06 321 ALA A C 1
ATOM 2438 O O . ALA A 1 321 ? 28.434 4.713 -19.269 1.00 93.06 321 ALA A O 1
ATOM 2439 N N . ARG A 1 322 ? 26.488 3.779 -18.658 1.00 94.56 322 ARG A N 1
ATOM 2440 C CA . ARG A 1 322 ? 25.606 4.754 -19.323 1.00 94.56 322 ARG A CA 1
ATOM 2441 C C . ARG A 1 322 ? 25.133 5.887 -18.408 1.00 94.56 322 ARG A C 1
ATOM 2443 O O . ARG A 1 322 ? 24.529 6.839 -18.895 1.00 94.56 322 ARG A O 1
ATOM 2450 N N . VAL A 1 323 ? 25.360 5.792 -17.098 1.00 93.88 323 VAL A N 1
ATOM 2451 C CA . VAL A 1 323 ? 24.948 6.825 -16.140 1.00 93.88 323 VAL A CA 1
ATOM 2452 C C . VAL A 1 323 ? 25.982 7.966 -16.145 1.00 93.88 323 VAL A C 1
ATOM 2454 O O . VAL A 1 323 ? 27.164 7.682 -15.969 1.00 93.88 323 VAL A O 1
ATOM 2457 N N . PRO A 1 324 ? 25.583 9.251 -16.285 1.00 87.56 324 PRO A N 1
ATOM 2458 C CA . PRO A 1 324 ? 26.522 10.381 -16.384 1.00 87.56 324 PRO A CA 1
ATOM 2459 C C . PRO A 1 324 ? 27.486 10.529 -15.198 1.00 87.56 324 PRO A C 1
ATOM 2461 O O . PRO A 1 324 ? 28.610 10.997 -15.347 1.00 87.56 324 PRO A O 1
ATOM 2464 N N . SER A 1 325 ? 27.046 10.137 -14.003 1.00 89.56 325 SER A N 1
ATOM 2465 C CA . SER A 1 325 ? 27.877 10.039 -12.800 1.00 89.56 325 SER A CA 1
ATOM 2466 C C . SER A 1 325 ? 27.697 8.639 -12.226 1.00 89.56 325 SER A C 1
ATOM 2468 O O . SER A 1 325 ? 26.824 8.420 -11.383 1.00 89.56 325 SER A O 1
ATOM 2470 N N . PRO A 1 326 ? 28.430 7.657 -12.764 1.00 85.50 326 PRO A N 1
ATOM 2471 C CA . PRO A 1 326 ? 28.113 6.261 -12.552 1.00 85.50 326 PRO A CA 1
ATOM 2472 C C . PRO A 1 326 ? 28.382 5.859 -11.098 1.00 85.50 326 PRO A C 1
ATOM 2474 O O . PRO A 1 326 ? 29.489 6.080 -10.601 1.00 85.50 326 PRO A O 1
ATOM 2477 N N . PRO A 1 327 ? 27.414 5.248 -10.390 1.00 87.94 327 PRO A N 1
ATOM 2478 C CA . PRO A 1 327 ? 27.721 4.621 -9.115 1.00 87.94 327 PRO A CA 1
ATOM 2479 C C . PRO A 1 327 ? 28.679 3.453 -9.350 1.00 87.94 327 PRO A C 1
ATOM 2481 O O . PRO A 1 327 ? 28.604 2.775 -10.375 1.00 87.94 327 PRO A O 1
ATOM 2484 N N . GLU A 1 328 ? 29.549 3.151 -8.386 1.00 93.25 328 GLU A N 1
ATOM 2485 C CA . GLU A 1 328 ? 30.349 1.928 -8.466 1.00 93.25 328 GLU A CA 1
ATOM 2486 C C . GLU A 1 328 ? 29.439 0.708 -8.676 1.00 93.25 328 GLU A C 1
ATOM 2488 O O . GLU A 1 328 ? 28.359 0.603 -8.087 1.00 93.25 328 GLU A O 1
ATOM 2493 N N . ARG A 1 329 ? 29.893 -0.257 -9.480 1.00 92.44 329 ARG A N 1
ATOM 2494 C CA . ARG A 1 329 ? 29.123 -1.471 -9.796 1.00 92.44 329 ARG A CA 1
ATOM 2495 C C . ARG A 1 329 ? 28.622 -2.193 -8.543 1.00 92.44 329 ARG A C 1
ATOM 2497 O O . ARG A 1 329 ? 27.501 -2.701 -8.525 1.00 92.44 329 ARG A O 1
ATOM 2504 N N . GLU A 1 330 ? 29.451 -2.239 -7.504 1.00 92.81 330 GLU A N 1
ATOM 2505 C CA . GLU A 1 330 ? 29.077 -2.854 -6.232 1.00 92.81 330 GLU A CA 1
ATOM 2506 C C . GLU A 1 330 ? 28.044 -2.013 -5.479 1.00 92.81 330 GLU A C 1
ATOM 2508 O O . GLU A 1 330 ? 27.083 -2.568 -4.949 1.00 92.81 330 GLU A O 1
ATOM 2513 N N . THR A 1 331 ? 28.159 -0.684 -5.526 1.00 92.62 331 THR A N 1
ATOM 2514 C CA . THR A 1 331 ? 27.159 0.233 -4.967 1.00 92.62 331 THR A CA 1
ATOM 2515 C C . THR A 1 331 ? 25.788 0.003 -5.607 1.00 92.62 331 THR A C 1
ATOM 2517 O O . THR A 1 331 ? 24.817 -0.225 -4.886 1.00 92.62 331 THR A O 1
ATOM 2520 N N . TYR A 1 332 ? 25.701 -0.092 -6.937 1.00 91.56 332 TYR A N 1
ATOM 2521 C CA . TYR A 1 332 ? 24.430 -0.404 -7.603 1.00 91.56 332 TYR A CA 1
ATOM 2522 C C . TYR A 1 332 ? 23.857 -1.767 -7.173 1.00 91.56 332 TYR A C 1
ATOM 2524 O O . TYR A 1 332 ? 22.680 -1.884 -6.839 1.00 91.56 332 TYR A O 1
ATOM 2532 N N . ARG A 1 333 ? 24.697 -2.807 -7.080 1.00 90.81 333 ARG A N 1
ATOM 2533 C CA . ARG A 1 333 ? 24.269 -4.128 -6.576 1.00 90.81 333 ARG A CA 1
ATOM 2534 C C . ARG A 1 333 ? 23.806 -4.094 -5.126 1.00 90.81 333 ARG A C 1
ATOM 2536 O O . ARG A 1 333 ? 23.010 -4.941 -4.721 1.00 90.81 333 ARG A O 1
ATOM 2543 N N . THR A 1 334 ? 24.348 -3.197 -4.303 1.00 92.62 334 THR A N 1
ATOM 2544 C 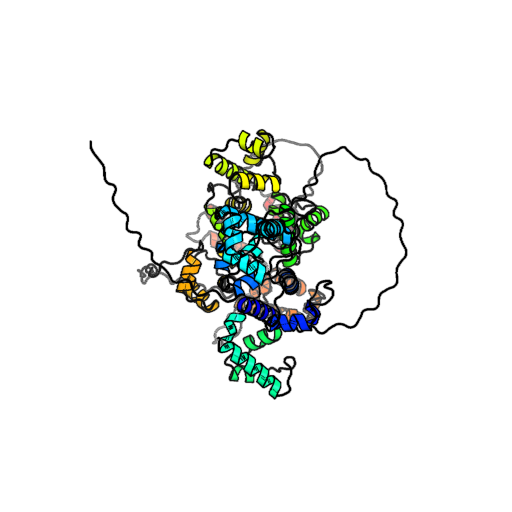CA . THR A 1 334 ? 23.848 -3.012 -2.936 1.00 92.62 334 THR A CA 1
ATOM 2545 C C . THR A 1 334 ? 22.478 -2.343 -2.916 1.00 92.62 334 THR A C 1
ATOM 2547 O O . THR A 1 334 ? 21.704 -2.656 -2.015 1.00 92.62 334 THR A O 1
ATOM 2550 N N . TRP A 1 335 ? 22.141 -1.522 -3.917 1.00 93.12 335 TRP A N 1
ATOM 2551 C CA . TRP A 1 335 ? 20.788 -0.989 -4.090 1.00 93.12 335 TRP A CA 1
ATOM 2552 C C . TRP A 1 335 ? 19.808 -2.098 -4.465 1.00 93.12 335 TRP A C 1
ATOM 2554 O O . TRP A 1 335 ? 18.841 -2.308 -3.744 1.00 93.12 335 TRP A O 1
ATOM 2564 N N . GLU A 1 336 ? 20.099 -2.891 -5.503 1.00 90.88 336 GLU A N 1
ATOM 2565 C CA . GLU A 1 336 ? 19.209 -3.987 -5.942 1.00 90.88 336 GLU A CA 1
ATOM 2566 C C . GLU A 1 336 ? 18.927 -5.013 -4.833 1.00 90.88 336 GLU A C 1
ATOM 2568 O O . GLU A 1 336 ? 17.829 -5.558 -4.726 1.00 90.88 336 GLU A O 1
ATOM 2573 N N . ARG A 1 337 ? 19.925 -5.271 -3.979 1.00 87.88 337 ARG A N 1
ATOM 2574 C CA . ARG A 1 337 ? 19.803 -6.187 -2.835 1.00 87.88 337 ARG A CA 1
ATOM 2575 C C . ARG A 1 337 ? 19.131 -5.556 -1.610 1.00 87.88 337 ARG A C 1
ATOM 2577 O O . ARG A 1 337 ? 18.943 -6.253 -0.611 1.00 87.88 337 ARG A O 1
ATOM 2584 N N . GLY A 1 338 ? 18.814 -4.260 -1.647 1.00 84.25 338 GLY A N 1
ATOM 2585 C CA . GLY A 1 338 ? 18.280 -3.528 -0.499 1.00 84.25 338 GLY A CA 1
ATOM 2586 C C . GLY A 1 338 ? 19.231 -3.546 0.702 1.00 84.25 338 GLY A C 1
ATOM 2587 O O . GLY A 1 338 ? 18.818 -3.763 1.842 1.00 84.25 338 GLY A O 1
ATOM 2588 N N . ILE A 1 339 ? 20.534 -3.449 0.429 1.00 85.25 339 ILE A N 1
ATOM 2589 C CA . ILE A 1 339 ? 21.593 -3.355 1.445 1.00 85.25 339 ILE A CA 1
ATOM 2590 C C . ILE A 1 339 ? 21.918 -1.887 1.714 1.00 85.25 339 ILE A C 1
ATOM 2592 O O . ILE A 1 339 ? 22.132 -1.509 2.861 1.00 85.25 339 ILE A O 1
ATOM 2596 N N . ARG A 1 340 ? 21.971 -1.064 0.662 1.00 84.94 340 ARG A N 1
ATOM 2597 C CA . ARG A 1 340 ? 22.151 0.385 0.775 1.00 84.94 340 ARG A CA 1
ATOM 2598 C C . ARG A 1 340 ? 21.047 1.099 0.012 1.00 84.94 340 ARG A C 1
ATOM 2600 O O . ARG A 1 340 ? 20.729 0.661 -1.093 1.00 84.94 340 ARG A O 1
ATOM 2607 N N . PRO A 1 341 ? 20.506 2.194 0.550 1.00 81.50 341 PRO A N 1
ATOM 2608 C CA . PRO A 1 341 ? 19.514 2.966 -0.163 1.00 81.50 341 PRO A CA 1
ATOM 2609 C C . PRO A 1 341 ? 20.144 3.761 -1.316 1.00 81.50 341 PRO A C 1
ATOM 2611 O O . PRO A 1 341 ? 21.208 4.361 -1.117 1.00 81.50 341 PRO A O 1
ATOM 2614 N N . PRO A 1 342 ? 19.534 3.804 -2.517 1.00 90.06 342 PRO A N 1
ATOM 2615 C CA . PRO A 1 342 ? 19.907 4.813 -3.496 1.00 90.06 342 PRO A CA 1
ATOM 2616 C C . PRO A 1 342 ? 19.510 6.203 -2.974 1.00 90.06 342 PRO A C 1
ATOM 2618 O O . PRO A 1 342 ? 18.526 6.359 -2.256 1.00 90.06 342 PRO A O 1
ATOM 2621 N N . SER A 1 343 ? 20.274 7.238 -3.321 1.00 91.75 343 SER A N 1
ATOM 2622 C CA . SER A 1 343 ? 19.837 8.624 -3.112 1.00 91.75 343 SER A CA 1
ATOM 2623 C C . SER A 1 343 ? 18.831 9.027 -4.194 1.00 91.75 343 SER A C 1
ATOM 2625 O O . SER A 1 343 ? 18.799 8.425 -5.267 1.00 91.75 343 SER A O 1
ATOM 2627 N N . LEU A 1 344 ? 18.048 10.088 -3.973 1.00 91.00 344 LEU A N 1
ATOM 2628 C CA . LEU A 1 344 ? 17.154 10.594 -5.021 1.00 91.00 344 LEU A CA 1
ATOM 2629 C C . LEU A 1 344 ? 17.923 11.013 -6.285 1.00 91.00 344 LEU A C 1
ATOM 2631 O O . LEU A 1 344 ? 17.464 10.773 -7.397 1.00 91.00 344 LEU A O 1
ATOM 2635 N N . VAL A 1 345 ? 19.126 11.574 -6.119 1.00 92.00 345 VAL A N 1
ATOM 2636 C CA . VAL A 1 345 ? 20.023 11.907 -7.237 1.00 92.00 345 VAL A CA 1
ATOM 2637 C C . VAL A 1 345 ? 20.397 10.652 -8.025 1.00 92.00 345 VAL A C 1
ATOM 2639 O O . VAL A 1 345 ? 20.318 10.658 -9.249 1.00 92.00 345 VAL A O 1
ATOM 2642 N N . ALA A 1 346 ? 20.736 9.559 -7.338 1.00 92.56 346 ALA A N 1
ATOM 2643 C CA . ALA A 1 346 ? 21.034 8.289 -7.987 1.00 92.56 346 ALA A CA 1
ATOM 2644 C C . ALA A 1 346 ? 19.823 7.724 -8.744 1.00 92.56 346 ALA A C 1
ATOM 2646 O O . ALA A 1 346 ? 19.968 7.300 -9.889 1.00 92.56 346 ALA A O 1
ATOM 2647 N N . VAL A 1 347 ? 18.627 7.758 -8.143 1.00 93.00 347 VAL A N 1
ATOM 2648 C CA . VAL A 1 347 ? 17.387 7.344 -8.823 1.00 93.00 347 VAL A CA 1
ATOM 2649 C C . VAL A 1 347 ? 17.171 8.194 -10.075 1.00 93.00 347 VAL A C 1
ATOM 2651 O O . VAL A 1 347 ? 16.971 7.644 -11.154 1.00 93.00 347 VAL A O 1
ATOM 2654 N N . ALA A 1 348 ? 17.297 9.516 -9.977 1.00 92.25 348 ALA A N 1
ATOM 2655 C CA . ALA A 1 348 ? 17.117 10.435 -11.099 1.00 92.25 348 ALA A CA 1
ATOM 2656 C C . ALA A 1 348 ? 18.159 10.279 -12.216 1.00 92.25 348 ALA A C 1
ATOM 2658 O O . ALA A 1 348 ? 17.855 10.547 -13.372 1.00 92.25 348 ALA A O 1
ATOM 2659 N N . GLN A 1 349 ? 19.374 9.835 -11.894 1.00 93.00 349 GLN A N 1
ATOM 2660 C CA . GLN A 1 349 ? 20.423 9.567 -12.878 1.00 93.00 349 GLN A CA 1
ATOM 2661 C C . GLN A 1 349 ? 20.254 8.205 -13.565 1.00 93.00 349 GLN A C 1
ATOM 2663 O O . GLN A 1 349 ? 20.532 8.076 -14.756 1.00 93.00 349 GLN A O 1
ATOM 2668 N N . VAL A 1 350 ? 19.791 7.189 -12.831 1.00 93.62 350 VAL A N 1
ATOM 2669 C CA . VAL A 1 350 ? 19.590 5.827 -13.350 1.00 93.62 350 VAL A CA 1
ATOM 2670 C C . VAL A 1 350 ? 18.302 5.710 -14.164 1.00 93.62 350 VAL A C 1
ATOM 2672 O O . VAL A 1 350 ? 18.292 5.035 -15.192 1.00 93.62 350 VAL A O 1
ATOM 2675 N N . SER A 1 351 ? 17.221 6.357 -13.724 1.00 92.00 351 SER A N 1
ATOM 2676 C CA . SER A 1 351 ? 15.883 6.188 -14.313 1.00 92.00 351 SER A CA 1
ATOM 2677 C C . SER A 1 351 ? 15.842 6.516 -15.819 1.00 92.00 351 SER A C 1
ATOM 2679 O O . SER A 1 351 ? 15.374 5.670 -16.582 1.00 92.00 351 SER A O 1
ATOM 2681 N N . PRO A 1 352 ? 16.450 7.619 -16.313 1.00 91.56 352 PRO A N 1
ATOM 2682 C CA . PRO A 1 352 ? 16.499 7.912 -17.747 1.00 91.56 352 PRO A CA 1
ATOM 2683 C C . PRO A 1 352 ? 17.226 6.847 -18.577 1.00 91.56 352 PRO A C 1
ATOM 2685 O O . PRO A 1 352 ? 16.814 6.565 -19.699 1.00 91.56 352 PRO A O 1
ATOM 2688 N N . VAL A 1 353 ? 18.278 6.221 -18.033 1.00 92.44 353 VAL A N 1
ATOM 2689 C CA . VAL A 1 353 ? 19.010 5.136 -18.714 1.00 92.44 353 VAL A CA 1
ATOM 2690 C C . VAL A 1 353 ? 18.156 3.870 -18.819 1.00 92.44 353 VAL A C 1
ATOM 2692 O O . VAL A 1 353 ? 18.285 3.108 -19.776 1.00 92.44 353 VAL A O 1
ATOM 2695 N N . LEU A 1 354 ? 17.271 3.660 -17.844 1.00 89.94 354 LEU A N 1
ATOM 2696 C CA . LEU A 1 354 ? 16.286 2.580 -17.832 1.00 89.94 354 LEU A CA 1
ATOM 2697 C C . LEU A 1 354 ? 15.020 2.901 -18.643 1.00 89.94 354 LEU A C 1
ATOM 2699 O O . LEU A 1 354 ? 14.152 2.038 -18.761 1.00 89.94 354 LEU A O 1
ATOM 2703 N N . GLY A 1 355 ? 14.915 4.113 -19.199 1.00 88.75 355 GLY A N 1
ATOM 2704 C CA . GLY A 1 355 ? 13.735 4.566 -19.932 1.00 88.75 355 GLY A CA 1
ATOM 2705 C C . GLY A 1 355 ? 12.506 4.798 -19.049 1.00 88.75 355 GLY A C 1
ATOM 2706 O O . GLY A 1 355 ? 11.396 4.735 -19.560 1.00 88.75 355 GLY A O 1
ATOM 2707 N N . VAL A 1 356 ? 12.689 5.048 -17.748 1.00 88.00 356 VAL A N 1
ATOM 2708 C CA . VAL A 1 356 ? 11.603 5.288 -16.781 1.00 88.00 356 VAL A CA 1
ATOM 2709 C C . VAL A 1 356 ? 11.762 6.662 -16.123 1.00 88.00 356 VAL A C 1
ATOM 2711 O O . VAL A 1 356 ? 12.878 7.155 -15.951 1.00 88.00 356 VAL A O 1
ATOM 2714 N N . ASP A 1 357 ? 10.654 7.315 -15.769 1.00 87.88 357 ASP A N 1
ATOM 2715 C CA . ASP A 1 357 ? 10.696 8.548 -14.974 1.00 87.88 357 ASP A CA 1
ATOM 2716 C C . ASP A 1 357 ? 11.026 8.224 -13.499 1.00 87.88 357 ASP A C 1
ATOM 2718 O O . ASP A 1 357 ? 10.506 7.246 -12.955 1.00 87.88 357 ASP A O 1
ATOM 2722 N N . PRO A 1 358 ? 11.871 9.000 -12.799 1.00 90.00 358 PRO A N 1
ATOM 2723 C CA . PRO A 1 358 ? 12.143 8.753 -11.383 1.00 90.00 358 PRO A CA 1
ATOM 2724 C C . PRO A 1 358 ? 10.891 8.792 -10.491 1.00 90.00 358 PRO A C 1
ATOM 2726 O O . PRO A 1 358 ? 10.844 8.053 -9.507 1.00 90.00 358 PRO A O 1
ATOM 2729 N N . ALA A 1 359 ? 9.870 9.594 -10.815 1.00 89.00 359 ALA A N 1
ATOM 2730 C CA . ALA A 1 359 ? 8.629 9.625 -10.041 1.00 89.00 359 ALA A CA 1
ATOM 2731 C C . ALA A 1 359 ? 7.902 8.275 -10.060 1.00 89.00 359 ALA A C 1
ATOM 2733 O O . ALA A 1 359 ? 7.341 7.855 -9.050 1.00 89.00 359 ALA A O 1
ATOM 2734 N N . TRP A 1 360 ? 7.979 7.568 -11.185 1.00 85.94 360 TRP A N 1
ATOM 2735 C CA . TRP A 1 360 ? 7.371 6.257 -11.381 1.00 85.94 360 TRP A CA 1
ATOM 2736 C C . TRP A 1 360 ? 8.054 5.152 -10.585 1.00 85.94 360 TRP A C 1
ATOM 2738 O O . TRP A 1 360 ? 7.386 4.311 -9.981 1.00 85.94 360 TRP A O 1
ATOM 2748 N N . VAL A 1 361 ? 9.385 5.187 -10.515 1.00 88.44 361 VAL A N 1
ATOM 2749 C CA . VAL A 1 361 ? 10.155 4.271 -9.663 1.00 88.44 361 VAL A CA 1
ATOM 2750 C C . VAL A 1 361 ? 9.740 4.430 -8.197 1.00 88.44 361 VAL A C 1
ATOM 2752 O O . VAL A 1 361 ? 9.572 3.438 -7.487 1.00 88.44 361 VAL A O 1
ATOM 2755 N N . LEU A 1 362 ? 9.546 5.675 -7.755 1.00 90.19 362 LEU A N 1
ATOM 2756 C CA . LEU A 1 362 ? 9.130 5.994 -6.390 1.00 90.19 362 LEU A CA 1
ATOM 2757 C C . LEU A 1 362 ? 7.664 5.616 -6.137 1.00 90.19 362 LEU A C 1
ATOM 2759 O O . LEU A 1 362 ? 7.377 4.997 -5.121 1.00 90.19 362 LEU A O 1
ATOM 2763 N N . ALA A 1 363 ? 6.757 5.898 -7.076 1.00 85.06 363 ALA A N 1
ATOM 2764 C CA . ALA A 1 363 ? 5.345 5.529 -6.964 1.00 85.06 363 ALA A CA 1
ATOM 2765 C C . ALA A 1 363 ? 5.162 4.007 -6.868 1.00 85.06 363 ALA A C 1
ATOM 2767 O O . ALA A 1 363 ? 4.424 3.526 -6.011 1.00 85.06 363 ALA A O 1
ATOM 2768 N N . ALA A 1 364 ? 5.903 3.240 -7.676 1.00 82.25 364 ALA A N 1
ATOM 2769 C CA . ALA A 1 364 ? 5.909 1.782 -7.598 1.00 82.25 364 ALA A CA 1
ATOM 2770 C C . ALA A 1 364 ? 6.465 1.271 -6.257 1.00 82.25 364 ALA A C 1
ATOM 2772 O O . ALA A 1 364 ? 5.967 0.279 -5.725 1.00 82.25 364 ALA A O 1
ATOM 2773 N N . ALA A 1 365 ? 7.472 1.945 -5.690 1.00 86.12 365 ALA A N 1
ATOM 2774 C CA . ALA A 1 365 ? 7.992 1.621 -4.361 1.00 86.12 365 ALA A CA 1
ATOM 2775 C C . ALA A 1 365 ? 6.994 1.956 -3.235 1.00 86.12 365 ALA A C 1
ATOM 2777 O O . ALA A 1 365 ? 6.956 1.245 -2.232 1.00 86.12 365 ALA A O 1
ATOM 2778 N N . ASP A 1 366 ? 6.172 2.993 -3.417 1.00 83.19 366 ASP A N 1
ATOM 2779 C CA . ASP A 1 366 ? 5.075 3.370 -2.515 1.00 83.19 366 ASP A CA 1
ATOM 2780 C C . ASP A 1 366 ? 3.785 2.555 -2.742 1.00 83.19 366 ASP A C 1
ATOM 2782 O O . ASP A 1 366 ? 2.844 2.668 -1.958 1.00 83.19 366 ASP A O 1
ATOM 2786 N N . GLY A 1 367 ? 3.736 1.708 -3.778 1.00 82.56 367 GLY A N 1
ATOM 2787 C CA . GLY A 1 367 ? 2.548 0.927 -4.134 1.00 82.56 367 GLY A CA 1
ATOM 2788 C C . GLY A 1 367 ? 1.382 1.777 -4.648 1.00 82.56 367 GLY A C 1
ATOM 2789 O O . GLY A 1 367 ? 0.234 1.351 -4.545 1.00 82.56 367 GLY A O 1
ATOM 2790 N N . LEU A 1 368 ? 1.665 2.973 -5.166 1.00 77.00 368 LEU A N 1
ATOM 2791 C CA . LEU A 1 368 ? 0.657 3.903 -5.667 1.00 77.00 368 LEU A CA 1
ATOM 2792 C C . LEU A 1 368 ? 0.267 3.574 -7.105 1.00 77.00 368 LEU A C 1
ATOM 2794 O O . LEU A 1 368 ? 1.121 3.252 -7.939 1.00 77.00 368 LEU A O 1
ATOM 2798 N N . SER A 1 369 ? -1.025 3.713 -7.406 1.00 78.88 369 SER A N 1
ATOM 2799 C CA . SER A 1 369 ? -1.485 3.701 -8.790 1.00 78.88 369 SER A CA 1
ATOM 2800 C C . SER A 1 369 ? -1.070 4.989 -9.506 1.00 78.88 369 SER A C 1
ATOM 2802 O O . SER A 1 369 ? -0.730 6.009 -8.900 1.00 78.88 369 SER A O 1
ATOM 2804 N N . ALA A 1 370 ? -1.122 4.967 -10.834 1.00 70.44 370 ALA A N 1
ATOM 2805 C CA . ALA A 1 370 ? -0.929 6.169 -11.635 1.00 70.44 370 ALA A CA 1
ATOM 2806 C C . ALA A 1 370 ? -1.973 7.247 -11.345 1.00 70.44 370 ALA A C 1
ATOM 2808 O O . ALA A 1 370 ? -1.639 8.431 -11.316 1.00 70.44 370 ALA A O 1
ATOM 2809 N N . ARG A 1 371 ? -3.223 6.831 -11.107 1.00 75.38 371 ARG A N 1
ATOM 2810 C CA . ARG A 1 371 ? -4.310 7.723 -10.705 1.00 75.38 371 ARG A CA 1
ATOM 2811 C C . ARG A 1 371 ? -3.971 8.416 -9.387 1.00 75.38 371 ARG A C 1
ATOM 2813 O O . ARG A 1 371 ? -4.109 9.637 -9.297 1.00 75.38 371 ARG A O 1
ATOM 2820 N N . ASP A 1 372 ? -3.474 7.663 -8.405 1.00 78.88 372 ASP A N 1
ATOM 2821 C CA . ASP A 1 372 ? -3.061 8.215 -7.110 1.00 78.88 372 ASP A CA 1
ATOM 2822 C C . ASP A 1 372 ? -1.906 9.204 -7.276 1.00 78.88 372 ASP A C 1
ATOM 2824 O O . ASP A 1 372 ? -1.945 10.294 -6.707 1.00 78.88 372 ASP A O 1
ATOM 2828 N N . LEU A 1 373 ? -0.908 8.865 -8.103 1.00 80.06 373 LEU A N 1
ATOM 2829 C CA . LEU A 1 373 ? 0.221 9.749 -8.388 1.00 80.06 373 LEU A CA 1
ATOM 2830 C C . LEU A 1 373 ? -0.241 11.057 -9.039 1.00 80.06 373 LEU A C 1
ATOM 2832 O O . LEU A 1 373 ? 0.132 12.126 -8.567 1.00 80.06 373 LEU A O 1
ATOM 2836 N N . LEU A 1 374 ? -1.065 10.988 -10.089 1.00 77.56 374 LEU A N 1
ATOM 2837 C CA . LEU A 1 374 ? -1.572 12.170 -10.792 1.00 77.56 374 LEU A CA 1
ATOM 2838 C C . LEU A 1 374 ? -2.410 13.059 -9.872 1.00 77.56 374 LEU A C 1
ATOM 2840 O O . LEU A 1 374 ? -2.181 14.267 -9.822 1.00 77.56 374 LEU A O 1
ATOM 2844 N N . THR A 1 375 ? -3.326 12.459 -9.108 1.00 80.06 375 THR A N 1
ATOM 2845 C C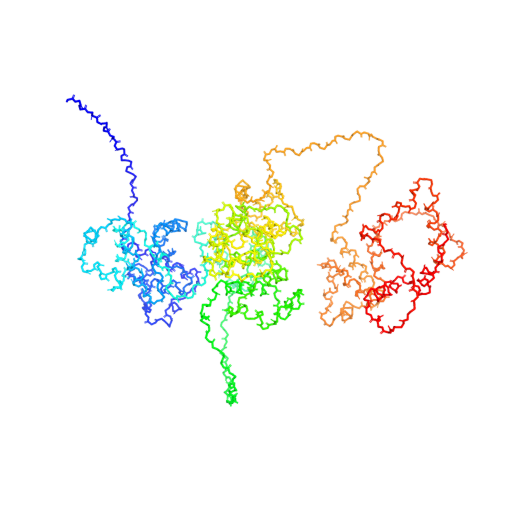A . THR A 1 375 ? -4.163 13.174 -8.132 1.00 80.06 375 THR A CA 1
ATOM 2846 C C . THR A 1 375 ? -3.291 13.864 -7.083 1.00 80.06 375 THR A C 1
ATOM 2848 O O . THR A 1 375 ? -3.470 15.048 -6.793 1.00 80.06 375 THR A O 1
ATOM 2851 N N . ALA A 1 376 ? -2.293 13.151 -6.551 1.00 80.94 376 ALA A N 1
ATOM 2852 C CA . ALA A 1 376 ? -1.366 13.699 -5.573 1.00 80.94 376 ALA A CA 1
ATOM 2853 C C . ALA A 1 376 ? -0.507 14.826 -6.163 1.00 80.94 376 ALA A C 1
ATOM 2855 O O . ALA A 1 376 ? -0.302 15.833 -5.493 1.00 80.94 376 ALA A O 1
ATOM 2856 N N . THR A 1 377 ? -0.034 14.701 -7.407 1.00 85.00 377 THR A N 1
ATOM 2857 C CA . THR A 1 377 ? 0.766 15.733 -8.087 1.00 85.00 377 THR A CA 1
ATOM 2858 C C . THR A 1 377 ? -0.047 16.990 -8.388 1.00 85.00 377 THR A C 1
ATOM 2860 O O . THR A 1 377 ? 0.471 18.091 -8.226 1.00 85.00 377 THR A O 1
ATOM 2863 N N . GLN A 1 378 ? -1.315 16.854 -8.786 1.00 83.38 378 GLN A N 1
ATOM 2864 C CA . GLN A 1 378 ? -2.207 17.991 -9.049 1.00 83.38 378 GLN A CA 1
ATOM 2865 C C . GLN A 1 378 ? -2.530 18.798 -7.786 1.00 83.38 378 GLN A C 1
ATOM 2867 O O . GLN A 1 378 ? -2.748 20.004 -7.871 1.00 83.38 378 GLN A O 1
ATOM 2872 N N . ALA A 1 379 ? -2.522 18.156 -6.616 1.00 84.44 379 ALA A N 1
ATOM 2873 C CA . ALA A 1 379 ? -2.727 18.824 -5.335 1.00 84.44 379 ALA A CA 1
ATOM 2874 C C . ALA A 1 379 ? -1.505 19.635 -4.859 1.00 84.44 379 ALA A C 1
ATOM 2876 O O . ALA A 1 379 ? -1.586 20.319 -3.837 1.00 84.44 379 ALA A O 1
ATOM 2877 N N . LEU A 1 380 ? -0.361 19.550 -5.552 1.00 88.06 380 LEU A N 1
ATOM 2878 C CA . LEU A 1 380 ? 0.861 20.224 -5.131 1.00 88.06 380 LEU A CA 1
ATOM 2879 C C . LEU A 1 380 ? 0.914 21.686 -5.603 1.00 88.06 380 LEU A C 1
ATOM 2881 O O . LEU A 1 380 ? 0.628 21.979 -6.765 1.00 88.06 380 LEU A O 1
ATOM 2885 N N . PRO A 1 381 ? 1.379 22.610 -4.743 1.00 79.06 381 PRO A N 1
ATOM 2886 C CA . PRO A 1 381 ? 1.631 24.001 -5.102 1.00 79.06 381 PRO A CA 1
ATOM 2887 C C . PRO A 1 381 ? 2.925 24.085 -5.928 1.00 79.06 381 PRO A C 1
ATOM 2889 O O . PRO A 1 381 ? 4.004 24.387 -5.411 1.00 79.06 381 PRO A O 1
ATOM 2892 N N . VAL A 1 382 ? 2.857 23.753 -7.218 1.00 78.00 382 VAL A N 1
ATOM 2893 C CA . VAL A 1 382 ? 4.031 23.802 -8.099 1.00 78.00 382 VAL A CA 1
ATOM 2894 C C . VAL A 1 382 ? 4.139 25.181 -8.745 1.00 78.00 382 VAL A C 1
ATOM 2896 O O . VAL A 1 382 ? 3.285 25.573 -9.538 1.00 78.00 382 VAL A O 1
ATOM 2899 N N . SER A 1 383 ? 5.217 25.914 -8.452 1.00 74.00 383 SER A N 1
ATOM 2900 C CA . SER A 1 383 ? 5.555 27.105 -9.239 1.00 74.00 383 SER A CA 1
ATOM 2901 C C . SER A 1 383 ? 5.984 26.688 -10.653 1.00 74.00 383 SER A C 1
ATOM 2903 O O . SER A 1 383 ? 6.831 25.803 -10.782 1.00 74.00 383 SER A O 1
ATOM 2905 N N . PRO A 1 384 ? 5.478 27.335 -11.719 1.00 58.53 384 PRO A N 1
ATOM 2906 C CA . PRO A 1 384 ? 5.737 26.949 -13.112 1.00 58.53 384 PRO A CA 1
ATOM 2907 C C . PRO A 1 384 ? 7.201 27.115 -13.574 1.00 58.53 384 PRO A C 1
ATOM 2909 O O . PRO A 1 384 ? 7.550 26.699 -14.676 1.00 58.53 384 PRO A O 1
ATOM 2912 N N . THR A 1 385 ? 8.078 27.697 -12.755 1.00 58.03 385 THR A N 1
ATOM 2913 C CA . THR A 1 385 ? 9.466 28.046 -13.097 1.00 58.03 385 THR A CA 1
ATOM 2914 C C . THR A 1 385 ? 10.490 27.106 -12.449 1.00 58.03 385 THR A C 1
ATOM 2916 O O . THR A 1 385 ? 11.280 27.514 -11.603 1.00 58.03 385 THR A O 1
ATOM 2919 N N . THR A 1 386 ? 10.511 25.831 -12.852 1.00 69.25 386 THR A N 1
ATOM 2920 C CA . THR A 1 386 ? 11.567 24.870 -12.449 1.00 69.25 386 THR A CA 1
ATOM 2921 C C . THR A 1 386 ? 12.491 24.444 -13.592 1.00 69.25 386 THR A C 1
ATOM 2923 O O . THR A 1 386 ? 13.468 23.732 -13.354 1.00 69.25 386 THR A O 1
ATOM 2926 N N . ALA A 1 387 ? 12.250 24.898 -14.827 1.00 78.00 387 ALA A N 1
ATOM 2927 C CA . ALA A 1 387 ? 13.097 24.562 -15.970 1.00 78.00 387 ALA A CA 1
ATOM 2928 C C . ALA A 1 387 ? 14.561 24.978 -15.717 1.00 78.00 387 ALA A C 1
ATOM 2930 O O . ALA A 1 387 ? 14.852 26.140 -15.445 1.00 78.00 387 ALA A O 1
ATOM 2931 N N . GLY A 1 388 ? 15.483 24.011 -15.771 1.00 86.56 388 GLY A N 1
ATOM 2932 C CA . GLY A 1 388 ? 16.918 24.224 -15.537 1.00 86.56 388 GLY A CA 1
ATOM 2933 C C . GLY A 1 388 ? 17.355 24.245 -14.067 1.00 86.56 388 GLY A C 1
ATOM 2934 O O . GLY A 1 388 ? 18.552 24.305 -13.794 1.00 86.56 388 GLY A O 1
ATOM 2935 N N . THR A 1 389 ? 16.427 24.144 -13.111 1.00 90.69 389 THR A N 1
ATOM 2936 C CA . THR A 1 389 ? 16.781 24.029 -11.689 1.00 90.69 389 THR A CA 1
ATOM 2937 C C . THR A 1 389 ? 17.249 22.598 -11.394 1.00 90.69 389 THR A C 1
ATOM 2939 O O . THR A 1 389 ? 16.569 21.649 -11.798 1.00 90.69 389 THR A O 1
ATOM 2942 N N . PRO A 1 390 ? 18.380 22.391 -10.687 1.00 92.31 390 PRO A N 1
ATOM 2943 C CA . PRO A 1 390 ? 18.796 21.058 -10.265 1.00 92.31 390 PRO A CA 1
ATOM 2944 C C . PRO A 1 390 ? 17.667 20.362 -9.504 1.00 92.31 390 PRO A C 1
ATOM 2946 O O . PRO A 1 390 ? 17.048 20.976 -8.635 1.00 92.31 390 PRO A O 1
ATOM 2949 N N . LEU A 1 391 ? 17.431 19.075 -9.785 1.00 90.69 391 LEU A N 1
ATOM 2950 C CA . LEU A 1 391 ? 16.301 18.327 -9.218 1.00 90.69 391 LEU A CA 1
ATOM 2951 C C . LEU A 1 391 ? 16.180 18.511 -7.701 1.00 90.69 391 LEU A C 1
ATOM 2953 O O . LEU A 1 391 ? 15.082 18.699 -7.190 1.00 90.69 391 LEU A O 1
ATOM 2957 N N . MET A 1 392 ? 17.303 18.508 -6.976 1.00 94.06 392 MET A N 1
ATOM 2958 C CA . MET A 1 392 ? 17.265 18.639 -5.521 1.00 94.06 392 MET A CA 1
ATOM 2959 C C . MET A 1 392 ? 16.857 20.020 -5.022 1.00 94.06 392 MET A C 1
ATOM 2961 O O . MET A 1 392 ? 16.152 20.104 -4.021 1.00 94.06 392 MET A O 1
ATOM 2965 N N . ALA A 1 3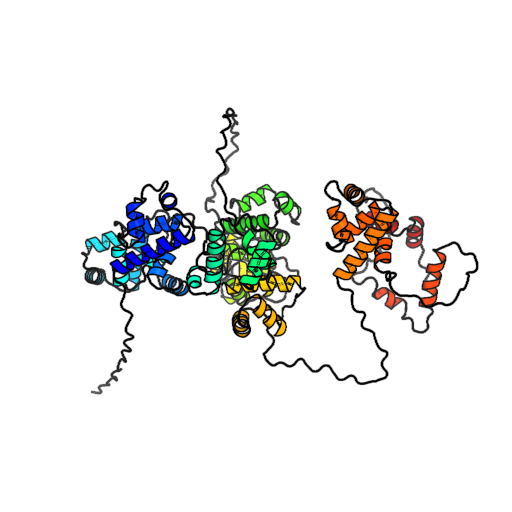93 ? 17.226 21.081 -5.734 1.00 93.88 393 ALA A N 1
ATOM 2966 C CA . ALA A 1 393 ? 16.742 22.422 -5.435 1.00 93.88 393 ALA A CA 1
ATOM 2967 C C . ALA A 1 393 ? 15.250 22.556 -5.771 1.00 93.88 393 ALA A C 1
ATOM 2969 O O . ALA A 1 393 ? 14.508 23.171 -5.011 1.00 93.88 393 ALA A O 1
ATOM 2970 N N . ALA A 1 394 ? 14.782 21.914 -6.846 1.00 93.38 394 ALA A N 1
ATOM 2971 C CA . ALA A 1 394 ? 13.369 21.929 -7.211 1.00 93.38 394 ALA A CA 1
ATOM 2972 C C . ALA A 1 394 ? 12.501 21.160 -6.192 1.00 93.38 394 ALA A C 1
ATOM 2974 O O . ALA A 1 394 ? 11.492 21.687 -5.721 1.00 93.38 394 ALA A O 1
ATOM 2975 N N . VAL A 1 395 ? 12.932 19.962 -5.771 1.00 94.38 395 VAL A N 1
ATOM 2976 C CA . VAL A 1 395 ? 12.296 19.196 -4.678 1.00 94.38 395 VAL A CA 1
ATOM 2977 C C . VAL A 1 395 ? 12.295 20.006 -3.380 1.00 94.38 395 VAL A C 1
ATOM 2979 O O . VAL A 1 395 ? 11.256 20.115 -2.731 1.00 94.38 395 VAL A O 1
ATOM 2982 N N . GLY A 1 396 ? 13.430 20.611 -3.018 1.00 96.00 396 GLY A N 1
ATOM 2983 C CA . GLY A 1 396 ? 13.552 21.455 -1.830 1.00 96.00 396 GLY A CA 1
ATOM 2984 C C . GLY A 1 396 ? 12.583 22.640 -1.842 1.00 96.00 396 GLY A C 1
ATOM 2985 O O . GLY A 1 396 ? 11.879 22.871 -0.856 1.00 96.00 396 GLY A O 1
ATOM 2986 N N . ALA A 1 397 ? 12.473 23.338 -2.975 1.00 94.88 397 ALA A N 1
ATOM 2987 C CA . ALA A 1 397 ? 11.545 24.449 -3.152 1.00 94.88 397 ALA A CA 1
ATOM 2988 C C . ALA A 1 397 ? 10.074 24.006 -3.051 1.00 94.88 397 ALA A C 1
ATOM 2990 O O . ALA A 1 397 ? 9.270 24.703 -2.427 1.00 94.88 397 ALA A O 1
ATOM 2991 N N . CYS A 1 398 ? 9.728 22.836 -3.602 1.00 95.00 398 CYS A N 1
ATOM 2992 C CA . CYS A 1 398 ? 8.387 22.257 -3.490 1.00 95.00 398 CYS A CA 1
ATOM 2993 C C . CYS A 1 398 ? 8.035 21.919 -2.030 1.00 95.00 398 CYS A C 1
ATOM 2995 O O . CYS A 1 398 ? 6.991 22.347 -1.534 1.00 95.00 398 CYS A O 1
ATOM 2997 N N . LEU A 1 399 ? 8.939 21.254 -1.298 1.00 96.06 399 LEU A N 1
ATOM 2998 C CA . LEU A 1 399 ? 8.764 20.965 0.133 1.00 96.06 399 LEU A CA 1
ATOM 2999 C C . LEU A 1 399 ? 8.648 22.249 0.968 1.00 96.06 399 LEU A C 1
ATOM 3001 O O . LEU A 1 399 ? 7.828 22.320 1.884 1.00 96.06 399 LEU A O 1
ATOM 3005 N N . ALA A 1 400 ? 9.417 23.287 0.630 1.00 96.50 400 ALA A N 1
ATOM 3006 C CA . ALA A 1 400 ? 9.324 24.595 1.274 1.00 96.50 400 ALA A CA 1
ATOM 3007 C C . ALA A 1 400 ? 7.977 25.292 1.012 1.00 96.50 400 ALA A C 1
ATOM 3009 O O . ALA A 1 400 ? 7.491 26.019 1.880 1.00 96.50 400 ALA A O 1
ATOM 3010 N N . GLY A 1 401 ? 7.391 25.111 -0.178 1.00 95.69 401 GLY A N 1
ATOM 3011 C CA . GLY A 1 401 ? 6.039 25.566 -0.522 1.00 95.69 401 GLY A CA 1
ATOM 3012 C C . GLY A 1 401 ? 4.981 24.866 0.321 1.00 95.69 401 GLY A C 1
ATOM 3013 O O . GLY A 1 401 ? 4.315 25.512 1.123 1.00 95.69 401 GLY A O 1
ATOM 3014 N N . LEU A 1 402 ? 4.939 23.535 0.251 1.00 95.94 402 LEU A N 1
ATOM 3015 C CA . LEU A 1 402 ? 4.019 22.702 1.032 1.00 95.94 402 LEU A CA 1
ATOM 3016 C C . LEU A 1 402 ? 4.075 22.979 2.535 1.00 95.94 402 LEU A C 1
ATOM 3018 O O . LEU A 1 402 ? 3.049 23.053 3.210 1.00 95.94 402 LEU A O 1
ATOM 3022 N N . ARG A 1 403 ? 5.286 23.142 3.076 1.00 97.31 403 ARG A N 1
ATOM 3023 C CA . ARG A 1 403 ? 5.477 23.476 4.486 1.00 97.31 403 ARG A CA 1
ATOM 3024 C C . ARG A 1 403 ? 4.828 24.821 4.838 1.00 97.31 403 ARG A C 1
ATOM 3026 O O . ARG A 1 403 ? 4.187 24.915 5.884 1.00 97.31 403 ARG A O 1
ATOM 3033 N N . ARG A 1 404 ? 5.007 25.850 3.999 1.00 96.94 404 ARG A N 1
ATOM 3034 C CA . ARG A 1 404 ? 4.407 27.181 4.204 1.00 96.94 404 ARG A CA 1
ATOM 3035 C C . ARG A 1 404 ? 2.886 27.124 4.128 1.00 96.94 404 ARG A C 1
ATOM 3037 O O . ARG A 1 404 ? 2.242 27.689 5.005 1.00 96.94 404 ARG A O 1
ATOM 3044 N N . ASP A 1 405 ? 2.342 26.386 3.169 1.00 95.69 405 ASP A N 1
ATOM 3045 C CA . ASP A 1 405 ? 0.893 26.239 2.993 1.00 95.69 405 ASP A CA 1
ATOM 3046 C C . ASP A 1 405 ? 0.236 25.543 4.193 1.00 95.69 405 ASP A C 1
ATOM 3048 O O . ASP A 1 405 ? -0.879 25.881 4.583 1.00 95.69 405 ASP A O 1
ATOM 3052 N N . LYS A 1 406 ? 0.958 24.622 4.845 1.00 96.19 406 LYS A N 1
ATOM 3053 C CA . LYS A 1 406 ? 0.516 23.971 6.089 1.00 96.19 406 LYS A CA 1
ATOM 3054 C C . LYS A 1 406 ? 0.809 24.766 7.366 1.00 96.19 406 LYS A C 1
ATOM 3056 O O . LYS A 1 406 ? 0.490 24.286 8.450 1.00 96.19 406 LYS A O 1
ATOM 3061 N N . GLY A 1 407 ? 1.437 25.940 7.273 1.00 97.31 407 GLY A N 1
ATOM 3062 C CA . GLY A 1 407 ? 1.806 26.752 8.438 1.00 97.31 407 GLY A CA 1
ATOM 3063 C C . GLY A 1 407 ? 2.870 26.120 9.348 1.00 97.31 407 GLY A C 1
ATOM 3064 O O . GLY A 1 407 ? 3.029 26.548 10.487 1.00 97.31 407 GLY A O 1
ATOM 3065 N N . ILE A 1 408 ? 3.612 25.115 8.867 1.00 97.62 408 ILE A N 1
ATOM 3066 C CA . ILE A 1 408 ? 4.623 24.402 9.661 1.00 97.62 408 ILE A CA 1
ATOM 3067 C C . ILE A 1 408 ? 5.940 25.194 9.633 1.00 97.62 408 ILE A C 1
ATOM 3069 O O . ILE A 1 408 ? 6.421 25.634 8.583 1.00 97.62 408 ILE A O 1
ATOM 3073 N N . THR A 1 409 ? 6.580 25.387 10.783 1.00 98.12 409 THR A N 1
ATOM 3074 C CA . THR A 1 409 ? 7.842 26.150 10.850 1.00 98.12 409 THR A CA 1
ATOM 3075 C C . THR A 1 409 ? 9.065 25.265 10.560 1.00 98.12 409 THR A C 1
ATOM 3077 O O . THR A 1 409 ? 9.026 24.048 10.730 1.00 98.12 409 THR A O 1
ATOM 3080 N N . LYS A 1 410 ? 10.194 25.851 10.126 1.00 98.38 410 LYS A N 1
ATOM 3081 C CA . LYS A 1 410 ? 11.447 25.085 9.939 1.00 98.38 410 LYS A CA 1
ATOM 3082 C C . LYS A 1 410 ? 11.923 24.386 11.226 1.00 98.38 410 LYS A C 1
ATOM 3084 O O . LYS A 1 410 ? 12.307 23.223 11.120 1.00 98.38 410 LYS A O 1
ATOM 3089 N N . PRO A 1 411 ? 11.895 25.033 12.415 1.00 98.38 411 PRO A N 1
ATOM 3090 C CA . PRO A 1 411 ? 12.225 24.364 13.675 1.00 98.38 411 PRO A CA 1
ATOM 3091 C C . PRO A 1 411 ? 11.307 23.181 13.989 1.00 98.38 411 PRO A C 1
ATOM 3093 O O . PRO A 1 411 ? 11.771 22.176 14.512 1.00 98.38 411 PRO A O 1
ATOM 3096 N N . GLU A 1 412 ? 10.024 23.265 13.634 1.00 97.94 412 GLU A N 1
ATOM 3097 C CA . GLU A 1 412 ? 9.086 22.160 13.840 1.00 97.94 412 GLU A CA 1
ATOM 3098 C C . GLU A 1 412 ? 9.406 20.957 12.943 1.00 97.94 412 GLU A C 1
ATOM 3100 O O . GLU A 1 412 ? 9.446 19.828 13.427 1.00 97.94 412 GLU A O 1
ATOM 3105 N N . VAL A 1 413 ? 9.706 21.183 11.657 1.00 97.62 413 VAL A N 1
ATOM 3106 C CA . VAL A 1 413 ? 10.181 20.108 10.766 1.00 97.62 413 VAL A CA 1
ATOM 3107 C C . VAL A 1 413 ? 11.478 19.500 11.291 1.00 97.62 413 VAL A C 1
ATOM 3109 O O . VAL A 1 413 ? 11.608 18.282 11.340 1.00 97.62 413 VAL A O 1
ATOM 3112 N N . ALA A 1 414 ? 12.425 20.341 11.708 1.00 97.50 414 ALA A N 1
ATOM 3113 C CA . ALA A 1 414 ? 13.702 19.917 12.271 1.00 97.50 414 ALA A CA 1
ATOM 3114 C C . ALA A 1 414 ? 13.520 19.014 13.498 1.00 97.50 414 ALA A C 1
ATOM 3116 O O . ALA A 1 414 ? 14.093 17.928 13.543 1.00 97.50 414 ALA A O 1
ATOM 3117 N N . ALA A 1 415 ? 12.658 19.420 14.434 1.00 97.12 415 ALA A N 1
ATOM 3118 C CA . ALA A 1 415 ? 12.331 18.636 15.618 1.00 97.12 415 ALA A CA 1
ATOM 3119 C C . ALA A 1 415 ? 11.669 17.295 15.265 1.00 97.12 415 ALA A C 1
ATOM 3121 O O . ALA A 1 415 ? 12.016 16.270 15.842 1.00 97.12 415 ALA A O 1
ATOM 3122 N N . ARG A 1 416 ? 10.744 17.275 14.296 1.00 96.38 416 ARG A N 1
ATOM 3123 C CA . ARG A 1 416 ? 10.043 16.042 13.895 1.00 96.38 416 ARG A CA 1
ATOM 3124 C C . ARG A 1 416 ? 10.899 15.082 13.068 1.00 96.38 416 ARG A C 1
ATOM 3126 O O . ARG A 1 416 ? 10.648 13.884 13.101 1.00 96.38 416 ARG A O 1
ATOM 3133 N N . LEU A 1 417 ? 11.887 15.590 12.332 1.00 95.19 417 LEU A N 1
ATOM 3134 C CA . LEU A 1 417 ? 12.821 14.783 11.538 1.00 95.19 417 LEU A CA 1
ATOM 3135 C C . LEU A 1 417 ? 14.125 14.448 12.280 1.00 95.19 417 LEU A C 1
ATOM 3137 O O . LEU A 1 417 ? 14.996 13.816 11.680 1.00 95.19 417 LEU A O 1
ATOM 3141 N N . ASP A 1 418 ? 14.271 14.893 13.532 1.00 96.25 418 ASP A N 1
ATOM 3142 C CA . ASP A 1 418 ? 15.494 14.780 14.337 1.00 96.25 418 ASP A CA 1
ATOM 3143 C C . ASP A 1 418 ? 16.747 15.283 13.591 1.00 96.25 418 ASP A C 1
ATOM 3145 O O . ASP A 1 418 ? 17.745 14.589 13.388 1.00 96.25 418 ASP A O 1
ATOM 3149 N N . VAL A 1 419 ? 16.668 16.516 13.083 1.00 96.50 419 VAL A N 1
ATOM 3150 C CA . VAL A 1 419 ? 17.776 17.195 12.397 1.00 96.50 419 VAL A CA 1
ATOM 3151 C C . VAL A 1 419 ? 17.893 18.640 12.862 1.00 96.50 419 VAL A C 1
ATOM 3153 O O . VAL A 1 419 ? 16.939 19.236 13.342 1.00 96.50 419 VAL A O 1
ATOM 3156 N N . HIS A 1 420 ? 19.053 19.261 12.657 1.00 97.62 420 HIS A N 1
ATOM 3157 C CA . HIS A 1 420 ? 19.195 20.696 12.902 1.00 97.62 420 HIS A CA 1
ATOM 3158 C C . HIS A 1 420 ? 18.349 21.531 11.924 1.00 97.62 420 HIS A C 1
ATOM 3160 O O . HIS A 1 420 ? 18.272 21.223 10.733 1.00 97.62 420 HIS A O 1
ATOM 3166 N N . THR A 1 421 ? 17.801 22.657 12.393 1.00 98.12 421 THR A N 1
ATOM 3167 C CA . THR A 1 421 ? 17.050 23.639 11.578 1.00 98.12 421 THR A CA 1
ATOM 3168 C C . THR A 1 421 ? 17.829 24.126 10.354 1.00 98.12 421 THR A C 1
ATOM 3170 O O . THR A 1 421 ? 17.256 24.360 9.286 1.00 98.12 421 THR A O 1
ATOM 3173 N N . GLU A 1 422 ? 19.152 24.229 10.470 1.00 97.69 422 GLU A N 1
ATOM 3174 C CA . GLU A 1 422 ? 20.025 24.550 9.342 1.00 97.69 422 GLU A CA 1
ATOM 3175 C C . GLU A 1 422 ? 19.993 23.460 8.262 1.00 97.69 422 GLU A C 1
ATOM 3177 O O . GLU A 1 422 ? 19.945 23.778 7.078 1.00 97.69 422 GLU A O 1
ATOM 3182 N N . SER A 1 423 ? 19.905 22.179 8.641 1.00 97.06 423 SER A N 1
ATOM 3183 C CA . SER A 1 423 ? 19.769 21.081 7.674 1.00 97.06 423 SER A CA 1
ATOM 3184 C C . SER A 1 423 ? 18.457 21.172 6.901 1.00 97.06 423 SER A C 1
ATOM 3186 O O . SER A 1 423 ? 18.476 20.997 5.690 1.00 97.06 423 SER A O 1
ATOM 3188 N N . VAL A 1 424 ? 17.344 21.521 7.561 1.00 97.50 424 VAL A N 1
ATOM 3189 C CA . VAL A 1 424 ? 16.061 21.779 6.877 1.00 97.50 424 VAL A CA 1
ATOM 3190 C C . VAL A 1 424 ? 16.223 22.892 5.844 1.00 97.50 424 VAL A C 1
ATOM 3192 O O . VAL A 1 424 ? 15.797 22.740 4.705 1.00 97.50 424 VAL A O 1
ATOM 3195 N N . THR A 1 425 ? 16.911 23.980 6.200 1.00 97.50 425 THR A N 1
ATOM 3196 C CA . THR A 1 425 ? 17.192 25.074 5.257 1.00 97.50 425 THR A CA 1
ATOM 3197 C C . THR A 1 425 ? 18.062 24.617 4.085 1.00 97.50 425 THR A C 1
ATOM 3199 O O . THR A 1 425 ? 17.745 24.933 2.943 1.00 97.50 425 THR A O 1
ATOM 3202 N N . GLN A 1 426 ? 19.111 23.833 4.338 1.00 96.88 426 GLN A N 1
ATOM 3203 C CA . GLN A 1 426 ? 19.971 23.289 3.283 1.00 96.88 426 GLN A CA 1
ATOM 3204 C C . GLN A 1 426 ? 19.226 22.323 2.356 1.00 96.88 426 GLN A C 1
ATOM 3206 O O . GLN A 1 426 ? 19.496 22.300 1.158 1.00 96.88 426 GLN A O 1
ATOM 3211 N N . TYR A 1 427 ? 18.272 21.551 2.877 1.00 95.50 427 TYR A N 1
ATOM 3212 C CA . TYR A 1 427 ? 17.425 20.697 2.050 1.00 95.50 427 TYR A CA 1
ATOM 3213 C C . TYR A 1 427 ? 16.440 21.512 1.201 1.00 95.50 427 TYR A C 1
ATOM 3215 O O . TYR A 1 427 ? 16.314 21.239 0.012 1.00 95.50 427 TYR A O 1
ATOM 3223 N N . GLU A 1 428 ? 15.788 22.537 1.768 1.00 96.69 428 GLU A N 1
ATOM 3224 C CA . GLU A 1 428 ? 14.878 23.422 1.018 1.00 96.69 428 GLU A CA 1
ATOM 3225 C C . GLU A 1 428 ? 15.587 24.171 -0.118 1.00 96.69 428 GLU A C 1
ATOM 3227 O O . GLU A 1 428 ? 14.999 24.402 -1.169 1.00 96.69 428 GLU A O 1
ATOM 3232 N N . LEU A 1 429 ? 16.858 24.531 0.080 1.00 95.56 429 LEU A N 1
ATOM 3233 C CA . LEU A 1 429 ? 17.682 25.201 -0.929 1.00 95.56 429 LEU A CA 1
ATOM 3234 C C . LEU A 1 429 ? 18.344 24.228 -1.920 1.00 95.56 429 LEU A C 1
ATOM 3236 O O . LEU A 1 429 ? 19.002 24.667 -2.860 1.00 95.56 429 LEU A O 1
ATOM 3240 N N . GLY A 1 430 ? 18.233 22.914 -1.702 1.00 94.06 430 GLY A N 1
ATOM 3241 C CA . GLY A 1 430 ? 18.969 21.907 -2.470 1.00 94.06 430 GLY A CA 1
ATOM 3242 C C . GLY A 1 430 ? 20.489 21.920 -2.251 1.00 94.06 430 GLY A C 1
ATOM 3243 O O . GLY A 1 430 ? 21.209 21.269 -3.004 1.00 94.06 430 GLY A O 1
ATOM 3244 N N . GLY A 1 431 ? 20.987 22.629 -1.231 1.00 94.19 431 GLY A N 1
ATOM 3245 C CA . GLY A 1 431 ? 22.410 22.694 -0.869 1.00 94.19 431 GLY A CA 1
ATOM 3246 C C . GLY A 1 431 ? 22.937 21.406 -0.229 1.00 94.19 431 GLY A C 1
ATOM 3247 O O . GLY A 1 431 ? 24.138 21.140 -0.248 1.00 94.19 431 GLY A O 1
ATOM 3248 N N . ARG A 1 432 ? 22.040 20.558 0.289 1.00 93.62 432 ARG A N 1
ATOM 3249 C CA . ARG A 1 432 ? 22.365 19.216 0.787 1.00 93.62 432 ARG A CA 1
ATOM 3250 C C . ARG A 1 432 ? 21.383 18.191 0.230 1.00 93.62 432 ARG A C 1
ATOM 3252 O O . ARG A 1 432 ? 20.175 18.392 0.286 1.00 93.62 432 ARG A O 1
ATOM 3259 N N . ALA A 1 433 ? 21.891 17.056 -0.243 1.00 89.12 433 ALA A N 1
ATOM 3260 C CA . ALA A 1 433 ? 21.043 15.926 -0.608 1.00 89.12 433 ALA A CA 1
ATOM 3261 C C . ALA A 1 433 ? 20.516 15.235 0.662 1.00 89.12 433 ALA A C 1
ATOM 3263 O O . ALA A 1 433 ? 21.297 14.757 1.490 1.00 89.12 433 ALA A O 1
ATOM 3264 N N . ALA A 1 434 ? 19.195 15.184 0.824 1.00 89.25 434 ALA A N 1
ATOM 3265 C CA . ALA A 1 434 ? 18.556 14.348 1.833 1.00 89.25 434 ALA A CA 1
ATOM 3266 C C . ALA A 1 434 ? 18.519 12.879 1.365 1.00 89.25 434 ALA A C 1
ATOM 3268 O O . ALA A 1 434 ? 18.457 12.597 0.165 1.00 89.25 434 ALA A O 1
ATOM 3269 N N . SER A 1 435 ? 18.567 11.932 2.308 1.00 90.50 435 SER A N 1
ATOM 3270 C CA . SER A 1 435 ? 18.299 10.520 2.003 1.00 90.50 435 SER A CA 1
ATOM 3271 C C . SER A 1 435 ? 16.835 10.333 1.590 1.00 90.50 435 SER A C 1
ATOM 3273 O O . SER A 1 435 ? 15.986 11.142 1.968 1.00 90.50 435 SER A O 1
ATOM 3275 N N . LEU A 1 436 ? 16.531 9.262 0.844 1.00 89.38 436 LEU A N 1
ATOM 3276 C CA . LEU A 1 436 ? 15.150 8.947 0.454 1.00 89.38 436 LEU A CA 1
ATOM 3277 C C . LEU A 1 436 ? 14.238 8.792 1.673 1.00 89.38 436 LEU A C 1
ATOM 3279 O O . LEU A 1 436 ? 13.181 9.407 1.698 1.00 89.38 436 LEU A O 1
ATOM 3283 N N . ASP A 1 437 ? 14.693 8.095 2.715 1.00 88.50 437 ASP A N 1
ATOM 3284 C CA . ASP A 1 437 ? 13.986 8.002 3.998 1.00 88.50 437 ASP A CA 1
ATOM 3285 C C . ASP A 1 437 ? 13.625 9.352 4.593 1.00 88.50 437 ASP A C 1
ATOM 3287 O O . ASP A 1 437 ? 12.500 9.580 5.028 1.00 88.50 437 ASP A O 1
ATOM 3291 N N . ARG A 1 438 ? 14.586 10.277 4.610 1.00 92.94 438 ARG A N 1
ATOM 3292 C CA . ARG A 1 438 ? 14.367 11.589 5.210 1.00 92.94 438 ARG A CA 1
ATOM 3293 C C . ARG A 1 438 ? 13.416 12.428 4.365 1.00 92.94 438 ARG A C 1
ATOM 3295 O O . ARG A 1 438 ? 12.599 13.151 4.923 1.00 92.94 438 ARG A O 1
ATOM 3302 N N . LEU A 1 439 ? 13.504 12.321 3.039 1.00 94.06 439 LEU A N 1
ATOM 3303 C CA . LEU A 1 439 ? 12.548 12.950 2.128 1.00 94.06 439 LEU A CA 1
ATOM 3304 C C . LEU A 1 439 ? 11.145 12.361 2.299 1.00 94.06 439 LEU A C 1
ATOM 3306 O O . LEU A 1 439 ? 10.182 13.120 2.329 1.00 94.06 439 LEU A O 1
ATOM 3310 N N . ARG A 1 440 ? 11.032 11.040 2.470 1.00 93.44 440 ARG A N 1
ATOM 3311 C CA . ARG A 1 440 ? 9.764 10.353 2.723 1.00 93.44 440 ARG A CA 1
ATOM 3312 C C . ARG A 1 440 ? 9.153 10.778 4.053 1.00 93.44 440 ARG A C 1
ATOM 3314 O O . ARG A 1 440 ? 8.036 11.271 4.050 1.00 93.44 440 ARG A O 1
ATOM 3321 N N . ALA A 1 441 ? 9.913 10.723 5.146 1.00 94.19 441 ALA A N 1
ATOM 3322 C CA . ALA A 1 441 ? 9.461 11.171 6.463 1.00 94.19 441 ALA A CA 1
ATOM 3323 C C . ALA A 1 441 ? 8.999 12.640 6.452 1.00 94.19 441 ALA A C 1
ATOM 3325 O O . ALA A 1 441 ? 8.045 13.013 7.135 1.00 94.19 441 ALA A O 1
ATOM 3326 N N . TRP A 1 442 ? 9.649 13.488 5.649 1.00 96.38 442 TRP A N 1
ATOM 3327 C CA . TRP A 1 442 ? 9.205 14.865 5.454 1.00 96.38 442 TRP A CA 1
ATOM 3328 C C . TRP A 1 442 ? 7.911 14.950 4.635 1.00 96.38 442 TRP A C 1
ATOM 3330 O O . TRP A 1 442 ? 7.012 15.704 5.000 1.00 96.38 442 TRP A O 1
ATOM 3340 N N . CYS A 1 443 ? 7.770 14.169 3.564 1.00 95.88 443 CYS A N 1
ATOM 3341 C CA . CYS A 1 443 ? 6.522 14.096 2.801 1.00 95.88 443 CYS A CA 1
ATOM 3342 C C . CYS A 1 443 ? 5.358 13.592 3.670 1.00 95.88 443 CYS A C 1
ATOM 3344 O O . CYS A 1 443 ? 4.297 14.211 3.657 1.00 95.88 443 CYS A O 1
ATOM 3346 N N . ASP A 1 444 ? 5.586 12.575 4.505 1.00 95.12 444 ASP A N 1
ATOM 3347 C CA . ASP A 1 444 ? 4.603 12.042 5.455 1.00 95.12 444 ASP A CA 1
ATOM 3348 C C . ASP A 1 444 ? 4.176 13.115 6.467 1.00 95.12 444 ASP A C 1
ATOM 3350 O O . ASP A 1 444 ? 2.984 13.328 6.699 1.00 95.12 444 ASP A O 1
ATOM 3354 N N . LEU A 1 445 ? 5.140 13.871 7.009 1.00 96.25 445 LEU A N 1
ATOM 3355 C CA . LEU A 1 445 ? 4.870 15.027 7.866 1.00 96.25 445 LEU A CA 1
ATOM 3356 C C . LEU A 1 445 ? 4.001 16.076 7.155 1.00 96.25 445 LEU A C 1
ATOM 3358 O O . LEU A 1 445 ? 3.105 16.675 7.752 1.00 96.25 445 LEU A O 1
ATOM 3362 N N . LEU A 1 446 ? 4.266 16.301 5.871 1.00 95.75 446 LEU A N 1
ATOM 3363 C CA . LEU A 1 446 ? 3.513 17.216 5.026 1.00 95.75 446 LEU A CA 1
ATOM 3364 C C . LEU A 1 446 ? 2.270 16.565 4.412 1.00 95.75 446 LEU A C 1
ATOM 3366 O O . LEU A 1 446 ? 1.618 17.217 3.603 1.00 95.75 446 LEU A O 1
ATOM 3370 N N . GLY A 1 447 ? 1.878 15.349 4.806 1.00 95.12 447 GLY A N 1
ATOM 3371 C CA . GLY A 1 447 ? 0.711 14.633 4.281 1.00 95.12 447 GLY A CA 1
ATOM 3372 C C . GLY A 1 447 ? 0.683 14.542 2.753 1.00 95.12 447 GLY A C 1
ATOM 3373 O O . GLY A 1 447 ? -0.353 14.820 2.156 1.00 95.12 447 GLY A O 1
ATOM 3374 N N . THR A 1 448 ? 1.827 14.248 2.136 1.00 95.44 448 THR A N 1
ATOM 3375 C CA . THR A 1 448 ? 1.988 14.062 0.688 1.00 95.44 448 THR A CA 1
ATOM 3376 C C . THR A 1 448 ? 2.889 12.860 0.397 1.00 95.44 448 THR A C 1
ATOM 3378 O O . THR A 1 448 ? 3.464 12.272 1.311 1.00 95.44 448 THR A O 1
ATOM 3381 N N . HIS A 1 449 ? 3.047 12.507 -0.877 1.00 93.44 449 HIS A N 1
ATOM 3382 C CA . HIS A 1 449 ? 3.908 11.414 -1.322 1.00 93.44 449 HIS A CA 1
ATOM 3383 C C . HIS A 1 449 ? 5.176 11.939 -1.996 1.00 93.44 449 HIS A C 1
ATOM 3385 O O . HIS A 1 449 ? 5.131 12.877 -2.796 1.00 93.44 449 HIS A O 1
ATOM 3391 N N . LEU A 1 450 ? 6.315 11.290 -1.734 1.00 94.06 450 LEU A N 1
ATOM 3392 C CA . LEU A 1 450 ? 7.595 11.676 -2.332 1.00 94.06 450 LEU A CA 1
ATOM 3393 C C . LEU A 1 450 ? 7.560 11.594 -3.863 1.00 94.06 450 LEU A C 1
ATOM 3395 O O . LEU A 1 450 ? 8.058 12.489 -4.543 1.00 94.06 450 LEU A O 1
ATOM 3399 N N . CYS A 1 451 ? 6.931 10.558 -4.416 1.00 92.38 451 CYS A N 1
ATOM 3400 C CA . CYS A 1 451 ? 6.745 10.421 -5.857 1.00 92.38 451 CYS A CA 1
ATOM 3401 C C . CYS A 1 451 ? 5.956 11.590 -6.466 1.00 92.38 451 CYS A C 1
ATOM 3403 O O . CYS A 1 451 ? 6.311 12.049 -7.547 1.00 92.38 451 CYS A O 1
ATOM 3405 N N . ALA A 1 452 ? 4.946 12.116 -5.763 1.00 89.75 452 ALA A N 1
ATOM 3406 C CA . ALA A 1 452 ? 4.151 13.245 -6.229 1.00 89.75 452 ALA A CA 1
ATOM 3407 C C . ALA A 1 452 ? 4.991 14.523 -6.265 1.00 89.75 452 ALA A C 1
ATOM 3409 O O . ALA A 1 452 ? 4.953 15.250 -7.258 1.00 89.75 452 ALA A O 1
ATOM 3410 N N . VAL A 1 453 ? 5.796 14.755 -5.218 1.00 92.88 453 VAL A N 1
ATOM 3411 C CA . VAL A 1 453 ? 6.745 15.878 -5.145 1.00 92.88 453 VAL A CA 1
ATOM 3412 C C . VAL A 1 453 ? 7.758 15.801 -6.282 1.00 92.88 453 VAL A C 1
ATOM 3414 O O . VAL A 1 453 ? 8.004 16.806 -6.942 1.00 92.88 453 VAL A O 1
ATOM 3417 N N . VAL A 1 454 ? 8.317 14.617 -6.548 1.00 91.88 454 VAL A N 1
ATOM 3418 C CA . VAL A 1 454 ? 9.265 14.415 -7.653 1.00 91.88 454 VAL A CA 1
ATOM 3419 C C . VAL A 1 454 ? 8.588 14.640 -9.006 1.00 91.88 454 VAL A C 1
ATOM 3421 O O . VAL A 1 454 ? 9.123 15.410 -9.798 1.00 91.88 454 VAL A O 1
ATOM 3424 N N . ALA A 1 455 ? 7.401 14.069 -9.233 1.00 88.44 455 ALA A N 1
ATOM 3425 C CA . ALA A 1 455 ? 6.623 14.249 -10.463 1.00 88.44 455 ALA A CA 1
ATOM 3426 C C . ALA A 1 455 ? 6.284 15.719 -10.742 1.00 88.44 455 ALA A C 1
ATOM 3428 O O . ALA A 1 455 ? 6.332 16.161 -11.889 1.00 88.44 455 ALA A O 1
ATOM 3429 N N . ALA A 1 456 ? 5.957 16.484 -9.697 1.00 87.62 456 ALA A N 1
ATOM 3430 C CA . ALA A 1 456 ? 5.659 17.908 -9.804 1.00 87.62 456 ALA A CA 1
ATOM 3431 C C . ALA A 1 456 ? 6.857 18.725 -10.301 1.00 87.62 456 ALA A C 1
ATOM 3433 O O . ALA A 1 456 ? 6.680 19.702 -11.026 1.00 87.62 456 ALA A O 1
ATOM 3434 N N . VAL A 1 457 ? 8.075 18.353 -9.905 1.00 89.38 457 VAL A N 1
ATOM 3435 C CA . VAL A 1 457 ? 9.273 19.160 -10.175 1.00 89.38 457 VAL A CA 1
ATOM 3436 C C . VAL A 1 457 ? 10.089 18.669 -11.365 1.00 89.38 457 VAL A C 1
ATOM 3438 O O . VAL A 1 457 ? 10.971 19.390 -11.836 1.00 89.38 457 VAL A O 1
ATOM 3441 N N . THR A 1 458 ? 9.823 17.466 -11.870 1.00 85.88 458 THR A N 1
ATOM 3442 C CA . THR A 1 458 ? 10.452 16.956 -13.086 1.00 85.88 458 THR A CA 1
ATOM 3443 C C . THR A 1 458 ? 9.868 17.654 -14.323 1.00 85.88 458 THR A C 1
ATOM 3445 O O . THR A 1 458 ? 8.662 17.610 -14.548 1.00 85.88 458 THR A O 1
ATOM 3448 N N . PRO A 1 459 ? 10.703 18.293 -15.168 1.00 69.06 459 PRO A N 1
ATOM 3449 C CA . PRO A 1 459 ? 10.247 19.133 -16.284 1.00 69.06 459 PRO A CA 1
ATOM 3450 C C . PRO A 1 459 ? 9.531 18.349 -17.390 1.00 69.06 459 PRO A C 1
ATOM 3452 O O . PRO A 1 459 ? 8.768 18.920 -18.169 1.00 69.06 459 PRO A O 1
ATOM 3455 N N . ARG A 1 460 ? 9.736 17.029 -17.449 1.00 65.12 460 ARG A N 1
ATOM 3456 C CA . ARG A 1 460 ? 8.835 16.143 -18.176 1.00 65.12 460 ARG A CA 1
ATOM 3457 C C . ARG A 1 460 ? 7.597 15.989 -17.306 1.00 65.12 460 ARG A C 1
ATOM 3459 O O . ARG A 1 460 ? 7.560 15.102 -16.463 1.00 65.12 460 ARG A O 1
ATOM 3466 N N . ARG A 1 461 ? 6.593 16.855 -17.501 1.00 55.91 461 ARG A N 1
ATOM 3467 C CA . ARG A 1 461 ? 5.234 16.525 -17.055 1.00 55.91 461 ARG A CA 1
ATOM 3468 C C . ARG A 1 461 ? 4.987 15.112 -17.549 1.00 55.91 461 ARG A C 1
ATOM 3470 O O . ARG A 1 461 ? 5.066 14.899 -18.759 1.00 55.91 461 ARG A O 1
ATOM 3477 N N . VAL A 1 462 ? 4.786 14.175 -16.624 1.00 51.53 462 VAL A N 1
ATOM 3478 C CA . VAL A 1 462 ? 4.350 12.815 -16.932 1.00 51.53 462 VAL A CA 1
ATOM 3479 C C . VAL A 1 462 ? 3.211 12.990 -17.930 1.00 51.53 462 VAL A C 1
ATOM 3481 O O . VAL A 1 462 ? 2.183 13.557 -17.548 1.00 51.53 462 VAL A O 1
ATOM 3484 N N . PRO A 1 463 ? 3.393 12.669 -19.225 1.00 48.59 463 PRO A N 1
ATOM 3485 C CA . PRO A 1 463 ? 2.306 12.868 -20.152 1.00 48.59 463 PRO A CA 1
ATOM 3486 C C . PRO A 1 463 ? 1.187 11.979 -19.624 1.00 48.59 463 PRO A C 1
ATOM 3488 O O . PRO A 1 463 ? 1.444 10.827 -19.273 1.00 48.59 463 PRO A O 1
ATOM 3491 N N . ALA A 1 464 ? -0.040 12.481 -19.568 1.00 48.88 464 ALA A N 1
ATOM 3492 C CA . ALA A 1 464 ? -1.201 11.630 -19.323 1.00 48.88 464 ALA A CA 1
ATOM 3493 C C . ALA A 1 464 ? -1.166 10.385 -20.245 1.00 48.88 464 ALA A C 1
ATOM 3495 O O . ALA A 1 464 ? -1.512 9.284 -19.831 1.00 48.88 464 ALA A O 1
ATOM 3496 N N . LEU A 1 465 ? -0.608 10.541 -21.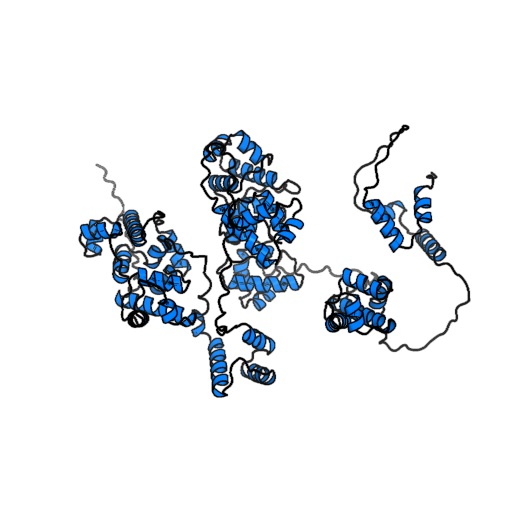459 1.00 41.81 465 LEU A N 1
ATOM 3497 C CA . LEU A 1 465 ? -0.288 9.459 -22.398 1.00 41.81 465 LEU A CA 1
ATOM 3498 C C . LEU A 1 465 ? 0.916 8.582 -22.029 1.00 41.81 465 LEU A C 1
ATOM 3500 O O . LEU A 1 465 ? 0.948 7.427 -22.428 1.00 41.81 465 LEU A O 1
ATOM 3504 N N . GLY A 1 466 ? 1.910 9.083 -21.295 1.00 49.69 466 GLY A N 1
ATOM 3505 C CA . GLY A 1 466 ? 3.058 8.295 -20.845 1.00 49.69 466 GLY A CA 1
ATOM 3506 C C . GLY A 1 466 ? 2.613 7.079 -20.038 1.00 49.69 466 GLY A C 1
ATOM 3507 O O . GLY A 1 466 ? 3.232 6.040 -20.129 1.00 49.69 466 GLY A O 1
ATOM 3508 N N . TYR A 1 467 ? 1.474 7.157 -19.357 1.00 51.00 467 TYR A N 1
ATOM 3509 C CA . TYR A 1 467 ? 0.843 6.035 -18.663 1.00 51.00 467 TYR A CA 1
ATOM 3510 C C . TYR A 1 467 ? 0.169 5.005 -19.598 1.00 51.00 467 TYR A C 1
ATOM 3512 O O . TYR A 1 467 ? 0.240 3.804 -19.338 1.00 51.00 467 TYR A O 1
ATOM 3520 N N . LEU A 1 468 ? -0.416 5.440 -20.721 1.00 42.28 468 LEU A N 1
ATOM 3521 C CA . LEU A 1 468 ? -0.923 4.541 -21.773 1.00 42.28 468 LEU A CA 1
ATOM 3522 C C . LEU A 1 468 ? 0.212 3.898 -22.590 1.00 42.28 468 LEU A C 1
ATOM 3524 O O . LEU A 1 468 ? 0.030 2.825 -23.167 1.00 42.28 468 LEU A O 1
ATOM 3528 N N . LEU A 1 469 ? 1.374 4.557 -22.637 1.00 41.41 469 LEU A N 1
ATOM 3529 C CA . LEU A 1 469 ? 2.504 4.214 -23.501 1.00 41.41 469 LEU A CA 1
ATOM 3530 C C . LEU A 1 469 ? 3.728 3.650 -22.771 1.00 41.41 469 LEU A C 1
ATOM 3532 O O . LEU A 1 469 ? 4.615 3.132 -23.446 1.00 41.41 469 LEU A O 1
ATOM 3536 N N . ASP A 1 470 ? 3.807 3.715 -21.437 1.00 47.84 470 ASP A N 1
ATOM 3537 C CA . ASP A 1 470 ? 4.931 3.151 -20.684 1.00 47.84 470 ASP A CA 1
ATOM 3538 C C . ASP A 1 470 ? 4.853 1.621 -20.737 1.00 47.84 470 ASP A C 1
ATOM 3540 O O . ASP A 1 470 ? 4.111 0.937 -20.021 1.00 47.84 470 ASP A O 1
ATOM 3544 N N . THR A 1 471 ? 5.646 1.086 -21.661 1.00 41.75 471 THR A N 1
ATOM 3545 C CA . THR A 1 471 ? 5.780 -0.327 -22.003 1.00 41.75 471 THR A CA 1
ATOM 3546 C C . THR A 1 471 ? 6.378 -1.174 -20.882 1.00 41.75 471 THR A C 1
ATOM 3548 O O . THR A 1 471 ? 6.413 -2.399 -21.021 1.00 41.75 471 THR A O 1
ATOM 3551 N N . HIS A 1 472 ? 6.846 -0.569 -19.784 1.00 44.12 472 HIS A N 1
ATOM 3552 C CA . HIS A 1 472 ? 7.636 -1.251 -18.757 1.00 44.12 472 HIS A CA 1
ATOM 3553 C C . HIS A 1 472 ? 7.032 -1.206 -17.350 1.00 44.12 472 HIS A C 1
ATOM 3555 O O . HIS A 1 472 ? 7.562 -1.856 -16.446 1.00 44.12 472 HIS A O 1
ATOM 3561 N N . HIS A 1 473 ? 5.898 -0.528 -17.152 1.00 47.31 473 HIS A N 1
ATOM 3562 C CA . HIS A 1 473 ? 5.213 -0.526 -15.861 1.00 47.31 473 HIS A CA 1
ATOM 3563 C C . HIS A 1 473 ? 4.483 -1.850 -15.586 1.00 47.31 473 HIS A C 1
ATOM 3565 O O . HIS A 1 473 ? 3.340 -2.084 -15.998 1.00 47.31 473 HIS A O 1
ATOM 3571 N N . LEU A 1 474 ? 5.158 -2.727 -14.845 1.00 45.09 474 LEU A N 1
ATOM 3572 C CA . LEU A 1 474 ? 4.552 -3.865 -14.168 1.00 45.09 474 LEU A CA 1
ATOM 3573 C C . LEU A 1 474 ? 3.698 -3.376 -12.991 1.00 45.09 474 LEU A C 1
ATOM 3575 O O . LEU A 1 474 ? 4.220 -2.730 -12.090 1.00 45.09 474 LEU A O 1
ATOM 3579 N N . ARG A 1 475 ? 2.433 -3.817 -12.972 1.00 48.69 475 ARG A N 1
ATOM 3580 C CA . ARG A 1 475 ? 1.553 -3.905 -11.789 1.00 48.69 475 ARG A CA 1
ATOM 3581 C C . ARG A 1 475 ? 1.171 -2.564 -11.148 1.00 48.69 475 ARG A C 1
ATOM 3583 O O . ARG A 1 475 ? 1.878 -2.087 -10.273 1.00 48.69 475 ARG A O 1
ATOM 3590 N N . ALA A 1 476 ? -0.001 -2.036 -11.499 1.00 40.03 476 ALA A N 1
ATOM 3591 C CA . ALA A 1 476 ? -0.699 -1.113 -10.598 1.00 40.03 476 ALA A CA 1
ATOM 3592 C C . ALA A 1 476 ? -2.211 -1.002 -10.837 1.00 40.03 476 ALA A C 1
ATOM 3594 O O . ALA A 1 476 ? -2.904 -0.646 -9.895 1.00 40.03 476 ALA A O 1
ATOM 3595 N N . ASP A 1 477 ? -2.734 -1.344 -12.021 1.00 43.03 477 ASP A N 1
ATOM 3596 C CA . ASP A 1 477 ? -4.181 -1.263 -12.253 1.00 43.03 477 ASP A CA 1
ATOM 3597 C C . ASP A 1 477 ? -4.806 -2.643 -12.495 1.00 43.03 477 ASP A C 1
ATOM 3599 O O . ASP A 1 477 ? -4.414 -3.307 -13.459 1.00 43.03 477 ASP A O 1
ATOM 3603 N N . PRO A 1 478 ? -5.721 -3.111 -11.620 1.00 39.66 478 PRO A N 1
ATOM 3604 C CA . PRO A 1 478 ? -6.477 -4.349 -11.809 1.00 39.66 478 PRO A CA 1
ATOM 3605 C C . PRO A 1 478 ? -7.598 -4.209 -12.850 1.00 39.66 478 PRO A C 1
ATOM 3607 O O . PRO A 1 478 ? -8.324 -5.172 -13.078 1.00 39.66 478 PRO A O 1
ATOM 3610 N N . ASP A 1 479 ? -7.759 -3.032 -13.457 1.00 48.31 479 ASP A N 1
ATOM 3611 C CA . ASP A 1 479 ? -8.830 -2.759 -14.404 1.00 48.31 479 ASP A CA 1
ATOM 3612 C C . ASP A 1 479 ? -8.537 -3.382 -15.796 1.00 48.31 479 ASP A C 1
ATOM 3614 O O . ASP A 1 479 ? -7.527 -3.043 -16.435 1.00 48.31 479 ASP A O 1
ATOM 3618 N N . PRO A 1 480 ? -9.379 -4.312 -16.293 1.00 46.59 480 PRO A N 1
ATOM 3619 C CA . PRO A 1 480 ? -9.219 -4.918 -17.617 1.00 46.59 480 PRO A CA 1
ATOM 3620 C C . PRO A 1 480 ? -9.298 -3.891 -18.755 1.00 46.59 480 PRO A C 1
ATOM 3622 O O . PRO A 1 480 ? -8.634 -4.072 -19.787 1.00 46.59 480 PRO A O 1
ATOM 3625 N N . ASP A 1 481 ? -10.030 -2.795 -18.565 1.00 51.38 481 ASP A N 1
ATOM 3626 C CA . ASP A 1 481 ? -10.129 -1.713 -19.539 1.00 51.38 481 ASP A CA 1
ATOM 3627 C C . ASP A 1 481 ? -8.806 -0.962 -19.643 1.00 51.38 481 ASP A C 1
ATOM 3629 O O . ASP A 1 481 ? -8.410 -0.537 -20.730 1.00 51.38 481 ASP A O 1
ATOM 3633 N N . PHE A 1 482 ? -8.016 -0.953 -18.568 1.00 55.66 482 PHE A N 1
ATOM 3634 C CA . PHE A 1 482 ? -6.687 -0.365 -18.567 1.00 55.66 482 PHE A CA 1
ATOM 3635 C C . PHE A 1 482 ? -5.659 -1.170 -19.380 1.00 55.66 482 PHE A C 1
ATOM 3637 O O . PHE A 1 482 ? -4.821 -0.609 -20.096 1.00 55.66 482 PHE A O 1
ATOM 3644 N N . ALA A 1 483 ? -5.723 -2.503 -19.329 1.00 54.25 483 ALA A N 1
ATOM 3645 C CA . ALA A 1 483 ? -4.874 -3.364 -20.158 1.00 54.25 483 ALA A CA 1
ATOM 3646 C C . ALA A 1 483 ? -5.192 -3.208 -21.657 1.00 54.25 483 ALA A C 1
ATOM 3648 O O . ALA A 1 483 ? -4.273 -3.179 -22.488 1.00 54.25 483 ALA A O 1
ATOM 3649 N N . ARG A 1 484 ? -6.482 -3.064 -21.990 1.00 55.72 484 ARG A N 1
ATOM 3650 C CA . ARG A 1 484 ? -6.969 -2.794 -23.350 1.00 55.72 484 ARG A CA 1
ATOM 3651 C C . ARG A 1 484 ? -6.527 -1.410 -23.825 1.00 55.72 484 ARG A C 1
ATOM 3653 O O . ARG A 1 484 ? -5.884 -1.310 -24.869 1.00 55.72 484 ARG A O 1
ATOM 3660 N N . LEU A 1 485 ? -6.753 -0.377 -23.017 1.00 56.50 485 LEU A N 1
ATOM 3661 C CA . LEU A 1 485 ? -6.302 0.996 -23.255 1.00 56.50 485 LEU A CA 1
ATOM 3662 C C . LEU A 1 485 ? -4.787 1.083 -23.485 1.00 56.50 485 LEU A C 1
ATOM 3664 O O . LEU A 1 485 ? -4.340 1.772 -24.397 1.00 56.50 485 LEU A O 1
ATOM 3668 N N . ARG A 1 486 ? -3.982 0.316 -22.742 1.00 59.56 486 ARG A N 1
ATOM 3669 C CA . ARG A 1 486 ? -2.524 0.229 -22.943 1.00 59.56 486 ARG A CA 1
ATOM 3670 C C . ARG A 1 486 ? -2.137 -0.461 -24.255 1.00 59.56 486 ARG A C 1
ATOM 3672 O O . ARG A 1 486 ? -1.163 -0.082 -24.905 1.00 59.56 486 ARG A O 1
ATOM 3679 N N . ALA A 1 487 ? -2.843 -1.519 -24.655 1.00 56.56 487 ALA A N 1
ATOM 3680 C CA . ALA A 1 487 ? -2.619 -2.164 -25.952 1.00 56.56 487 ALA A CA 1
ATOM 3681 C C . ALA A 1 487 ? -2.965 -1.221 -27.114 1.00 56.56 487 ALA A C 1
ATOM 3683 O O . ALA A 1 487 ? -2.195 -1.120 -28.069 1.00 56.56 487 ALA A O 1
ATOM 3684 N N . ALA A 1 488 ? -4.063 -0.484 -26.979 1.00 58.03 488 ALA A N 1
ATOM 3685 C CA . ALA A 1 488 ? -4.507 0.494 -27.955 1.00 58.03 488 ALA A CA 1
ATOM 3686 C C . ALA A 1 488 ? -3.580 1.728 -27.996 1.00 58.03 488 ALA A C 1
ATOM 3688 O O . ALA A 1 488 ? -3.180 2.157 -29.073 1.00 58.03 488 ALA A O 1
ATOM 3689 N N . GLY A 1 489 ? -3.089 2.202 -26.845 1.00 58.94 489 GLY A N 1
ATOM 3690 C CA . GLY A 1 489 ? -2.035 3.216 -26.764 1.00 58.94 489 GLY A CA 1
ATOM 3691 C C . GLY A 1 489 ? -0.759 2.791 -27.497 1.00 58.94 489 GLY A C 1
ATOM 3692 O O . GLY A 1 489 ? -0.253 3.533 -28.337 1.00 58.94 489 GLY A O 1
ATOM 3693 N N . ARG A 1 490 ? -0.265 1.563 -27.261 1.00 57.44 490 ARG A N 1
ATOM 3694 C CA . ARG A 1 490 ? 0.899 1.009 -27.988 1.00 57.44 490 ARG A CA 1
ATOM 3695 C C . ARG A 1 490 ? 0.701 1.021 -29.501 1.00 57.44 490 ARG A C 1
ATOM 3697 O O . ARG A 1 490 ? 1.635 1.349 -30.230 1.00 57.44 490 ARG A O 1
ATOM 3704 N N . PHE A 1 491 ? -0.496 0.664 -29.958 1.00 57.66 491 PHE A N 1
ATOM 3705 C CA . PHE A 1 491 ? -0.843 0.705 -31.370 1.00 57.66 491 PHE A CA 1
ATOM 3706 C C . PHE A 1 491 ? -0.792 2.140 -31.912 1.00 57.66 491 PHE A C 1
ATOM 3708 O O . PHE A 1 491 ? -0.077 2.389 -32.878 1.00 57.66 491 PHE A O 1
ATOM 3715 N N . LEU A 1 492 ? -1.432 3.100 -31.240 1.00 57.47 492 LEU A N 1
ATOM 3716 C CA . LEU A 1 492 ? -1.431 4.505 -31.659 1.00 57.47 492 LEU A CA 1
ATOM 3717 C C . LEU A 1 492 ? -0.028 5.130 -31.679 1.00 57.47 492 LEU A C 1
ATOM 3719 O O . LEU A 1 492 ? 0.318 5.864 -32.604 1.00 57.47 492 LEU A O 1
ATOM 3723 N N . HIS A 1 493 ? 0.815 4.819 -30.693 1.00 57.44 493 HIS A N 1
ATOM 3724 C CA . HIS A 1 493 ? 2.196 5.301 -30.685 1.00 57.44 493 HIS A CA 1
ATOM 3725 C C . HIS A 1 493 ? 3.014 4.716 -31.839 1.00 57.44 493 HIS A C 1
ATOM 3727 O O . HIS A 1 493 ? 3.786 5.439 -32.468 1.00 57.44 493 HIS A O 1
ATOM 3733 N N . ALA A 1 494 ? 2.809 3.436 -32.166 1.00 58.34 494 ALA A N 1
ATOM 3734 C CA . ALA A 1 494 ? 3.427 2.811 -33.333 1.00 58.34 494 ALA A CA 1
ATOM 3735 C C . ALA A 1 494 ? 2.962 3.443 -34.661 1.00 58.34 494 ALA A C 1
ATOM 3737 O O . ALA A 1 494 ? 3.731 3.456 -35.619 1.00 58.34 494 ALA A O 1
ATOM 3738 N N . GLN A 1 495 ? 1.757 4.023 -34.700 1.00 58.72 495 GLN A N 1
ATOM 3739 C CA . GLN A 1 495 ? 1.244 4.814 -35.829 1.00 58.72 495 GLN A CA 1
ATOM 3740 C C . GLN A 1 495 ? 1.735 6.279 -35.830 1.00 58.72 495 GLN A C 1
ATOM 3742 O O . GLN A 1 495 ? 1.353 7.067 -36.691 1.00 58.72 495 GLN A O 1
ATOM 3747 N N . GLY A 1 496 ? 2.597 6.676 -34.885 1.00 59.34 496 GLY A N 1
ATOM 3748 C CA . GLY A 1 496 ? 3.161 8.028 -34.822 1.00 59.34 496 GLY A CA 1
ATOM 3749 C C . GLY A 1 496 ? 2.260 9.069 -34.150 1.00 59.34 496 GLY A C 1
ATOM 3750 O O . GLY A 1 496 ? 2.582 10.260 -34.178 1.00 59.34 496 GLY A O 1
ATOM 3751 N N . HIS A 1 497 ? 1.165 8.660 -33.500 1.00 57.34 497 HIS A N 1
ATOM 3752 C CA . HIS A 1 497 ? 0.351 9.581 -32.710 1.00 57.34 497 HIS A CA 1
ATOM 3753 C C . HIS A 1 497 ? 1.117 9.998 -31.445 1.00 57.34 497 HIS A C 1
ATOM 3755 O O . HIS A 1 497 ? 1.292 9.225 -30.504 1.00 57.34 497 HIS A O 1
ATOM 3761 N N . GLN A 1 498 ? 1.590 11.247 -31.426 1.00 52.28 498 GLN A N 1
ATOM 3762 C CA . GLN A 1 498 ? 2.259 11.871 -30.273 1.00 52.28 498 GLN A CA 1
ATOM 3763 C C . GLN A 1 498 ? 1.360 12.856 -29.506 1.00 52.28 498 GLN A C 1
ATOM 3765 O O . GLN A 1 498 ? 1.836 13.607 -28.655 1.00 52.28 498 GLN A O 1
ATOM 3770 N N . ARG A 1 499 ? 0.066 12.923 -29.836 1.00 49.06 499 ARG A N 1
ATOM 3771 C CA . ARG A 1 499 ? -0.797 14.029 -29.408 1.00 49.06 499 ARG A CA 1
ATOM 3772 C C . ARG A 1 499 ? -1.276 13.862 -27.967 1.00 49.06 499 ARG A C 1
ATOM 3774 O O . ARG A 1 499 ? -1.770 12.812 -27.587 1.00 49.06 499 ARG A O 1
ATOM 3781 N N . THR A 1 500 ? -1.224 14.957 -27.211 1.00 50.62 500 THR A N 1
ATOM 3782 C CA . THR A 1 500 ? -1.876 15.162 -25.902 1.00 50.62 500 THR A CA 1
ATOM 3783 C C . THR A 1 500 ? -3.396 15.369 -26.003 1.00 50.62 500 THR A C 1
ATOM 3785 O O . THR A 1 500 ? -4.029 15.747 -25.019 1.00 50.62 500 THR A O 1
ATOM 3788 N N . PHE A 1 501 ? -3.967 15.169 -27.193 1.00 59.19 501 PHE A N 1
ATOM 3789 C CA . PHE A 1 501 ? -5.356 15.440 -27.547 1.00 59.19 501 PHE A CA 1
ATOM 3790 C C . PHE A 1 501 ? -5.924 14.222 -28.280 1.00 59.19 501 PHE A C 1
ATOM 3792 O O . PHE A 1 501 ? -5.341 13.796 -29.283 1.00 59.19 501 PHE A O 1
ATOM 3799 N N . LEU A 1 502 ? -7.020 13.662 -27.768 1.00 69.88 502 LEU A N 1
ATOM 3800 C CA . LEU A 1 502 ? -7.769 12.582 -28.411 1.00 69.88 502 LEU A CA 1
ATOM 3801 C C . LEU A 1 502 ? -8.994 13.212 -29.076 1.00 69.88 502 LEU A C 1
ATOM 3803 O O . LEU A 1 502 ? -9.917 13.663 -28.397 1.00 69.88 502 LEU A O 1
ATOM 3807 N N . ASP A 1 503 ? -8.969 13.295 -30.403 1.00 80.69 503 ASP A N 1
ATOM 3808 C CA . ASP A 1 503 ? -10.160 13.649 -31.171 1.00 80.69 503 ASP A CA 1
ATOM 3809 C C . ASP A 1 503 ? -11.130 12.461 -31.251 1.00 80.69 503 ASP A C 1
ATOM 3811 O O . ASP A 1 503 ? -10.786 11.327 -30.906 1.00 80.69 503 ASP A O 1
ATOM 3815 N N . ASP A 1 504 ? -12.359 12.725 -31.696 1.00 78.50 504 ASP A N 1
ATOM 3816 C CA . ASP A 1 504 ? -13.414 11.710 -31.797 1.00 78.50 504 ASP A CA 1
ATOM 3817 C C . ASP A 1 504 ? -13.014 10.532 -32.702 1.00 78.50 504 ASP A C 1
ATOM 3819 O O . ASP A 1 504 ? -13.452 9.405 -32.479 1.00 78.50 504 ASP A O 1
ATOM 3823 N N . ALA A 1 505 ? -12.148 10.769 -33.694 1.00 76.31 505 ALA A N 1
ATOM 3824 C CA . ALA A 1 505 ? -11.633 9.726 -34.574 1.00 76.31 505 ALA A CA 1
ATOM 3825 C C . ALA A 1 505 ? -10.664 8.793 -33.832 1.00 76.31 505 ALA A C 1
ATOM 3827 O O . ALA A 1 505 ? -10.804 7.574 -33.911 1.00 76.31 505 ALA A O 1
ATOM 3828 N N . CYS A 1 506 ? -9.737 9.354 -33.056 1.00 73.56 506 CYS A N 1
ATOM 3829 C CA . CYS A 1 506 ? -8.808 8.596 -32.222 1.00 73.56 506 CYS A CA 1
ATOM 3830 C C . CYS A 1 506 ? -9.546 7.842 -31.100 1.00 73.56 506 CYS A C 1
ATOM 3832 O O . CYS A 1 506 ? -9.218 6.699 -30.793 1.00 73.56 506 CYS A O 1
ATOM 3834 N N . LEU A 1 507 ? -10.592 8.449 -30.527 1.00 79.19 507 LEU A N 1
ATOM 3835 C CA . LEU A 1 507 ? -11.488 7.814 -29.553 1.00 79.19 507 LEU A CA 1
ATOM 3836 C C . LEU A 1 507 ? -12.255 6.631 -30.161 1.00 79.19 507 LEU A C 1
ATOM 3838 O O . LEU A 1 507 ? -12.309 5.571 -29.545 1.00 79.19 507 LEU A O 1
ATOM 3842 N N . ALA A 1 508 ? -12.793 6.780 -31.375 1.00 78.75 508 ALA A N 1
ATOM 3843 C CA . ALA A 1 508 ? -13.468 5.696 -32.088 1.00 78.75 508 ALA A CA 1
ATOM 3844 C C . ALA A 1 508 ? -12.504 4.559 -32.472 1.00 78.75 508 ALA A C 1
ATOM 3846 O O . ALA A 1 508 ? -12.863 3.384 -32.396 1.00 78.75 508 ALA A O 1
ATOM 3847 N N . GLU A 1 509 ? -11.267 4.888 -32.849 1.00 76.00 509 GLU A N 1
ATOM 3848 C CA . GLU A 1 509 ? -10.227 3.902 -33.149 1.00 76.00 509 GLU A CA 1
ATOM 3849 C C . GLU A 1 509 ? -9.780 3.148 -31.887 1.00 76.00 509 GLU A C 1
ATOM 3851 O O . GLU A 1 509 ? -9.671 1.921 -31.905 1.00 76.00 509 GLU A O 1
ATOM 3856 N N . LEU A 1 510 ? -9.602 3.854 -30.765 1.00 73.38 510 LEU A N 1
ATOM 3857 C CA . LEU A 1 510 ? -9.352 3.237 -29.464 1.00 73.38 510 LEU A CA 1
ATOM 3858 C C . LEU A 1 510 ? -10.509 2.324 -29.053 1.00 73.38 510 LEU A C 1
ATOM 3860 O O . LEU A 1 510 ? -10.247 1.183 -28.693 1.00 73.38 510 LEU A O 1
ATOM 3864 N N . ALA A 1 511 ? -11.756 2.787 -29.159 1.00 80.81 511 ALA A N 1
ATOM 3865 C CA . ALA A 1 511 ? -12.958 2.014 -28.842 1.00 80.81 511 ALA A CA 1
ATOM 3866 C C . ALA A 1 511 ? -13.032 0.714 -29.658 1.00 80.81 511 ALA A C 1
ATOM 3868 O O . ALA A 1 511 ? -13.252 -0.370 -29.114 1.00 80.81 511 ALA A O 1
ATOM 3869 N N . ALA A 1 512 ? -12.731 0.793 -30.958 1.00 76.75 512 ALA A N 1
ATOM 3870 C CA . ALA A 1 512 ? -12.670 -0.371 -31.837 1.00 76.75 512 ALA A CA 1
ATOM 3871 C C . ALA A 1 512 ? -11.526 -1.342 -31.481 1.00 76.75 512 ALA A C 1
ATOM 3873 O O . ALA A 1 512 ? -11.679 -2.558 -31.615 1.00 76.75 512 ALA A O 1
ATOM 3874 N N . LEU A 1 513 ? -10.374 -0.831 -31.032 1.00 67.50 513 LEU A N 1
ATOM 3875 C CA . LEU A 1 513 ? -9.222 -1.645 -30.625 1.00 67.50 513 LEU A CA 1
ATOM 3876 C C . LEU A 1 513 ? -9.413 -2.307 -29.257 1.00 67.50 513 LEU A C 1
ATOM 3878 O O . LEU A 1 513 ? -8.874 -3.393 -29.023 1.00 67.50 513 LEU A O 1
ATOM 3882 N N . THR A 1 514 ? -10.137 -1.655 -28.350 1.00 72.69 514 THR A N 1
ATOM 3883 C CA . THR A 1 514 ? -10.366 -2.130 -26.984 1.00 72.69 514 THR A CA 1
ATOM 3884 C C . THR A 1 514 ? -11.658 -2.926 -26.828 1.00 72.69 514 THR A C 1
ATOM 3886 O O . THR A 1 514 ? -11.796 -3.615 -25.818 1.00 72.69 514 THR A O 1
ATOM 3889 N N . ASP A 1 515 ? -12.569 -2.886 -27.806 1.00 76.75 515 ASP A N 1
ATOM 3890 C CA . ASP A 1 515 ? -13.937 -3.419 -27.680 1.00 76.75 515 ASP A CA 1
ATOM 3891 C C . ASP A 1 515 ? -14.674 -2.784 -26.481 1.00 76.75 515 ASP A C 1
ATOM 3893 O O . ASP A 1 515 ? -15.436 -3.446 -25.779 1.00 76.75 515 ASP A O 1
ATOM 3897 N N . ILE A 1 516 ? -14.365 -1.512 -26.195 1.00 78.00 516 ILE A N 1
ATOM 3898 C CA . ILE A 1 516 ? -15.045 -0.667 -25.205 1.00 78.00 516 ILE A CA 1
ATOM 3899 C C . ILE A 1 516 ? -15.897 0.314 -26.003 1.00 78.00 516 ILE A C 1
ATOM 3901 O O . ILE A 1 516 ? -15.413 0.891 -26.974 1.00 78.00 516 ILE A O 1
ATOM 3905 N N . ASP A 1 517 ? -17.154 0.499 -25.610 1.00 88.62 517 ASP A N 1
ATOM 3906 C CA . ASP A 1 517 ? -18.030 1.487 -26.239 1.00 88.62 517 ASP A CA 1
ATOM 3907 C C . ASP A 1 517 ? -17.384 2.884 -26.223 1.00 88.62 517 ASP A C 1
ATOM 3909 O O . ASP A 1 517 ? -16.762 3.264 -25.236 1.00 88.62 517 ASP A O 1
ATOM 3913 N N . THR A 1 518 ? -17.510 3.653 -27.306 1.00 82.25 518 THR A N 1
ATOM 3914 C CA . THR A 1 518 ? -16.830 4.952 -27.439 1.00 82.25 518 THR A CA 1
ATOM 3915 C C . THR A 1 518 ? -17.234 5.942 -26.345 1.00 82.25 518 THR A C 1
ATOM 3917 O O . THR A 1 518 ? -16.393 6.734 -25.921 1.00 82.25 518 THR A O 1
ATOM 3920 N N . GLU A 1 519 ? -18.480 5.901 -25.864 1.00 79.75 519 GLU A N 1
ATOM 3921 C CA . GLU A 1 519 ? -18.956 6.784 -24.796 1.00 79.75 519 GLU A CA 1
ATOM 3922 C C . GLU A 1 519 ? -18.499 6.287 -23.422 1.00 79.75 519 GLU A C 1
ATOM 3924 O O . GLU A 1 519 ? -18.016 7.082 -22.621 1.00 79.75 519 GLU A O 1
ATOM 3929 N N . ALA A 1 520 ? -18.522 4.971 -23.181 1.00 73.69 520 ALA A N 1
ATOM 3930 C CA . ALA A 1 520 ? -17.929 4.380 -21.976 1.00 73.69 520 ALA A CA 1
ATOM 3931 C C . ALA A 1 520 ? -16.409 4.622 -21.904 1.00 73.69 520 ALA A C 1
ATOM 3933 O O . ALA A 1 520 ? -15.855 4.912 -20.846 1.00 73.69 520 ALA A O 1
ATOM 3934 N N . LEU A 1 521 ? -15.726 4.554 -23.047 1.00 77.38 521 LEU A N 1
ATOM 3935 C CA . LEU A 1 521 ? -14.313 4.874 -23.182 1.00 77.38 521 LEU A CA 1
ATOM 3936 C C . LEU A 1 521 ? -14.070 6.361 -22.924 1.00 77.38 521 LEU A C 1
ATOM 3938 O O . LEU A 1 521 ? -13.119 6.708 -22.232 1.00 77.38 521 LEU A O 1
ATOM 3942 N N . ARG A 1 522 ? -14.929 7.240 -23.450 1.00 80.38 522 ARG A N 1
ATOM 3943 C CA . ARG A 1 522 ? -14.892 8.681 -23.180 1.00 80.38 522 ARG A CA 1
ATOM 3944 C C . ARG A 1 522 ? -15.065 8.947 -21.687 1.00 80.38 522 ARG A C 1
ATOM 3946 O O . ARG A 1 522 ? -14.227 9.639 -21.124 1.00 80.38 522 ARG A O 1
ATOM 3953 N N . GLU A 1 523 ? -16.064 8.353 -21.040 1.00 74.00 523 GLU A N 1
ATOM 3954 C CA . GLU A 1 523 ? -16.314 8.465 -19.598 1.00 74.00 523 GLU A CA 1
ATOM 3955 C C . GLU A 1 523 ? -15.127 7.958 -18.768 1.00 74.00 523 GLU A C 1
ATOM 3957 O O . GLU A 1 523 ? -14.658 8.652 -17.867 1.00 74.00 523 GLU A O 1
ATOM 3962 N N . HIS A 1 524 ? -14.551 6.811 -19.134 1.00 66.44 524 HIS A N 1
ATOM 3963 C CA . HIS A 1 524 ? -13.335 6.306 -18.500 1.00 66.44 524 HIS A CA 1
ATOM 3964 C C . HIS A 1 524 ? -12.132 7.224 -18.705 1.00 66.44 524 HIS A C 1
ATOM 3966 O O . HIS A 1 524 ? -11.317 7.359 -17.797 1.00 66.44 524 HIS A O 1
ATOM 3972 N N . LEU A 1 525 ? -12.011 7.864 -19.871 1.00 69.50 525 LEU A N 1
ATOM 3973 C CA . LEU A 1 525 ? -10.925 8.788 -20.190 1.00 69.50 525 LEU A CA 1
ATOM 3974 C C . LEU A 1 525 ? -11.128 10.195 -19.600 1.00 69.50 525 LEU A C 1
ATOM 3976 O O . LEU A 1 525 ? -10.134 10.903 -19.458 1.00 69.50 525 LEU A O 1
ATOM 3980 N N . LEU A 1 526 ? -12.351 10.588 -19.210 1.00 64.75 526 LEU A N 1
ATOM 3981 C CA . LEU A 1 526 ? -12.640 11.861 -18.522 1.00 64.75 526 LEU A CA 1
ATOM 3982 C C . LEU A 1 526 ? -11.977 11.943 -17.140 1.00 64.75 526 LEU A C 1
ATOM 3984 O O . LEU A 1 526 ? -11.615 13.029 -16.690 1.00 64.75 526 LEU A O 1
ATOM 3988 N N . ASP A 1 527 ? -11.768 10.795 -16.494 1.00 50.22 527 ASP A N 1
ATOM 3989 C CA . ASP A 1 527 ? -11.012 10.680 -15.241 1.00 50.22 527 ASP A CA 1
ATOM 3990 C C . ASP A 1 527 ? -9.493 10.877 -15.440 1.00 50.22 527 ASP A C 1
ATOM 3992 O O . ASP A 1 527 ? -8.739 10.975 -14.465 1.00 50.22 527 ASP A O 1
ATOM 3996 N N . TYR A 1 528 ? -9.023 10.951 -16.690 1.00 49.22 528 TYR A N 1
ATOM 3997 C CA . TYR A 1 528 ? -7.622 11.156 -17.036 1.00 49.22 528 TYR A CA 1
ATOM 3998 C C . TYR A 1 528 ? -7.397 12.562 -17.609 1.00 49.22 528 TYR A C 1
ATOM 4000 O O . TYR A 1 528 ? -8.261 13.114 -18.285 1.00 49.22 528 TYR A O 1
ATOM 4008 N N . PRO A 1 529 ? -6.214 13.170 -17.395 1.00 45.44 529 PRO A N 1
ATOM 4009 C CA . PRO A 1 529 ? -5.902 14.511 -17.888 1.00 45.44 529 PRO A CA 1
ATOM 4010 C C . PRO A 1 529 ? -5.574 14.509 -19.394 1.00 45.44 529 PRO A C 1
ATOM 4012 O O . PRO A 1 529 ? -4.498 14.933 -19.821 1.00 45.44 529 PRO A O 1
ATOM 4015 N N . LEU A 1 530 ? -6.497 13.991 -20.201 1.00 54.81 530 LEU A N 1
ATOM 4016 C CA . LEU A 1 530 ? -6.474 13.992 -21.655 1.00 54.81 530 LEU A CA 1
ATOM 4017 C C . LEU A 1 530 ? -7.444 15.071 -22.130 1.00 54.81 530 LEU A C 1
ATOM 4019 O O . LEU A 1 530 ? -8.591 15.120 -21.697 1.00 54.81 530 LEU A O 1
ATOM 4023 N N . ALA A 1 531 ? -6.990 15.956 -23.015 1.00 50.12 531 ALA A N 1
ATOM 4024 C CA . ALA A 1 531 ? -7.902 16.893 -23.650 1.00 50.12 531 ALA A CA 1
ATOM 4025 C C . ALA A 1 531 ? -8.740 16.116 -24.679 1.00 50.12 531 ALA A C 1
ATOM 4027 O O . ALA A 1 531 ? -8.204 15.643 -25.684 1.00 50.12 531 ALA A O 1
ATOM 4028 N N . LEU A 1 532 ? -10.028 15.936 -24.382 1.00 57.12 532 LEU A N 1
ATOM 4029 C CA . LEU A 1 532 ? -11.005 15.338 -25.290 1.00 57.12 532 LEU A CA 1
ATOM 4030 C C . LEU A 1 532 ? -11.667 16.448 -26.115 1.00 57.12 532 LEU A C 1
ATOM 4032 O O . LEU A 1 532 ? -11.894 17.548 -25.608 1.00 57.12 532 LEU A O 1
ATOM 4036 N N . SER A 1 533 ? -11.979 16.174 -27.382 1.00 55.03 533 SER A N 1
ATOM 4037 C CA . SER A 1 533 ? -12.829 17.081 -28.168 1.00 55.03 533 SER A CA 1
ATOM 4038 C C . SER A 1 533 ? -14.235 17.138 -27.568 1.00 55.03 533 SER A C 1
ATOM 4040 O O . SER A 1 533 ? -14.819 16.095 -27.261 1.00 55.03 533 SER A O 1
ATOM 4042 N N . GLU A 1 534 ? -14.800 18.340 -27.417 1.00 61.16 534 GLU A N 1
ATOM 4043 C CA . GLU A 1 534 ? -16.203 18.466 -27.019 1.00 61.16 534 GLU A CA 1
ATOM 4044 C C . GLU A 1 534 ? -17.105 17.899 -28.128 1.00 61.16 534 GLU A C 1
ATOM 4046 O O . GLU A 1 534 ? -16.950 18.288 -29.296 1.00 61.16 534 GLU A O 1
ATOM 4051 N N . PRO A 1 535 ? -18.050 17.000 -27.794 1.00 45.59 535 PRO A N 1
ATOM 4052 C CA . PRO A 1 535 ? -18.925 16.388 -28.783 1.00 45.59 535 PRO A CA 1
ATOM 4053 C C . PRO A 1 535 ? -19.754 17.473 -29.481 1.00 45.59 535 PRO A C 1
ATOM 4055 O O . PRO A 1 535 ? -20.517 18.200 -28.850 1.00 45.59 535 PRO A O 1
ATOM 4058 N N . GLY A 1 536 ? -19.587 17.596 -30.800 1.00 53.75 536 GLY A N 1
ATOM 4059 C CA . GLY A 1 536 ? -20.303 18.580 -31.619 1.00 53.75 536 GLY A CA 1
ATOM 4060 C C . GLY A 1 536 ? -19.529 19.861 -31.945 1.00 53.75 536 GLY A C 1
ATOM 4061 O O . GLY A 1 536 ? -20.062 20.713 -32.662 1.00 53.75 536 GLY A O 1
ATOM 4062 N N . THR A 1 537 ? -18.268 19.996 -31.520 1.00 44.53 537 THR A N 1
ATOM 4063 C CA . THR A 1 537 ? -17.391 21.043 -32.065 1.00 44.53 537 THR A CA 1
ATOM 4064 C C . THR A 1 537 ? -17.059 20.730 -33.526 1.00 44.53 537 THR A C 1
ATOM 4066 O O . THR A 1 537 ? -16.155 19.964 -33.848 1.00 44.53 537 THR A O 1
ATOM 4069 N N . ARG A 1 538 ? -17.833 21.312 -34.454 1.00 39.22 538 ARG A N 1
ATOM 4070 C CA . ARG A 1 538 ? -17.486 21.305 -35.882 1.00 39.22 538 ARG A CA 1
ATOM 4071 C C . ARG A 1 538 ? -16.076 21.886 -36.035 1.00 39.22 538 ARG A C 1
ATOM 4073 O O . ARG A 1 538 ? -15.824 22.954 -35.469 1.00 39.22 538 ARG A O 1
ATOM 4080 N N . PRO A 1 539 ? -15.180 21.253 -36.813 1.00 40.44 539 PRO A N 1
ATOM 4081 C CA . PRO A 1 539 ? -13.920 21.888 -37.157 1.00 40.44 539 PRO A CA 1
ATOM 4082 C C . PRO A 1 539 ? -14.234 23.252 -37.779 1.00 40.44 539 PRO A C 1
ATOM 4084 O O . PRO A 1 539 ? -15.107 23.352 -38.646 1.00 40.44 539 PRO A O 1
ATOM 4087 N N . MET A 1 540 ? -13.571 24.297 -37.274 1.00 35.81 540 MET A N 1
ATOM 4088 C CA . MET A 1 540 ? -13.600 25.647 -37.842 1.00 35.81 540 MET A CA 1
ATOM 4089 C C . MET A 1 540 ? -13.564 25.547 -39.375 1.00 35.81 540 MET A C 1
ATOM 4091 O O . MET A 1 540 ? -12.692 24.839 -39.893 1.00 35.81 540 MET A O 1
ATOM 4095 N N . PRO A 1 541 ? -14.494 26.192 -40.103 1.00 40.16 541 PRO A N 1
ATOM 4096 C CA . PRO A 1 541 ? -14.507 26.105 -41.551 1.00 40.16 541 PRO A CA 1
ATOM 4097 C C . PRO A 1 541 ? -13.168 26.617 -42.077 1.00 40.16 541 PRO A C 1
ATOM 4099 O O . PRO A 1 541 ? -12.710 27.702 -41.716 1.00 40.16 541 PRO A O 1
ATOM 4102 N N . VAL A 1 542 ? -12.529 25.796 -42.910 1.00 44.09 542 VAL A N 1
ATOM 4103 C CA . VAL A 1 542 ? -11.398 26.218 -43.735 1.00 44.09 542 VAL A CA 1
ATOM 4104 C C . VAL A 1 542 ? -11.863 27.454 -44.516 1.00 44.09 542 VAL A C 1
ATOM 4106 O O . VAL A 1 542 ? -12.954 27.400 -45.089 1.00 44.09 542 VAL A O 1
ATOM 4109 N N . PRO A 1 543 ? -11.114 28.571 -44.511 1.00 39.44 543 PRO A N 1
ATOM 4110 C CA . PRO A 1 543 ? -11.527 29.759 -45.243 1.00 39.44 543 PRO A CA 1
ATOM 4111 C C . PRO A 1 543 ? -11.674 29.412 -46.729 1.00 39.44 543 PRO A C 1
ATOM 4113 O O . PRO A 1 543 ? -10.798 28.761 -47.304 1.00 39.44 543 PRO A O 1
ATOM 4116 N N . GLU A 1 544 ? -12.796 29.817 -47.331 1.00 43.28 544 GLU A N 1
ATOM 4117 C CA . GLU A 1 544 ? -13.008 29.728 -48.778 1.00 43.28 544 GLU A CA 1
ATOM 4118 C C . GLU A 1 544 ? -11.823 30.369 -49.520 1.00 43.28 544 GLU A C 1
ATOM 4120 O O . GLU A 1 544 ? -11.366 31.448 -49.125 1.00 43.28 544 GLU A O 1
ATOM 4125 N N . PRO A 1 545 ? -11.311 29.744 -50.595 1.00 42.94 545 PRO A N 1
ATOM 4126 C CA . PRO A 1 545 ? -10.231 30.329 -51.365 1.00 42.94 545 PRO A CA 1
ATOM 4127 C C . PRO A 1 545 ? -10.772 31.507 -52.179 1.00 42.94 545 PRO A C 1
ATOM 4129 O O . PRO A 1 545 ? -11.487 31.332 -53.165 1.00 42.94 545 PRO A O 1
ATOM 4132 N N . ALA A 1 546 ? -10.400 32.716 -51.771 1.00 46.22 546 ALA A N 1
ATOM 4133 C CA . ALA A 1 546 ? -10.393 33.863 -52.661 1.00 46.22 546 ALA A CA 1
ATOM 4134 C C . ALA A 1 546 ? -9.110 33.832 -53.511 1.00 46.22 546 ALA A C 1
ATOM 4136 O O . ALA A 1 546 ? -8.022 33.621 -52.981 1.00 46.22 546 ALA A O 1
ATOM 4137 N N . ASP A 1 547 ? -9.293 34.114 -54.803 1.00 51.53 547 ASP A N 1
ATOM 4138 C CA . ASP A 1 547 ? -8.307 34.367 -55.865 1.00 51.53 547 ASP A CA 1
ATOM 4139 C C . ASP A 1 547 ? -7.989 33.193 -56.832 1.00 51.53 547 ASP A C 1
ATOM 4141 O O . ASP A 1 547 ? -7.155 32.334 -56.537 1.00 51.53 547 ASP A O 1
ATOM 4145 N N . PRO A 1 548 ? -8.606 33.157 -58.036 1.00 44.16 548 PRO A N 1
ATOM 4146 C CA . PRO A 1 548 ? -8.280 32.197 -59.095 1.00 44.16 548 PRO A CA 1
ATOM 4147 C C . PRO A 1 548 ? -6.944 32.471 -59.824 1.00 44.16 548 PRO A C 1
ATOM 4149 O O . PRO A 1 548 ? -6.668 31.815 -60.831 1.00 44.16 548 PRO A O 1
ATOM 4152 N N . HIS A 1 549 ? -6.098 33.395 -59.347 1.00 46.25 549 HIS A N 1
ATOM 4153 C CA . HIS A 1 549 ? -4.806 33.715 -59.974 1.00 46.25 549 HIS A CA 1
ATOM 4154 C C . HIS A 1 549 ? -3.552 33.446 -59.123 1.00 46.25 549 HIS A C 1
ATOM 4156 O O . HIS A 1 549 ? -2.446 33.787 -59.550 1.00 46.25 549 HIS A O 1
ATOM 4162 N N . ALA A 1 550 ? -3.657 32.771 -57.976 1.00 40.72 550 ALA A N 1
ATOM 4163 C CA . ALA A 1 550 ? -2.471 32.357 -57.222 1.00 40.72 550 ALA A CA 1
ATOM 4164 C C . ALA A 1 550 ? -1.768 31.136 -57.872 1.00 40.72 550 ALA A C 1
ATOM 4166 O O . ALA A 1 550 ? -2.437 30.154 -58.214 1.00 40.72 550 ALA A O 1
ATOM 4167 N N . PRO A 1 551 ? -0.427 31.143 -58.038 1.00 36.59 551 PRO A N 1
ATOM 4168 C CA . PRO A 1 551 ? 0.306 30.018 -58.613 1.00 36.59 551 PRO A CA 1
ATOM 4169 C C . PRO A 1 551 ? 0.153 28.770 -57.738 1.00 36.59 551 PRO A C 1
ATOM 4171 O O . PRO A 1 551 ? 0.378 28.796 -56.529 1.00 36.59 551 PRO A O 1
ATOM 4174 N N . THR A 1 552 ? -0.235 27.666 -58.372 1.00 31.62 552 THR A N 1
ATOM 4175 C CA . THR A 1 552 ? -0.455 26.364 -57.742 1.00 31.62 552 THR A CA 1
ATOM 4176 C C . THR A 1 552 ? 0.833 25.865 -57.083 1.00 31.62 552 THR A C 1
ATOM 4178 O O . THR A 1 552 ? 1.733 25.363 -57.753 1.00 31.62 552 THR A O 1
ATOM 4181 N N . VAL A 1 553 ? 0.924 25.970 -55.756 1.00 35.69 553 VAL A N 1
ATOM 4182 C CA . VAL A 1 553 ? 1.916 25.218 -54.980 1.00 35.69 553 VAL A CA 1
ATOM 4183 C C . VAL A 1 553 ? 1.436 23.772 -54.946 1.00 35.69 553 VAL A C 1
ATOM 4185 O O . VAL A 1 553 ? 0.503 23.430 -54.223 1.00 35.69 553 VAL A O 1
ATOM 4188 N N . ILE A 1 554 ? 2.049 22.927 -55.775 1.00 32.34 554 ILE A N 1
ATOM 4189 C CA . ILE A 1 554 ? 1.866 21.477 -55.717 1.00 32.34 554 ILE A CA 1
ATOM 4190 C C . ILE A 1 554 ? 2.389 21.025 -54.345 1.00 32.34 554 ILE A C 1
ATOM 4192 O O . ILE A 1 554 ? 3.572 21.230 -54.062 1.00 32.34 554 ILE A O 1
ATOM 4196 N N . PRO A 1 555 ? 1.561 20.430 -53.469 1.00 32.34 555 PRO A N 1
ATOM 4197 C CA . PRO A 1 555 ? 2.068 19.878 -52.227 1.00 32.34 555 PRO A CA 1
ATOM 4198 C C . PRO A 1 555 ? 2.986 18.704 -52.577 1.00 32.34 555 PRO A C 1
ATOM 4200 O O . PRO A 1 555 ? 2.543 17.695 -53.126 1.00 32.34 555 PRO A O 1
ATOM 4203 N N . HIS A 1 556 ? 4.280 18.840 -52.279 1.00 33.72 556 HIS A N 1
ATOM 4204 C CA . HIS A 1 556 ? 5.213 17.722 -52.319 1.00 33.72 556 HIS A CA 1
ATOM 4205 C C . HIS A 1 556 ? 4.752 16.686 -51.290 1.00 33.72 556 HIS A C 1
ATOM 4207 O O . HIS A 1 556 ? 4.955 16.854 -50.088 1.00 33.72 556 HIS A O 1
ATOM 4213 N N . ALA A 1 557 ? 4.093 15.627 -51.759 1.00 37.44 557 ALA A N 1
ATOM 4214 C CA . ALA A 1 557 ? 3.816 14.458 -50.945 1.00 37.44 557 ALA A CA 1
ATOM 4215 C C . ALA A 1 557 ? 5.160 13.876 -50.493 1.00 37.44 557 ALA A C 1
ATOM 4217 O O . ALA A 1 557 ? 5.974 13.458 -51.318 1.00 37.44 557 ALA A O 1
ATOM 4218 N N . THR A 1 558 ? 5.420 13.889 -49.188 1.00 42.25 558 THR A N 1
ATOM 4219 C CA . THR A 1 558 ? 6.580 13.207 -48.625 1.00 42.25 558 THR A CA 1
ATOM 4220 C C . THR A 1 558 ? 6.412 11.702 -48.853 1.00 42.25 558 THR A C 1
ATOM 4222 O O . THR A 1 558 ? 5.361 11.151 -48.507 1.00 42.25 558 THR A O 1
ATOM 4225 N N . PRO A 1 559 ? 7.401 11.016 -49.456 1.00 64.12 559 PRO A N 1
ATOM 4226 C CA . PRO A 1 559 ? 7.304 9.582 -49.690 1.00 64.12 559 PRO A CA 1
ATOM 4227 C C . PRO A 1 559 ? 7.157 8.841 -48.359 1.00 64.12 559 PRO A C 1
ATOM 4229 O O . PRO A 1 559 ? 7.783 9.194 -47.352 1.00 64.12 559 PRO A O 1
ATOM 4232 N N . ARG A 1 560 ? 6.307 7.809 -48.341 1.00 77.25 560 ARG A N 1
ATOM 4233 C CA . ARG A 1 560 ? 6.088 6.991 -47.136 1.00 77.25 560 ARG A CA 1
ATOM 4234 C C . ARG A 1 560 ? 7.392 6.274 -46.776 1.00 77.25 560 ARG A C 1
ATOM 4236 O O . ARG A 1 560 ? 8.153 5.885 -47.658 1.00 77.25 560 ARG A O 1
ATOM 4243 N N . SER A 1 561 ? 7.650 6.044 -45.485 1.00 78.81 561 SER A N 1
ATOM 4244 C CA . SER A 1 561 ? 8.893 5.395 -45.014 1.00 78.81 561 SER A CA 1
ATOM 4245 C C . SER A 1 561 ? 9.190 4.060 -45.728 1.00 78.81 561 SER A C 1
ATOM 4247 O O . SER A 1 561 ? 10.345 3.743 -46.020 1.00 78.81 561 SER A O 1
ATOM 4249 N N . ASP A 1 562 ? 8.149 3.317 -46.108 1.00 82.50 562 ASP A N 1
ATOM 4250 C CA . ASP A 1 562 ? 8.262 2.051 -46.843 1.00 82.50 562 ASP A CA 1
ATOM 4251 C C . ASP A 1 562 ? 8.703 2.215 -48.306 1.00 82.50 562 ASP A C 1
ATOM 4253 O O . ASP A 1 562 ? 9.268 1.296 -48.900 1.00 82.50 562 ASP A O 1
ATOM 4257 N N . GLU A 1 563 ? 8.445 3.365 -48.927 1.00 88.50 563 GLU A N 1
ATOM 4258 C CA . GLU A 1 563 ? 8.921 3.684 -50.280 1.00 88.50 563 GLU A CA 1
ATOM 4259 C C . GLU A 1 563 ? 10.414 3.998 -50.256 1.00 88.50 563 GLU A C 1
ATOM 4261 O O . GLU A 1 563 ? 11.164 3.444 -51.058 1.00 88.50 563 GLU A O 1
ATOM 4266 N N . ILE A 1 564 ? 10.860 4.766 -49.259 1.00 89.44 564 ILE A N 1
ATOM 4267 C CA . ILE A 1 564 ? 12.280 5.075 -49.043 1.00 89.44 564 ILE A CA 1
ATOM 4268 C C . ILE A 1 564 ? 13.074 3.786 -48.782 1.00 89.44 564 ILE A C 1
ATOM 4270 O O . ILE A 1 564 ? 14.110 3.553 -49.404 1.00 89.44 564 ILE A O 1
ATOM 4274 N N . ASN A 1 565 ? 12.573 2.899 -47.915 1.00 91.56 565 ASN A N 1
ATOM 4275 C CA . ASN A 1 565 ? 13.248 1.629 -47.623 1.00 91.56 565 ASN A CA 1
ATOM 4276 C C . ASN A 1 565 ? 13.303 0.690 -48.842 1.00 91.56 565 ASN A C 1
ATOM 4278 O O . ASN A 1 565 ? 14.296 -0.016 -49.022 1.00 91.56 565 ASN A O 1
ATOM 4282 N N . ARG A 1 566 ? 12.277 0.689 -49.706 1.00 94.81 566 ARG A N 1
ATOM 4283 C CA . ARG A 1 566 ? 12.285 -0.087 -50.961 1.00 94.81 566 ARG A CA 1
ATOM 4284 C C . ARG A 1 566 ? 13.250 0.490 -51.996 1.00 94.81 566 ARG A C 1
ATOM 4286 O O . ARG A 1 566 ? 13.951 -0.282 -52.654 1.00 94.81 566 ARG A O 1
ATOM 4293 N N . ALA A 1 567 ? 13.324 1.813 -52.112 1.00 93.19 567 ALA A N 1
ATOM 4294 C CA . ALA A 1 567 ? 14.266 2.484 -53.001 1.00 93.19 567 ALA A CA 1
ATOM 4295 C C . ALA A 1 567 ? 15.720 2.214 -52.577 1.00 93.19 567 ALA A C 1
ATOM 4297 O O . ALA A 1 567 ? 16.524 1.737 -53.379 1.00 93.19 567 ALA A O 1
ATOM 4298 N N . LEU A 1 568 ? 16.027 2.366 -51.283 1.00 94.69 568 LEU A N 1
ATOM 4299 C CA . LEU A 1 568 ? 17.343 2.036 -50.725 1.00 94.69 568 LEU A CA 1
ATOM 4300 C C . LEU A 1 568 ? 17.687 0.548 -50.861 1.00 94.69 568 LEU A C 1
ATOM 4302 O O . LEU A 1 568 ? 18.830 0.205 -51.159 1.00 94.69 568 LEU A O 1
ATOM 4306 N N . GLY A 1 569 ? 16.713 -0.347 -50.675 1.00 96.38 569 GLY A N 1
ATOM 4307 C CA . GLY A 1 569 ? 16.899 -1.782 -50.898 1.00 96.38 569 GLY A CA 1
ATOM 4308 C C . GLY A 1 569 ? 17.239 -2.120 -52.354 1.00 96.38 569 GLY A C 1
ATOM 4309 O O . GLY A 1 569 ? 18.073 -2.991 -52.611 1.00 96.38 569 GLY A O 1
ATOM 4310 N N . THR A 1 570 ? 16.647 -1.395 -53.304 1.00 96.56 570 THR A N 1
ATOM 4311 C CA . THR A 1 570 ? 16.915 -1.554 -54.740 1.00 96.56 570 THR A CA 1
ATOM 4312 C C . THR A 1 570 ? 18.317 -1.060 -55.102 1.00 96.56 570 THR A C 1
ATOM 4314 O O . THR A 1 570 ? 19.060 -1.803 -55.744 1.00 96.56 570 THR A O 1
ATOM 4317 N N . ALA A 1 571 ? 18.717 0.117 -54.609 1.00 95.44 571 ALA A N 1
ATOM 4318 C CA . ALA A 1 571 ? 20.069 0.655 -54.788 1.00 95.44 571 ALA A CA 1
ATOM 4319 C C . ALA A 1 571 ? 21.140 -0.262 -54.167 1.00 95.44 571 ALA A C 1
ATOM 4321 O O . ALA A 1 571 ? 22.141 -0.593 -54.798 1.00 95.44 571 ALA A O 1
ATOM 4322 N N . LEU A 1 572 ? 20.893 -0.774 -52.953 1.00 96.38 572 LEU A N 1
ATOM 4323 C CA . LEU A 1 572 ? 21.765 -1.756 -52.298 1.00 96.38 572 LEU A CA 1
ATOM 4324 C C . LEU A 1 572 ? 21.952 -3.013 -53.158 1.00 96.38 572 LEU A C 1
ATOM 4326 O O . LEU A 1 572 ? 23.075 -3.493 -53.321 1.00 96.38 572 LEU A O 1
ATOM 4330 N N . ARG A 1 573 ? 20.855 -3.543 -53.711 1.00 97.69 573 ARG A N 1
ATOM 4331 C CA . ARG A 1 573 ? 20.879 -4.725 -54.577 1.00 97.69 573 ARG A CA 1
ATOM 4332 C C . ARG A 1 573 ? 21.683 -4.457 -55.847 1.00 97.69 573 ARG A C 1
ATOM 4334 O O . ARG A 1 573 ? 22.501 -5.297 -56.220 1.00 97.69 573 ARG A O 1
ATOM 4341 N N . HIS A 1 574 ? 21.467 -3.313 -56.494 1.00 96.75 574 HIS A N 1
ATOM 4342 C CA . HIS A 1 574 ? 22.205 -2.929 -57.696 1.00 96.75 574 HIS A CA 1
ATOM 4343 C C . HIS A 1 574 ? 23.705 -2.821 -57.409 1.00 96.75 574 HIS A C 1
ATOM 4345 O O . HIS A 1 574 ? 24.497 -3.529 -58.029 1.00 96.75 574 HIS A O 1
ATOM 4351 N N . ALA A 1 575 ? 24.088 -2.057 -56.385 1.00 95.44 575 ALA A N 1
ATOM 4352 C CA . ALA A 1 575 ? 25.479 -1.895 -55.981 1.00 95.44 575 ALA A CA 1
ATOM 4353 C C . ALA A 1 575 ? 26.152 -3.229 -55.602 1.00 95.44 575 ALA A C 1
ATOM 4355 O O . ALA A 1 575 ? 27.308 -3.466 -55.957 1.00 95.44 575 ALA A O 1
ATOM 4356 N N . ARG A 1 576 ? 25.425 -4.144 -54.940 1.00 97.31 576 ARG A N 1
ATOM 4357 C CA . ARG A 1 576 ? 25.917 -5.501 -54.659 1.00 97.31 576 ARG A CA 1
ATOM 4358 C C . ARG A 1 576 ? 26.184 -6.289 -55.947 1.00 97.31 576 ARG A C 1
ATOM 4360 O O . ARG A 1 576 ? 27.210 -6.963 -56.029 1.00 97.31 576 ARG A O 1
ATOM 4367 N N . HIS A 1 577 ? 25.271 -6.240 -56.920 1.00 96.94 577 HIS A N 1
ATOM 4368 C CA . HIS A 1 577 ? 25.439 -6.935 -58.200 1.00 96.94 577 HIS A CA 1
ATOM 4369 C C . HIS A 1 577 ? 26.592 -6.361 -59.024 1.00 96.94 577 HIS A C 1
ATOM 4371 O O . HIS A 1 577 ? 27.368 -7.139 -59.569 1.00 96.94 577 HIS A O 1
ATOM 4377 N N . THR A 1 578 ? 26.752 -5.039 -59.050 1.00 95.25 578 THR A N 1
ATOM 4378 C CA . THR A 1 578 ? 27.875 -4.364 -59.718 1.00 95.25 578 THR A CA 1
ATOM 4379 C C . THR A 1 578 ? 29.220 -4.735 -59.091 1.00 95.25 578 THR A C 1
ATOM 4381 O O . THR A 1 578 ? 30.217 -4.851 -59.794 1.00 95.25 578 THR A O 1
ATOM 4384 N N . ALA A 1 579 ? 29.249 -4.987 -57.780 1.00 95.38 579 ALA A N 1
ATOM 4385 C CA . ALA A 1 579 ? 30.431 -5.482 -57.075 1.00 95.38 579 ALA A CA 1
ATOM 4386 C C . ALA A 1 579 ? 30.636 -7.011 -57.183 1.00 95.38 579 ALA A C 1
ATOM 4388 O O . ALA A 1 579 ? 31.527 -7.544 -56.521 1.00 95.38 579 ALA A O 1
ATOM 4389 N N . GLU A 1 580 ? 29.796 -7.721 -57.946 1.00 96.75 580 GLU A N 1
ATOM 4390 C CA . GLU A 1 580 ? 29.813 -9.185 -58.106 1.00 96.75 580 GLU A CA 1
ATOM 4391 C C . GLU A 1 580 ? 29.760 -9.962 -56.774 1.00 96.75 580 GLU A C 1
ATOM 4393 O O . GLU A 1 580 ? 30.284 -11.069 -56.634 1.00 96.75 580 GLU A O 1
ATOM 4398 N N . LEU A 1 581 ? 29.095 -9.399 -55.760 1.00 96.31 581 LEU A N 1
ATOM 4399 C CA . LEU A 1 581 ? 28.976 -10.026 -54.446 1.00 96.31 581 LEU A CA 1
ATOM 4400 C C . LEU A 1 581 ? 27.682 -10.837 -54.328 1.00 96.31 581 LEU A C 1
ATOM 4402 O O . LEU A 1 581 ? 26.582 -10.378 -54.646 1.00 96.31 581 LEU A O 1
ATOM 4406 N N . THR A 1 582 ? 27.783 -12.044 -53.773 1.00 97.50 582 THR A N 1
ATOM 4407 C CA . THR A 1 582 ? 26.600 -12.788 -53.317 1.00 97.50 582 THR A CA 1
ATOM 4408 C C . THR A 1 582 ? 26.038 -12.160 -52.037 1.00 97.50 582 THR A C 1
ATOM 4410 O O . THR A 1 582 ? 26.761 -11.496 -51.290 1.00 97.50 582 THR A O 1
ATOM 4413 N N . GLU A 1 583 ? 24.756 -12.390 -51.731 1.00 97.81 583 GLU A N 1
ATOM 4414 C CA . GLU A 1 583 ? 24.148 -11.946 -50.461 1.00 97.81 583 GLU A CA 1
ATOM 4415 C C . GLU A 1 583 ? 24.951 -12.442 -49.242 1.00 97.81 583 GLU A C 1
ATOM 4417 O O . GLU A 1 583 ? 25.138 -11.715 -48.268 1.00 97.81 583 GLU A O 1
ATOM 4422 N N . ALA A 1 584 ? 25.467 -13.675 -49.311 1.00 96.19 584 ALA A N 1
ATOM 4423 C CA . ALA A 1 584 ? 26.305 -14.261 -48.269 1.00 96.19 584 ALA A CA 1
ATOM 4424 C C . ALA A 1 584 ? 27.674 -13.571 -48.165 1.00 96.19 584 ALA A C 1
ATOM 4426 O O . ALA A 1 584 ? 28.129 -13.298 -47.057 1.00 96.19 584 ALA A O 1
ATOM 4427 N N . ALA A 1 585 ? 28.312 -13.253 -49.298 1.00 95.38 585 ALA A N 1
ATOM 4428 C CA . ALA A 1 585 ? 29.601 -12.563 -49.319 1.00 95.38 585 ALA A CA 1
ATOM 4429 C C . ALA A 1 585 ? 29.490 -11.135 -48.770 1.00 95.38 585 ALA A C 1
ATOM 4431 O O . ALA A 1 585 ? 30.333 -10.713 -47.978 1.00 95.38 585 ALA A O 1
ATOM 4432 N N . LEU A 1 586 ? 28.428 -10.409 -49.133 1.00 95.94 586 LEU A N 1
ATOM 4433 C CA . LEU A 1 586 ? 28.169 -9.079 -48.586 1.00 95.94 586 LEU A CA 1
ATOM 4434 C C . LEU A 1 586 ? 27.858 -9.149 -47.078 1.00 95.94 586 LEU A C 1
ATOM 4436 O O . LEU A 1 586 ? 28.410 -8.370 -46.303 1.00 95.94 586 LEU A O 1
ATOM 4440 N N . GLY A 1 587 ? 27.053 -10.127 -46.644 1.00 95.62 587 GLY A N 1
ATOM 4441 C CA . GLY A 1 587 ? 26.780 -10.387 -45.226 1.00 95.62 587 GLY A CA 1
ATOM 4442 C C . GLY A 1 587 ? 28.056 -10.644 -44.420 1.00 95.62 587 GLY A C 1
ATOM 4443 O O . GLY A 1 587 ? 28.300 -9.973 -43.416 1.00 95.62 587 GLY A O 1
ATOM 4444 N N . ALA A 1 588 ? 28.919 -11.534 -44.915 1.00 93.06 588 ALA A N 1
ATOM 4445 C CA . ALA A 1 588 ? 30.180 -11.887 -44.269 1.00 93.06 588 ALA A CA 1
ATOM 4446 C C . ALA A 1 588 ? 31.144 -10.696 -44.134 1.00 93.06 588 ALA A C 1
ATOM 4448 O O . ALA A 1 588 ? 31.859 -10.609 -43.136 1.00 93.06 588 ALA A O 1
ATOM 4449 N N . ARG A 1 589 ? 31.141 -9.759 -45.094 1.00 93.88 589 ARG A N 1
ATOM 4450 C CA . ARG A 1 589 ? 31.960 -8.537 -45.024 1.00 93.88 589 ARG A CA 1
ATOM 4451 C C . ARG A 1 589 ? 31.468 -7.533 -43.977 1.00 93.88 589 ARG A C 1
ATOM 4453 O O . ARG A 1 589 ? 32.284 -6.786 -43.450 1.00 93.88 589 ARG A O 1
ATOM 4460 N N . PHE A 1 590 ? 30.177 -7.534 -43.632 1.00 86.56 590 PHE A N 1
ATOM 4461 C CA . PHE A 1 590 ? 29.658 -6.696 -42.544 1.00 86.56 590 PHE A CA 1
ATOM 4462 C C . PHE A 1 590 ? 30.005 -7.231 -41.164 1.00 86.56 590 PHE A C 1
ATOM 4464 O O . PHE A 1 590 ? 30.384 -6.488 -40.262 1.00 86.56 590 PHE A O 1
ATOM 4471 N N . SER A 1 591 ? 29.743 -8.518 -40.966 1.00 87.62 591 SER A N 1
ATOM 4472 C CA . SER A 1 591 ? 29.913 -9.194 -39.692 1.00 87.62 591 SER A CA 1
ATOM 4473 C C . SER A 1 591 ? 29.778 -10.694 -39.917 1.00 87.62 591 SER A C 1
ATOM 4475 O O . SER A 1 591 ? 28.868 -11.109 -40.636 1.00 87.62 591 SER A O 1
ATOM 4477 N N . PRO A 1 592 ? 30.544 -11.538 -39.205 1.00 82.00 592 PRO A N 1
ATOM 4478 C CA . PRO A 1 592 ? 30.332 -12.986 -39.226 1.00 82.00 592 PRO A CA 1
ATOM 4479 C C . PRO A 1 592 ? 28.929 -13.410 -38.749 1.00 82.00 592 PRO A C 1
ATOM 4481 O O . PRO A 1 592 ? 28.543 -14.561 -38.924 1.00 82.00 592 PRO A O 1
ATOM 4484 N N . ARG A 1 593 ? 28.145 -12.500 -38.148 1.00 86.00 593 ARG A N 1
ATOM 4485 C CA . ARG A 1 593 ? 26.760 -12.748 -37.713 1.00 86.00 593 ARG A CA 1
ATOM 4486 C C . ARG A 1 593 ? 25.700 -12.410 -38.768 1.00 86.00 593 ARG A C 1
ATOM 4488 O O . ARG A 1 593 ? 24.537 -12.756 -38.573 1.00 86.00 593 ARG A O 1
ATOM 4495 N N . HIS A 1 594 ? 26.053 -11.716 -39.850 1.00 93.06 594 HIS A N 1
ATOM 4496 C CA . HIS A 1 594 ? 25.091 -11.323 -40.879 1.00 93.06 594 HIS A CA 1
ATOM 4497 C C . HIS A 1 594 ? 25.012 -12.389 -41.975 1.00 93.06 594 HIS A C 1
ATOM 4499 O O . HIS A 1 594 ? 25.971 -12.651 -42.694 1.00 93.06 594 HIS A O 1
ATOM 4505 N N . THR A 1 595 ? 23.843 -13.014 -42.095 1.00 94.81 595 THR A N 1
ATOM 4506 C CA . THR A 1 595 ? 23.568 -14.080 -43.067 1.00 94.81 595 THR A CA 1
ATOM 4507 C C . THR A 1 595 ? 23.064 -13.517 -44.400 1.00 94.81 595 THR A C 1
ATOM 4509 O O . THR A 1 595 ? 22.670 -12.354 -44.485 1.00 94.81 595 THR A O 1
ATOM 4512 N N . ALA A 1 596 ? 22.976 -14.352 -45.441 1.00 95.62 596 ALA A N 1
ATOM 4513 C CA . ALA A 1 596 ? 22.317 -13.974 -46.698 1.00 95.62 596 ALA A CA 1
ATOM 4514 C C . ALA A 1 596 ? 20.882 -13.448 -46.470 1.00 95.62 596 ALA A C 1
ATOM 4516 O O . ALA A 1 596 ? 20.476 -12.455 -47.067 1.00 95.62 596 ALA A O 1
ATOM 4517 N N . ALA A 1 597 ? 20.149 -14.032 -45.512 1.00 93.94 597 ALA A N 1
ATOM 4518 C CA . ALA A 1 597 ? 18.811 -13.578 -45.129 1.00 93.94 597 ALA A CA 1
ATOM 4519 C C . ALA A 1 597 ? 18.800 -12.158 -44.531 1.00 93.94 597 ALA A C 1
ATOM 4521 O O . ALA A 1 597 ? 17.838 -11.415 -44.725 1.00 93.94 597 ALA A O 1
ATOM 4522 N N . PHE A 1 598 ? 19.866 -11.755 -43.827 1.00 96.38 598 PHE A N 1
ATOM 4523 C CA . PHE A 1 598 ? 20.008 -10.387 -43.329 1.00 96.38 598 PHE A CA 1
ATOM 4524 C C . PHE A 1 598 ? 20.077 -9.391 -44.489 1.00 96.38 598 PHE A C 1
ATOM 4526 O O . PHE A 1 598 ? 19.349 -8.398 -44.459 1.00 96.38 598 PHE A O 1
ATOM 4533 N N . VAL A 1 599 ? 20.916 -9.667 -45.492 1.00 96.50 599 VAL A N 1
ATOM 4534 C CA . VAL A 1 599 ? 21.097 -8.813 -46.677 1.00 96.50 599 VAL A CA 1
ATOM 4535 C C . VAL A 1 599 ? 19.816 -8.781 -47.510 1.00 96.50 599 VAL A C 1
ATOM 4537 O O . VAL A 1 599 ? 19.287 -7.701 -47.769 1.00 96.50 599 VAL A O 1
ATOM 4540 N N . ARG A 1 600 ? 19.235 -9.952 -47.801 1.00 97.69 600 ARG A N 1
ATOM 4541 C CA . ARG A 1 600 ? 17.991 -10.080 -48.571 1.00 97.69 600 ARG A CA 1
ATOM 4542 C C . ARG A 1 600 ? 16.838 -9.278 -47.972 1.00 97.69 600 ARG A C 1
ATOM 4544 O O . ARG A 1 600 ? 16.163 -8.560 -48.696 1.00 97.69 600 ARG A O 1
ATOM 4551 N N . ALA A 1 601 ? 16.644 -9.338 -46.652 1.00 93.81 601 ALA A N 1
ATOM 4552 C CA . ALA A 1 601 ? 15.564 -8.607 -45.984 1.00 93.81 601 ALA A CA 1
ATOM 4553 C C . ALA A 1 601 ? 15.661 -7.077 -46.151 1.00 93.81 601 ALA A C 1
ATOM 4555 O O . ALA A 1 601 ? 14.651 -6.388 -46.048 1.00 93.81 601 ALA A O 1
ATOM 4556 N N . ARG A 1 602 ? 16.860 -6.536 -46.394 1.00 97.06 602 ARG A N 1
ATOM 4557 C CA . ARG A 1 602 ? 17.077 -5.099 -46.638 1.00 97.06 602 ARG A CA 1
ATOM 4558 C C . ARG A 1 602 ? 16.984 -4.761 -48.115 1.00 97.06 602 ARG A C 1
ATOM 4560 O O . ARG A 1 602 ? 16.368 -3.763 -48.459 1.00 97.06 602 ARG A O 1
ATOM 4567 N N . GLU A 1 603 ? 17.479 -5.639 -48.982 1.00 97.31 603 GLU A N 1
ATOM 4568 C CA . GLU A 1 603 ? 17.304 -5.506 -50.432 1.00 97.31 603 GLU A CA 1
ATOM 4569 C C . GLU A 1 603 ? 15.838 -5.563 -50.875 1.00 97.31 603 GLU A C 1
ATOM 4571 O O . GLU A 1 603 ? 15.498 -5.049 -51.939 1.00 97.31 603 GLU A O 1
ATOM 4576 N N . THR A 1 604 ? 14.955 -6.198 -50.102 1.00 96.06 604 THR A N 1
ATOM 4577 C CA . THR A 1 604 ? 13.508 -6.229 -50.373 1.00 96.06 604 THR A CA 1
ATOM 4578 C C . THR A 1 604 ? 12.731 -5.110 -49.678 1.00 96.06 604 THR A C 1
ATOM 4580 O O . THR A 1 604 ? 11.519 -5.029 -49.855 1.00 96.06 604 THR A O 1
ATOM 4583 N N . GLY A 1 605 ? 13.384 -4.283 -48.854 1.00 95.31 605 GLY A N 1
ATOM 4584 C CA . GLY A 1 605 ? 12.716 -3.290 -48.008 1.00 95.31 605 GLY A CA 1
ATOM 4585 C C . GLY A 1 605 ? 11.914 -3.884 -46.839 1.00 95.31 605 GLY A C 1
ATOM 4586 O O . GLY A 1 605 ? 11.188 -3.155 -46.176 1.00 95.31 605 GLY A O 1
ATOM 4587 N N . ALA A 1 606 ? 12.043 -5.187 -46.551 1.00 92.62 606 ALA A N 1
ATOM 4588 C CA . ALA A 1 606 ? 11.340 -5.847 -45.441 1.00 92.62 606 ALA A CA 1
ATOM 4589 C C . ALA A 1 606 ? 11.911 -5.478 -44.057 1.00 92.62 606 ALA A C 1
ATOM 4591 O O . ALA A 1 606 ? 11.275 -5.715 -43.030 1.00 92.62 606 ALA A O 1
ATOM 4592 N N . LYS A 1 607 ? 13.126 -4.922 -44.011 1.00 95.69 607 LYS A N 1
ATOM 4593 C CA . LYS A 1 607 ? 13.720 -4.303 -42.823 1.00 95.69 607 LYS A CA 1
ATOM 4594 C C . LYS A 1 607 ? 14.311 -2.940 -43.184 1.00 95.69 607 LYS A C 1
ATOM 4596 O O . LYS A 1 607 ? 14.937 -2.835 -44.239 1.00 95.69 607 LYS A O 1
ATOM 4601 N N . PRO A 1 608 ? 14.185 -1.934 -42.299 1.00 94.31 608 PRO A N 1
ATOM 4602 C CA . PRO A 1 608 ? 14.717 -0.606 -42.560 1.00 94.31 608 PRO A CA 1
ATOM 4603 C C . PRO A 1 608 ? 16.248 -0.618 -42.631 1.00 94.31 608 PRO A C 1
ATOM 4605 O O . PRO A 1 608 ? 16.921 -1.379 -41.920 1.00 94.31 608 PRO A O 1
ATOM 4608 N N . ILE A 1 609 ? 16.797 0.251 -43.479 1.00 94.81 609 ILE A N 1
ATOM 4609 C CA . ILE A 1 609 ? 18.239 0.481 -43.598 1.00 94.81 609 ILE A CA 1
ATOM 4610 C C . ILE A 1 609 ? 18.574 1.724 -42.770 1.00 94.81 609 ILE A C 1
ATOM 4612 O O . ILE A 1 609 ? 18.232 2.841 -43.143 1.00 94.81 609 ILE A O 1
ATOM 4616 N N . SER A 1 610 ? 19.225 1.540 -41.616 1.00 93.44 610 SER A N 1
ATOM 4617 C CA . SER A 1 610 ? 19.685 2.676 -40.809 1.00 93.44 610 SER A CA 1
ATOM 4618 C C . SER A 1 610 ? 20.833 3.410 -41.503 1.00 93.44 610 SER A C 1
ATOM 4620 O O . SER A 1 610 ? 21.607 2.800 -42.240 1.00 93.44 610 SER A O 1
ATOM 4622 N N . LEU A 1 611 ? 21.006 4.704 -41.216 1.00 89.25 611 LEU A N 1
ATOM 4623 C CA . LEU A 1 611 ? 22.108 5.499 -41.773 1.00 89.25 611 LEU A CA 1
ATOM 4624 C C . LEU A 1 611 ? 23.485 4.888 -41.458 1.00 89.25 611 LEU A C 1
ATOM 4626 O O . LEU A 1 611 ? 24.347 4.820 -42.326 1.00 89.25 611 LEU A O 1
ATOM 4630 N N . ALA A 1 612 ? 23.672 4.372 -40.239 1.00 89.25 612 ALA A N 1
ATOM 4631 C CA . ALA A 1 612 ? 24.901 3.678 -39.856 1.00 89.25 612 ALA A CA 1
ATOM 4632 C C . ALA A 1 612 ? 25.156 2.443 -40.736 1.00 89.25 612 ALA A C 1
ATOM 4634 O O . ALA A 1 612 ? 26.271 2.246 -41.213 1.00 89.25 612 ALA A O 1
ATOM 4635 N N . LEU A 1 613 ? 24.113 1.646 -41.002 1.00 90.25 613 LEU A N 1
ATOM 4636 C CA . LEU A 1 613 ? 24.215 0.484 -41.880 1.00 90.25 613 LEU A CA 1
ATOM 4637 C C . LEU A 1 613 ? 24.489 0.898 -43.331 1.00 90.25 613 LEU A C 1
ATOM 4639 O O . LEU A 1 613 ? 25.320 0.268 -43.974 1.00 90.25 613 LEU A O 1
ATOM 4643 N N . LEU A 1 614 ? 23.848 1.962 -43.825 1.00 93.12 614 LEU A N 1
ATOM 4644 C CA . LEU A 1 614 ? 24.083 2.508 -45.165 1.00 93.12 614 LEU A CA 1
ATOM 4645 C C . LEU A 1 614 ? 25.545 2.940 -45.349 1.00 93.12 614 LEU A C 1
ATOM 4647 O O . LEU A 1 614 ? 26.157 2.615 -46.362 1.00 93.12 614 LEU A O 1
ATOM 4651 N N . ILE A 1 615 ? 26.132 3.602 -44.347 1.00 93.06 615 ILE A N 1
ATOM 4652 C CA . ILE A 1 615 ? 27.550 3.993 -44.356 1.00 93.06 615 ILE A CA 1
ATOM 4653 C C . ILE A 1 615 ? 28.451 2.753 -44.383 1.00 93.06 615 ILE A C 1
ATOM 4655 O O . ILE A 1 615 ? 29.386 2.691 -45.179 1.00 93.06 615 ILE A O 1
ATOM 4659 N N . THR A 1 616 ? 28.159 1.740 -43.561 1.00 90.62 616 THR A N 1
ATOM 4660 C CA . THR A 1 616 ? 28.947 0.497 -43.545 1.00 90.62 616 THR A CA 1
ATOM 4661 C C . THR A 1 616 ? 28.843 -0.263 -44.873 1.00 90.62 616 THR A C 1
ATOM 4663 O O . THR A 1 616 ? 29.849 -0.770 -45.370 1.00 90.62 616 THR A O 1
ATOM 4666 N N . VAL A 1 617 ? 27.650 -0.327 -45.476 1.00 89.69 617 VAL A N 1
ATOM 4667 C CA . VAL A 1 617 ? 27.409 -0.878 -46.825 1.00 89.69 617 VAL A CA 1
ATOM 4668 C C . VAL A 1 617 ? 28.266 -0.159 -47.849 1.00 89.69 617 VAL A C 1
ATOM 4670 O O . VAL A 1 617 ? 29.013 -0.812 -48.573 1.00 89.69 617 VAL A O 1
ATOM 4673 N N . ALA A 1 618 ? 28.178 1.166 -47.887 1.00 92.81 618 ALA A N 1
ATOM 4674 C CA . ALA A 1 618 ? 28.888 1.990 -48.849 1.00 92.81 618 ALA A CA 1
ATOM 4675 C C . ALA A 1 618 ? 30.409 1.766 -48.751 1.00 92.81 618 ALA A C 1
ATOM 4677 O O . ALA A 1 618 ? 31.064 1.468 -49.747 1.00 92.81 618 ALA A O 1
ATOM 4678 N N . GLN A 1 619 ? 30.952 1.750 -47.528 1.00 93.94 619 GLN A N 1
ATOM 4679 C CA . GLN A 1 619 ? 32.361 1.430 -47.269 1.00 93.94 619 GLN A CA 1
ATOM 4680 C C . GLN A 1 619 ? 32.741 0.015 -47.729 1.00 93.94 619 GLN A C 1
ATOM 4682 O O . GLN A 1 619 ? 33.776 -0.175 -48.361 1.00 93.94 619 GLN A O 1
ATOM 4687 N N . THR A 1 620 ? 31.891 -0.977 -47.457 1.00 92.38 620 THR A N 1
ATOM 4688 C CA . THR A 1 620 ? 32.129 -2.382 -47.832 1.00 92.38 620 THR A CA 1
ATOM 4689 C C . THR A 1 620 ? 32.129 -2.590 -49.347 1.00 92.38 620 THR A C 1
ATOM 4691 O O . THR A 1 620 ? 32.878 -3.421 -49.867 1.00 92.38 620 THR A O 1
ATOM 4694 N N . LEU A 1 621 ? 31.288 -1.832 -50.050 1.00 93.31 621 LEU A N 1
ATOM 4695 C CA . LEU A 1 621 ? 31.183 -1.814 -51.507 1.00 93.31 621 LEU A CA 1
ATOM 4696 C C . LEU A 1 621 ? 32.184 -0.848 -52.159 1.00 93.31 621 LEU A C 1
ATOM 4698 O O . LEU A 1 621 ? 32.261 -0.802 -53.380 1.00 93.31 621 LEU A O 1
ATOM 4702 N N . SER A 1 622 ? 32.971 -0.111 -51.365 1.00 94.69 622 SER A N 1
ATOM 4703 C CA . SER A 1 622 ? 33.896 0.928 -51.841 1.00 94.69 622 SER A CA 1
ATOM 4704 C C . SER A 1 622 ? 33.220 1.992 -52.719 1.00 94.69 622 SER A C 1
ATOM 4706 O O . SER A 1 622 ? 33.808 2.476 -53.683 1.00 94.69 622 SER A O 1
ATOM 4708 N N . ILE A 1 623 ? 31.991 2.378 -52.363 1.00 93.81 623 ILE A N 1
ATOM 4709 C CA . ILE A 1 623 ? 31.233 3.464 -53.000 1.00 93.81 623 ILE A CA 1
ATOM 4710 C C . ILE A 1 623 ? 30.876 4.543 -51.967 1.00 93.81 623 ILE A C 1
ATOM 4712 O O . ILE A 1 623 ? 30.720 4.233 -50.784 1.00 93.81 623 ILE A O 1
ATOM 4716 N N . PRO A 1 624 ? 30.726 5.816 -52.363 1.00 95.44 624 PRO A N 1
ATOM 4717 C CA . PRO A 1 624 ? 30.189 6.846 -51.479 1.00 95.44 624 PRO A CA 1
ATOM 4718 C C . PRO A 1 624 ? 28.752 6.526 -51.044 1.00 95.44 624 PRO A C 1
ATOM 4720 O O . PRO A 1 624 ? 27.930 6.089 -51.848 1.00 95.44 624 PRO A O 1
ATOM 4723 N N . ALA A 1 625 ? 28.403 6.803 -49.783 1.00 91.38 625 ALA A N 1
ATOM 4724 C CA . ALA A 1 625 ? 27.025 6.630 -49.302 1.00 91.38 625 ALA A CA 1
ATOM 4725 C C . ALA A 1 625 ? 26.030 7.527 -50.063 1.00 91.38 625 ALA A C 1
ATOM 4727 O O . ALA A 1 625 ? 24.875 7.157 -50.255 1.00 91.38 625 ALA A O 1
ATOM 4728 N N . THR A 1 626 ? 26.503 8.673 -50.556 1.00 91.94 626 THR A N 1
ATOM 4729 C CA . THR A 1 626 ? 25.744 9.581 -51.423 1.00 91.94 626 THR A CA 1
ATOM 4730 C C . THR A 1 626 ? 25.363 8.943 -52.756 1.00 91.94 626 THR A C 1
ATOM 4732 O O . THR A 1 626 ? 24.320 9.288 -53.293 1.00 91.94 626 THR A O 1
ATOM 4735 N N . THR A 1 627 ? 26.135 7.979 -53.268 1.00 91.38 627 THR A N 1
ATOM 4736 C CA . THR A 1 627 ? 25.794 7.249 -54.498 1.00 91.38 627 THR A CA 1
ATOM 4737 C C . THR A 1 627 ? 24.582 6.343 -54.286 1.00 91.38 627 THR A C 1
ATOM 4739 O O . THR A 1 627 ? 23.684 6.338 -55.117 1.00 91.38 627 THR A O 1
ATOM 4742 N N . LEU A 1 628 ? 24.498 5.651 -53.141 1.00 92.94 628 LEU A N 1
ATOM 4743 C CA . LEU A 1 628 ? 23.324 4.835 -52.793 1.00 92.94 628 LEU A CA 1
ATOM 4744 C C . LEU A 1 628 ? 22.070 5.688 -52.546 1.00 92.94 628 LEU A C 1
ATOM 4746 O O . LEU A 1 628 ? 20.966 5.254 -52.862 1.00 92.94 628 LEU A O 1
ATOM 4750 N N . LEU A 1 629 ? 22.237 6.890 -51.984 1.00 93.38 629 LEU A N 1
ATOM 4751 C CA . LEU A 1 629 ? 21.139 7.844 -51.792 1.00 93.38 629 LEU A CA 1
ATOM 4752 C C . LEU A 1 629 ? 20.653 8.414 -53.129 1.00 93.38 629 LEU A C 1
ATOM 4754 O O . LEU A 1 629 ? 19.459 8.373 -53.400 1.00 93.38 629 LEU A O 1
ATOM 4758 N N . ALA A 1 630 ? 21.572 8.854 -53.991 1.00 91.00 630 ALA A N 1
ATOM 4759 C CA . ALA A 1 630 ? 21.241 9.382 -55.313 1.00 91.00 630 ALA A CA 1
ATOM 4760 C C . ALA A 1 630 ? 20.551 8.332 -56.199 1.00 91.00 630 ALA A C 1
ATOM 4762 O O . ALA A 1 630 ? 19.634 8.650 -56.952 1.00 91.00 630 ALA A O 1
ATOM 4763 N N . GLU A 1 631 ? 20.959 7.067 -56.092 1.00 90.38 631 GLU A N 1
ATOM 4764 C CA . GLU A 1 631 ? 20.320 5.970 -56.817 1.00 90.38 631 GLU A CA 1
ATOM 4765 C C . GLU A 1 631 ? 18.914 5.657 -56.282 1.00 90.38 631 GLU A C 1
ATOM 4767 O O . GLU A 1 631 ? 18.016 5.357 -57.065 1.00 90.38 631 GLU A O 1
ATOM 4772 N N . ALA A 1 632 ? 18.690 5.795 -54.972 1.00 88.75 632 ALA A N 1
ATOM 4773 C CA . ALA A 1 632 ? 17.363 5.666 -54.369 1.00 88.75 632 ALA A CA 1
ATOM 4774 C C . ALA A 1 632 ? 16.431 6.853 -54.693 1.00 88.75 632 ALA A C 1
ATOM 4776 O O . ALA A 1 632 ? 15.213 6.688 -54.697 1.00 88.75 632 ALA A O 1
ATOM 4777 N N . GLU A 1 633 ? 16.985 8.034 -54.974 1.00 86.81 633 GLU A N 1
ATOM 4778 C CA . GLU A 1 633 ? 16.240 9.228 -55.397 1.00 86.81 633 GLU A CA 1
ATOM 4779 C C . GLU A 1 633 ? 15.916 9.235 -56.900 1.00 86.81 633 GLU A C 1
ATOM 4781 O O . GLU A 1 633 ? 15.043 9.984 -57.346 1.00 86.81 633 GLU A O 1
ATOM 4786 N N . SER A 1 634 ? 16.585 8.391 -57.693 1.00 83.38 634 SER A N 1
ATOM 4787 C CA . SER A 1 634 ? 16.369 8.324 -59.136 1.00 83.38 634 SER A CA 1
ATOM 4788 C C . SER A 1 634 ? 15.044 7.620 -59.470 1.00 83.38 634 SER A C 1
ATOM 4790 O O . SER A 1 634 ? 14.818 6.487 -59.031 1.00 83.38 634 SER A O 1
ATOM 4792 N N . PRO A 1 635 ? 14.148 8.233 -60.268 1.00 56.47 635 PRO A N 1
ATOM 4793 C CA . PRO A 1 635 ? 12.925 7.576 -60.710 1.00 56.47 635 PRO A CA 1
ATOM 4794 C C . PRO A 1 635 ? 13.278 6.360 -61.580 1.00 56.47 635 PRO A C 1
ATOM 4796 O O . PRO A 1 635 ? 13.887 6.489 -62.642 1.00 56.47 635 PRO A O 1
ATOM 4799 N N . GLY A 1 636 ? 12.912 5.164 -61.111 1.00 57.62 636 GLY A N 1
ATOM 4800 C CA . GLY A 1 636 ? 13.235 3.901 -61.773 1.00 57.62 636 GLY A CA 1
ATOM 4801 C C . GLY A 1 636 ? 12.728 3.807 -63.228 1.00 57.62 636 GLY A C 1
ATOM 4802 O O . GLY A 1 636 ? 11.762 4.474 -63.609 1.00 57.62 636 GLY A O 1
ATOM 4803 N N . PRO A 1 637 ? 13.348 2.957 -64.067 1.00 44.28 637 PRO A N 1
ATOM 4804 C CA . PRO A 1 637 ? 13.045 2.853 -65.491 1.00 44.28 637 PRO A CA 1
ATOM 4805 C C . PRO A 1 637 ? 11.780 2.013 -65.744 1.00 44.28 637 PRO A C 1
ATOM 4807 O O . PRO A 1 637 ? 11.866 0.869 -66.179 1.00 44.28 637 PRO A O 1
ATOM 4810 N N . THR A 1 638 ? 10.590 2.560 -65.489 1.00 37.28 638 THR A N 1
ATOM 4811 C CA . THR A 1 638 ? 9.310 1.931 -65.889 1.00 37.28 638 THR A CA 1
ATOM 4812 C C . THR A 1 638 ? 8.286 2.944 -66.414 1.00 37.28 638 THR A C 1
ATOM 4814 O O . THR A 1 638 ? 7.144 2.975 -65.964 1.00 37.28 638 THR A O 1
ATOM 4817 N N . ALA A 1 639 ? 8.673 3.761 -67.398 1.00 30.77 639 ALA A N 1
ATOM 4818 C CA . ALA A 1 639 ? 7.733 4.502 -68.246 1.00 30.77 639 ALA A CA 1
ATOM 4819 C C . ALA A 1 639 ? 8.231 4.507 -69.709 1.00 30.77 639 ALA A C 1
ATOM 4821 O O . ALA A 1 639 ? 9.428 4.712 -69.934 1.00 30.77 639 ALA A O 1
ATOM 4822 N N . PRO A 1 640 ? 7.368 4.264 -70.717 1.00 33.88 640 PRO A N 1
ATOM 4823 C CA . PRO A 1 640 ? 7.788 4.213 -72.114 1.00 33.88 640 PRO A CA 1
ATOM 4824 C C . PRO A 1 640 ? 8.148 5.623 -72.605 1.00 33.88 640 PRO A C 1
ATOM 4826 O O . PRO A 1 640 ? 7.316 6.528 -72.597 1.00 33.88 640 PRO A O 1
ATOM 4829 N N . ARG A 1 641 ? 9.398 5.817 -73.040 1.00 31.56 641 ARG A N 1
ATOM 4830 C CA . ARG A 1 641 ? 9.856 7.052 -73.696 1.00 31.56 641 ARG A CA 1
ATOM 4831 C C . ARG A 1 641 ? 9.370 7.081 -75.147 1.00 31.56 641 ARG A C 1
ATOM 4833 O O . ARG A 1 641 ? 9.811 6.273 -75.961 1.00 31.56 641 ARG A O 1
ATOM 4840 N N . ALA A 1 642 ? 8.502 8.039 -75.466 1.00 29.91 642 ALA A N 1
ATOM 4841 C CA . ALA A 1 642 ? 8.291 8.497 -76.835 1.00 29.91 642 ALA A CA 1
ATOM 4842 C C . ALA A 1 642 ? 9.527 9.277 -77.328 1.00 29.91 642 ALA A C 1
ATOM 4844 O O . ALA A 1 642 ? 10.246 9.899 -76.547 1.00 29.91 642 ALA A O 1
ATOM 4845 N N . ALA A 1 643 ? 9.782 9.165 -78.628 1.00 32.94 643 ALA A N 1
ATOM 4846 C CA . ALA A 1 643 ? 11.003 9.550 -79.324 1.00 32.94 643 ALA A CA 1
ATOM 4847 C C . ALA A 1 643 ? 11.213 11.068 -79.513 1.00 32.94 643 ALA A C 1
ATOM 4849 O O . ALA A 1 643 ? 10.257 11.834 -79.592 1.00 32.94 643 ALA A O 1
ATOM 4850 N N . GLY A 1 644 ? 12.485 11.442 -79.722 1.00 27.19 644 GLY A N 1
ATOM 4851 C CA . GLY A 1 644 ? 12.956 12.735 -80.250 1.00 27.19 644 GLY A CA 1
ATOM 4852 C C . GLY A 1 644 ? 13.713 13.565 -79.203 1.00 27.19 644 GLY A C 1
ATOM 4853 O O . GLY A 1 644 ? 13.239 13.713 -78.089 1.00 27.19 644 GLY A O 1
ATOM 4854 N N . ALA A 1 645 ? 14.892 14.139 -79.430 1.00 28.98 645 ALA A N 1
ATOM 4855 C CA . ALA A 1 645 ? 15.783 14.201 -80.580 1.00 28.98 645 ALA A CA 1
ATOM 4856 C C . ALA A 1 645 ? 17.221 14.407 -80.055 1.00 28.98 645 ALA A C 1
ATOM 4858 O O . ALA A 1 645 ? 17.430 14.899 -78.946 1.00 28.98 645 ALA A O 1
ATOM 4859 N N . ALA A 1 646 ? 18.202 13.990 -80.851 1.00 31.36 646 ALA A N 1
ATOM 4860 C CA . ALA A 1 646 ? 19.622 14.050 -80.538 1.00 31.36 646 ALA A CA 1
ATOM 4861 C C . ALA A 1 646 ? 20.173 15.485 -80.537 1.00 31.36 646 ALA A C 1
ATOM 4863 O O . ALA A 1 646 ? 19.896 16.248 -81.459 1.00 31.36 646 ALA A O 1
ATOM 4864 N N . LEU A 1 647 ? 21.045 15.790 -79.573 1.00 25.97 647 LEU A N 1
ATOM 4865 C CA . LEU A 1 647 ? 22.089 16.810 -79.693 1.00 25.97 647 LEU A CA 1
ATOM 4866 C C . LEU A 1 647 ? 23.377 16.259 -79.066 1.00 25.97 647 LEU A C 1
ATOM 4868 O O . LEU A 1 647 ? 23.435 15.953 -77.877 1.00 25.97 647 LEU A O 1
ATOM 4872 N N . THR A 1 648 ? 24.392 16.084 -79.904 1.00 31.78 648 THR A N 1
ATOM 4873 C CA . THR A 1 648 ? 25.775 15.753 -79.544 1.00 31.78 648 THR A CA 1
ATOM 4874 C C . THR A 1 648 ? 26.440 16.940 -78.824 1.00 31.78 648 THR A C 1
ATOM 4876 O O . THR A 1 648 ? 26.215 18.080 -79.235 1.00 31.78 648 THR A O 1
ATOM 4879 N N . PRO A 1 649 ? 27.283 16.723 -77.794 1.00 31.86 649 PRO A N 1
ATOM 4880 C CA . PRO A 1 649 ? 27.998 17.803 -77.108 1.00 31.86 649 PRO A CA 1
ATOM 4881 C C . PRO A 1 649 ? 29.310 18.184 -77.829 1.00 31.86 649 PRO A C 1
ATOM 4883 O O . PRO A 1 649 ? 29.927 17.318 -78.458 1.00 31.86 649 PRO A O 1
ATOM 4886 N N . PRO A 1 650 ? 29.792 19.439 -77.715 1.00 32.59 650 PRO A N 1
ATOM 4887 C CA . PRO A 1 650 ? 31.160 19.791 -78.083 1.00 32.59 650 PRO A CA 1
ATOM 4888 C C . PRO A 1 650 ? 32.148 19.414 -76.955 1.00 32.59 650 PRO A C 1
ATOM 4890 O O . PRO A 1 650 ? 31.743 19.287 -75.796 1.00 32.59 650 PRO A O 1
ATOM 4893 N N . PRO A 1 651 ? 33.443 19.213 -77.262 1.00 38.25 651 PRO A N 1
ATOM 4894 C CA . PRO A 1 651 ? 34.408 18.672 -76.315 1.00 38.25 651 PRO A CA 1
ATOM 4895 C C . PRO A 1 651 ? 35.071 19.758 -75.456 1.00 38.25 651 PRO A C 1
ATOM 4897 O O . PRO A 1 651 ? 35.413 20.830 -75.947 1.00 38.25 651 PRO A O 1
ATOM 4900 N N . GLY A 1 652 ? 35.369 19.395 -74.204 1.00 43.09 652 GLY A N 1
ATOM 4901 C CA . GLY A 1 652 ? 36.422 20.014 -73.396 1.00 43.09 652 GLY A CA 1
ATOM 4902 C C . GLY A 1 652 ? 35.944 20.996 -72.328 1.00 43.09 652 GLY A C 1
ATOM 4903 O O . GLY A 1 652 ? 35.529 22.096 -72.653 1.00 43.09 652 GLY A O 1
ATOM 4904 N N . ILE A 1 653 ? 36.074 20.592 -71.060 1.00 33.53 653 ILE A N 1
ATOM 4905 C CA . ILE A 1 653 ? 36.593 21.355 -69.908 1.00 33.53 653 ILE A CA 1
ATOM 4906 C C . ILE A 1 653 ? 36.756 20.331 -68.775 1.00 33.53 653 ILE A C 1
ATOM 4908 O O . ILE A 1 653 ? 35.807 19.655 -68.383 1.00 33.53 653 ILE A O 1
ATOM 4912 N N . ALA A 1 654 ? 37.984 20.183 -68.289 1.00 46.81 654 ALA A N 1
ATOM 4913 C CA . ALA A 1 654 ? 38.343 19.324 -67.174 1.00 46.81 654 ALA A CA 1
ATOM 4914 C C . ALA A 1 654 ? 38.679 20.215 -65.975 1.00 46.81 654 ALA A C 1
ATOM 4916 O O . ALA A 1 654 ? 39.817 20.649 -65.872 1.00 46.81 654 ALA A O 1
ATOM 4917 N N . ASP A 1 655 ? 37.692 20.520 -65.125 1.00 45.47 655 ASP A N 1
ATOM 4918 C CA . ASP A 1 655 ? 37.891 20.842 -63.701 1.00 45.47 655 ASP A CA 1
ATOM 4919 C C . ASP A 1 655 ? 36.533 21.053 -62.978 1.00 45.47 655 ASP A C 1
ATOM 4921 O O . ASP A 1 655 ? 35.826 22.022 -63.273 1.00 45.47 655 ASP A O 1
ATOM 4925 N N . PRO A 1 656 ? 36.141 20.190 -62.021 1.00 38.38 656 PRO A N 1
ATOM 4926 C CA . PRO A 1 656 ? 34.913 20.354 -61.240 1.00 38.38 656 PRO A CA 1
ATOM 4927 C C . PRO A 1 656 ? 34.947 21.529 -60.244 1.00 38.38 656 PRO A C 1
ATOM 4929 O O . PRO A 1 656 ? 33.890 21.935 -59.765 1.00 38.38 656 PRO A O 1
ATOM 4932 N N . VAL A 1 657 ? 36.110 22.125 -59.954 1.00 39.59 657 VAL A N 1
ATOM 4933 C CA . VAL A 1 657 ? 36.227 23.236 -58.986 1.00 39.59 657 VAL A CA 1
ATOM 4934 C C . VAL A 1 657 ? 35.777 24.576 -59.587 1.00 39.59 657 VAL A C 1
ATOM 4936 O O . VAL A 1 657 ? 35.225 25.428 -58.888 1.00 39.59 657 VAL A O 1
ATOM 4939 N N . THR A 1 658 ? 35.908 24.747 -60.903 1.00 42.00 658 THR A N 1
ATOM 4940 C CA . THR A 1 658 ? 35.546 25.998 -61.591 1.00 42.00 658 THR A CA 1
ATOM 4941 C C . THR A 1 658 ? 34.026 26.142 -61.816 1.00 42.00 658 THR A C 1
ATOM 4943 O O . THR A 1 658 ? 33.499 27.257 -61.801 1.00 42.00 658 THR A O 1
ATOM 4946 N N . ALA A 1 659 ? 33.281 25.034 -61.928 1.00 38.69 659 ALA A N 1
ATOM 4947 C CA . ALA A 1 659 ? 31.824 25.049 -62.124 1.00 38.69 659 ALA A CA 1
ATOM 4948 C C . ALA A 1 659 ? 31.046 25.495 -60.867 1.00 38.69 659 ALA A C 1
ATOM 4950 O O . ALA A 1 659 ? 30.034 26.189 -60.966 1.00 38.69 659 ALA A O 1
ATOM 4951 N N . THR A 1 660 ? 31.545 25.166 -59.672 1.00 36.84 660 THR A N 1
ATOM 4952 C CA . THR A 1 660 ? 30.900 25.532 -58.398 1.00 36.84 660 THR A CA 1
ATOM 4953 C C . THR A 1 660 ? 31.081 27.014 -58.053 1.00 36.84 660 THR A C 1
ATOM 4955 O O . THR A 1 660 ? 30.183 27.628 -57.480 1.00 36.84 660 THR A O 1
ATOM 4958 N N . VAL A 1 661 ? 32.201 27.626 -58.452 1.00 41.84 661 VAL A N 1
ATOM 4959 C CA . VAL A 1 661 ? 32.467 29.059 -58.219 1.00 41.84 661 VAL A CA 1
ATOM 4960 C C . VAL A 1 661 ? 31.651 29.954 -59.163 1.00 41.84 661 VAL A C 1
ATOM 4962 O O . VAL A 1 661 ? 31.237 31.045 -58.769 1.00 41.84 661 VAL A O 1
ATOM 4965 N N . MET A 1 662 ? 31.349 29.483 -60.378 1.00 38.59 662 MET A N 1
ATOM 4966 C CA . MET A 1 662 ? 30.456 30.185 -61.311 1.00 38.59 662 MET A CA 1
ATOM 4967 C C . MET A 1 662 ? 29.001 30.196 -60.812 1.00 38.59 662 MET A C 1
ATOM 4969 O O . MET A 1 662 ? 28.372 31.252 -60.823 1.00 38.59 662 MET A O 1
ATOM 4973 N N . LEU A 1 663 ? 28.506 29.081 -60.258 1.00 39.34 663 LEU A N 1
ATOM 4974 C CA . LEU A 1 663 ? 27.117 28.967 -59.786 1.00 39.34 663 LEU A CA 1
ATOM 4975 C C . LEU A 1 663 ? 26.798 29.901 -58.601 1.00 39.34 663 LEU A C 1
ATOM 4977 O O . LEU A 1 663 ? 25.722 30.489 -58.530 1.00 39.34 663 LEU A O 1
ATOM 4981 N N . VAL A 1 664 ? 27.747 30.088 -57.676 1.00 39.38 664 VAL A N 1
ATOM 4982 C CA . VAL A 1 664 ? 27.578 30.983 -56.510 1.00 39.38 664 VAL A CA 1
ATOM 4983 C C . VAL A 1 664 ? 27.587 32.460 -56.926 1.00 39.38 664 VAL A C 1
ATOM 4985 O O . VAL A 1 664 ? 26.927 33.291 -56.302 1.00 39.38 664 VAL A O 1
ATOM 4988 N N . ARG A 1 665 ? 28.294 32.798 -58.009 1.00 39.38 665 ARG A N 1
ATOM 4989 C CA . ARG A 1 665 ? 28.377 34.166 -58.534 1.00 39.38 665 ARG A CA 1
ATOM 4990 C C . ARG A 1 665 ? 27.132 34.558 -59.336 1.00 39.38 665 ARG A C 1
ATOM 4992 O O . ARG A 1 665 ? 26.722 35.716 -59.282 1.00 39.38 665 ARG A O 1
ATOM 4999 N N . GLU A 1 666 ? 26.509 33.596 -60.012 1.00 39.72 666 GLU A N 1
ATOM 5000 C CA . GLU A 1 666 ? 25.271 33.777 -60.782 1.00 39.72 666 GLU A CA 1
ATOM 5001 C C . GLU A 1 666 ? 24.038 33.932 -59.871 1.00 39.72 666 GLU A C 1
ATOM 5003 O O . GLU A 1 666 ? 23.188 34.786 -60.108 1.00 39.72 666 GLU A O 1
ATOM 5008 N N . VAL A 1 667 ? 23.990 33.206 -58.746 1.00 42.94 667 VAL A N 1
ATOM 5009 C CA . VAL A 1 667 ? 22.905 33.328 -57.749 1.00 42.94 667 VAL A CA 1
ATOM 5010 C C . VAL A 1 667 ? 22.982 34.645 -56.962 1.00 42.94 667 VAL A C 1
ATOM 5012 O O . VAL A 1 667 ? 21.954 35.222 -56.617 1.00 42.94 667 VAL A O 1
ATOM 5015 N N . ALA A 1 668 ? 24.187 35.175 -56.722 1.00 44.91 668 ALA A N 1
ATOM 5016 C CA . ALA A 1 668 ? 24.386 36.446 -56.017 1.00 44.91 668 ALA A CA 1
ATOM 5017 C C . ALA A 1 668 ? 24.144 37.700 -56.885 1.00 44.91 668 ALA A C 1
ATOM 5019 O O . ALA A 1 668 ? 24.164 38.813 -56.362 1.00 44.91 668 ALA A O 1
ATOM 5020 N N . SER A 1 669 ? 23.934 37.541 -58.197 1.00 50.00 669 SER A N 1
ATOM 5021 C CA . SER A 1 669 ? 23.725 38.647 -59.146 1.00 50.00 669 SER A CA 1
ATOM 5022 C C . SER A 1 669 ? 22.314 38.693 -59.754 1.00 50.00 669 SER A C 1
ATOM 5024 O O . SER A 1 669 ? 22.035 39.550 -60.593 1.00 50.00 669 SER A O 1
ATOM 5026 N N . ALA A 1 670 ? 21.396 37.838 -59.287 1.00 53.72 670 ALA A N 1
ATOM 5027 C CA . ALA A 1 670 ? 19.994 37.872 -59.690 1.00 53.72 670 ALA A CA 1
ATOM 5028 C C . ALA A 1 670 ? 19.255 39.090 -59.084 1.00 53.72 670 ALA A C 1
ATOM 5030 O O . ALA A 1 670 ? 19.387 39.363 -57.884 1.00 53.72 670 ALA A O 1
ATOM 5031 N N . PRO A 1 671 ? 18.447 39.826 -59.871 1.00 37.66 671 PRO A N 1
ATOM 5032 C CA . PRO A 1 671 ? 17.664 40.946 -59.360 1.00 37.66 671 PRO A CA 1
ATOM 5033 C C . PRO A 1 671 ? 16.622 40.443 -58.349 1.00 37.66 671 PRO A C 1
ATOM 5035 O O . PRO A 1 671 ? 15.716 39.693 -58.703 1.00 37.66 671 PRO A O 1
ATOM 5038 N N . GLY A 1 672 ? 16.775 40.852 -57.085 1.00 60.75 672 GLY A N 1
ATOM 5039 C CA . GLY A 1 672 ? 15.918 40.443 -55.962 1.00 60.75 672 GLY A CA 1
ATOM 5040 C C . GLY A 1 672 ? 16.601 39.590 -54.886 1.00 60.75 672 GLY A C 1
ATOM 5041 O O . GLY A 1 672 ? 15.935 39.190 -53.934 1.00 60.75 672 GLY A O 1
ATOM 5042 N N . ALA A 1 673 ? 17.906 39.317 -54.989 1.00 52.84 673 ALA A N 1
ATOM 5043 C CA . ALA A 1 673 ? 18.631 38.606 -53.936 1.00 52.84 673 ALA A CA 1
ATOM 5044 C C . ALA A 1 673 ? 18.736 39.454 -52.640 1.00 52.84 673 ALA A C 1
ATOM 5046 O O . ALA A 1 673 ? 19.108 40.631 -52.714 1.00 52.84 673 ALA A O 1
ATOM 5047 N N . PRO A 1 674 ? 18.430 38.893 -51.451 1.00 45.78 674 PRO A N 1
ATOM 5048 C CA . PRO A 1 674 ? 18.561 39.607 -50.183 1.00 45.78 674 PRO A CA 1
ATOM 5049 C C . PRO A 1 674 ? 20.033 39.921 -49.864 1.00 45.78 674 PRO A C 1
ATOM 5051 O O . PRO A 1 674 ? 20.939 39.216 -50.324 1.00 45.78 674 PRO A O 1
ATOM 5054 N N . PRO A 1 675 ? 20.311 40.968 -49.065 1.00 54.94 675 PRO A N 1
ATOM 5055 C CA . PRO A 1 675 ? 21.674 41.375 -48.762 1.00 54.94 675 PRO A CA 1
ATOM 5056 C C . PRO A 1 675 ? 22.459 40.248 -48.054 1.00 54.94 675 PRO A C 1
ATOM 5058 O O . PRO A 1 675 ? 21.883 39.483 -47.275 1.00 54.94 675 PRO A O 1
ATOM 5061 N N . PRO A 1 676 ? 23.796 40.173 -48.226 1.00 42.62 676 PRO A N 1
ATOM 5062 C CA . PRO A 1 676 ? 24.641 39.079 -47.713 1.00 42.62 676 PRO A CA 1
ATOM 5063 C C . PRO A 1 676 ? 24.544 38.810 -46.199 1.00 42.62 676 PRO A C 1
ATOM 5065 O O . PRO A 1 676 ? 24.960 37.759 -45.713 1.00 42.62 676 PRO A O 1
ATOM 5068 N N . GLN A 1 677 ? 23.995 39.756 -45.435 1.00 44.62 677 GLN A N 1
ATOM 5069 C CA . GLN A 1 677 ? 23.788 39.654 -43.992 1.00 44.62 677 GLN A CA 1
ATOM 5070 C C . GLN A 1 677 ? 22.595 38.756 -43.608 1.00 44.62 677 GLN A C 1
ATOM 5072 O O . GLN A 1 677 ? 22.590 38.206 -42.507 1.00 44.62 677 GLN A O 1
ATOM 5077 N N . GLU A 1 678 ? 21.626 38.543 -44.504 1.00 43.09 678 GLU A N 1
ATOM 5078 C CA . GLU A 1 678 ? 20.444 37.697 -44.264 1.00 43.09 678 GLU A CA 1
ATOM 5079 C C . GLU A 1 678 ? 20.727 36.209 -44.530 1.00 4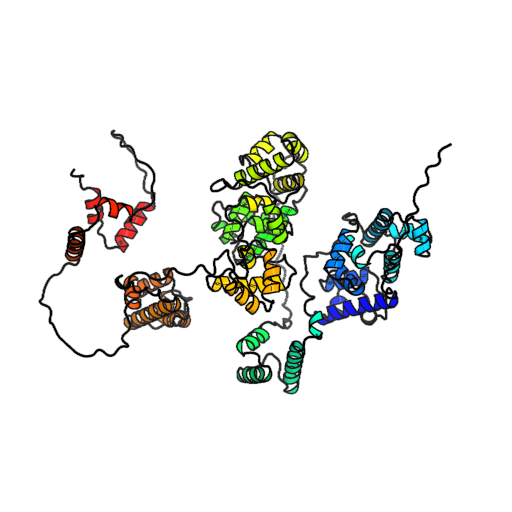3.09 678 GLU A C 1
ATOM 5081 O O . GLU A 1 678 ? 20.326 35.345 -43.753 1.00 43.09 678 GLU A O 1
ATOM 5086 N N . ILE A 1 679 ? 21.561 35.910 -45.533 1.00 43.50 679 ILE A N 1
ATOM 5087 C CA . ILE A 1 679 ? 22.065 34.552 -45.822 1.00 43.50 679 ILE A CA 1
ATOM 5088 C C . ILE A 1 679 ? 22.903 34.015 -44.646 1.00 43.50 679 ILE A C 1
ATOM 5090 O O . ILE A 1 679 ? 22.872 32.828 -44.322 1.00 43.50 679 ILE A O 1
ATOM 5094 N N . ARG A 1 680 ? 23.605 34.908 -43.937 1.00 39.22 680 ARG A N 1
ATOM 5095 C CA . ARG A 1 680 ? 24.439 34.572 -42.773 1.00 39.22 680 ARG A CA 1
ATOM 5096 C C . ARG A 1 680 ? 23.629 34.229 -41.514 1.00 39.22 680 ARG A C 1
ATOM 5098 O O . ARG A 1 680 ? 24.136 33.510 -40.660 1.00 39.22 680 ARG A O 1
ATOM 5105 N N . ARG A 1 681 ? 22.384 34.709 -41.404 1.00 38.72 681 ARG A N 1
ATOM 5106 C CA . ARG A 1 681 ? 21.480 34.451 -40.265 1.00 38.72 681 ARG A CA 1
ATOM 5107 C C . ARG A 1 681 ? 20.801 33.081 -40.323 1.00 38.72 681 ARG A C 1
ATOM 5109 O O . ARG A 1 681 ? 20.429 32.562 -39.277 1.00 38.72 681 ARG A O 1
ATOM 5116 N N . HIS A 1 682 ? 20.671 32.485 -41.508 1.00 37.72 682 HIS A N 1
ATOM 5117 C CA . HIS A 1 682 ? 20.000 31.193 -41.680 1.00 37.72 682 HIS A CA 1
ATOM 5118 C C . HIS A 1 682 ? 20.914 29.968 -41.540 1.00 37.72 682 HIS A C 1
ATOM 5120 O O . HIS A 1 682 ? 20.407 28.859 -41.399 1.00 37.72 682 HIS A O 1
ATOM 5126 N N . LEU A 1 683 ? 22.240 30.144 -41.541 1.00 35.38 683 LEU A N 1
ATOM 5127 C CA . LEU A 1 683 ? 23.182 29.018 -41.544 1.00 35.38 683 LEU A CA 1
ATOM 5128 C C . LEU A 1 683 ? 23.745 28.636 -40.160 1.00 35.38 683 LEU A C 1
ATOM 5130 O O . LEU A 1 683 ? 24.274 27.537 -40.031 1.00 35.38 683 LEU A O 1
ATOM 5134 N N . LEU A 1 684 ? 23.626 29.477 -39.121 1.00 47.81 684 LEU A N 1
ATOM 5135 C CA . LEU A 1 684 ? 24.160 29.201 -37.771 1.00 47.81 684 LEU A CA 1
ATOM 5136 C C . LEU A 1 684 ? 23.323 29.909 -36.677 1.00 47.81 684 LEU A C 1
ATOM 5138 O O . LEU A 1 684 ? 23.574 31.090 -36.428 1.00 47.81 684 LEU A O 1
ATOM 5142 N N . PRO A 1 685 ? 22.342 29.252 -36.015 1.00 33.22 685 PRO A N 1
ATOM 5143 C CA . PRO A 1 685 ? 21.405 29.979 -35.153 1.00 33.22 685 PRO A CA 1
ATOM 5144 C C . PRO A 1 685 ? 21.857 30.268 -33.712 1.00 33.22 685 PRO A C 1
ATOM 5146 O O . PRO A 1 685 ? 21.323 31.208 -33.140 1.00 33.22 685 PRO A O 1
ATOM 5149 N N . ASP A 1 686 ? 22.822 29.564 -33.106 1.00 32.88 686 ASP A N 1
ATOM 5150 C CA .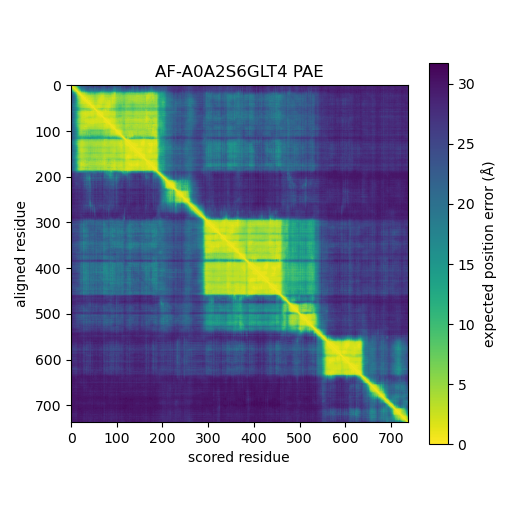 ASP A 1 686 ? 23.055 29.706 -31.654 1.00 32.88 686 ASP A CA 1
ATOM 5151 C C . ASP A 1 686 ? 24.534 29.812 -31.250 1.00 32.88 686 ASP A C 1
ATOM 5153 O O . ASP A 1 686 ? 25.226 28.807 -31.125 1.00 32.88 686 ASP A O 1
ATOM 5157 N N . TYR A 1 687 ? 25.004 31.031 -30.953 1.00 30.08 687 TYR A N 1
ATOM 5158 C CA . TYR A 1 687 ? 26.105 31.278 -30.006 1.00 30.08 687 TYR A CA 1
ATOM 5159 C C . TYR A 1 687 ? 25.988 32.690 -29.402 1.00 30.08 687 TYR A C 1
ATOM 5161 O O . TYR A 1 687 ? 26.031 33.674 -30.145 1.00 30.08 687 TYR A O 1
ATOM 5169 N N . PRO A 1 688 ? 25.878 32.847 -28.066 1.00 38.59 688 PRO A N 1
ATOM 5170 C CA . PRO A 1 688 ? 25.863 34.160 -27.442 1.00 38.59 688 PRO A CA 1
ATOM 5171 C C . PRO A 1 688 ? 27.239 34.549 -26.862 1.00 38.59 688 PRO A C 1
ATOM 5173 O O . PRO A 1 688 ? 27.782 33.855 -26.007 1.00 38.59 688 PRO A O 1
ATOM 5176 N N . ARG A 1 689 ? 27.679 35.762 -27.242 1.00 31.45 689 ARG A N 1
ATOM 5177 C CA . ARG A 1 689 ? 28.612 36.712 -26.578 1.00 31.45 689 ARG A CA 1
ATOM 5178 C C . ARG A 1 689 ? 30.089 36.792 -27.030 1.00 31.45 689 ARG A C 1
ATOM 5180 O O . ARG A 1 689 ? 30.653 35.815 -27.508 1.00 31.45 689 ARG A O 1
ATOM 5187 N N . PRO A 1 690 ? 30.693 38.004 -26.926 1.00 30.41 690 PRO A N 1
ATOM 5188 C CA . PRO A 1 690 ? 31.844 38.418 -27.722 1.00 30.41 690 PRO A CA 1
ATOM 5189 C C . PRO A 1 690 ? 33.174 38.161 -27.006 1.00 30.41 690 PRO A C 1
ATOM 5191 O O . PRO A 1 690 ? 33.302 38.393 -25.804 1.00 30.41 690 PRO A O 1
ATOM 5194 N N . ILE A 1 691 ? 34.190 37.750 -27.765 1.00 27.78 691 ILE A N 1
ATOM 5195 C CA . ILE A 1 691 ? 35.577 37.726 -27.295 1.00 27.78 691 ILE A CA 1
ATOM 5196 C C . ILE A 1 691 ? 36.181 39.110 -27.551 1.00 27.78 691 ILE A C 1
ATOM 5198 O O . ILE A 1 691 ? 36.275 39.570 -28.687 1.00 27.78 691 ILE A O 1
ATOM 5202 N N . VAL A 1 692 ? 36.555 39.778 -26.462 1.00 26.64 692 VAL A N 1
ATOM 5203 C CA . VAL A 1 692 ? 37.314 41.031 -26.444 1.00 26.64 692 VAL A CA 1
ATOM 5204 C C . VAL A 1 692 ? 38.761 40.733 -26.845 1.00 26.64 692 VAL A C 1
ATOM 5206 O O . VAL A 1 692 ? 39.393 39.852 -26.265 1.00 26.64 692 VAL A O 1
ATOM 5209 N N . TYR A 1 693 ? 39.298 41.474 -27.816 1.00 27.84 693 TYR A N 1
ATOM 5210 C CA . TYR A 1 693 ? 40.718 41.419 -28.165 1.00 27.84 693 TYR A CA 1
ATOM 5211 C C . TYR A 1 693 ? 41.547 42.205 -27.142 1.00 27.84 693 TYR A C 1
ATOM 5213 O O . TYR A 1 693 ? 41.359 43.409 -26.977 1.00 27.84 693 TYR A O 1
ATOM 5221 N N . GLY A 1 694 ? 42.483 41.519 -26.485 1.00 26.23 694 GLY A N 1
ATOM 5222 C CA . GLY A 1 694 ? 43.537 42.113 -25.667 1.00 26.23 694 GLY A CA 1
ATOM 5223 C C . GLY A 1 694 ? 44.909 41.763 -26.241 1.00 26.23 694 GLY A C 1
ATOM 5224 O O . GLY A 1 694 ? 45.268 40.596 -26.360 1.00 26.23 694 GLY A O 1
ATOM 5225 N N . THR A 1 695 ? 45.656 42.789 -26.629 1.00 32.44 695 THR A N 1
ATOM 5226 C CA . THR A 1 695 ? 47.028 42.753 -27.151 1.00 32.44 695 THR A CA 1
ATOM 5227 C C . THR A 1 695 ? 48.057 42.430 -26.059 1.00 32.44 695 THR A C 1
ATOM 5229 O O . THR A 1 695 ? 47.997 43.043 -24.997 1.00 32.44 695 THR A O 1
ATOM 5232 N N . GLY A 1 696 ? 49.066 41.589 -26.341 1.00 27.28 696 GLY A N 1
ATOM 5233 C CA . GLY A 1 696 ? 50.323 41.598 -25.568 1.00 27.28 696 GLY A CA 1
ATOM 5234 C C . GLY A 1 696 ? 51.069 40.266 -25.394 1.00 27.28 696 GLY A C 1
ATOM 5235 O O . GLY A 1 696 ? 50.762 39.486 -24.508 1.00 27.28 696 GLY A O 1
ATOM 5236 N N . THR A 1 697 ? 52.098 40.067 -26.226 1.00 27.61 697 THR A N 1
ATOM 5237 C CA . THR A 1 697 ? 53.444 39.510 -25.931 1.00 27.61 697 THR A CA 1
ATOM 5238 C C . THR A 1 697 ? 53.665 38.319 -24.963 1.00 27.61 697 THR A C 1
ATOM 5240 O O . THR A 1 697 ? 53.659 38.479 -23.751 1.00 27.61 697 THR A O 1
ATOM 5243 N N . ARG A 1 698 ? 54.129 37.201 -25.562 1.00 26.20 698 ARG A N 1
ATOM 5244 C CA . ARG A 1 698 ? 55.348 36.395 -25.248 1.00 26.20 698 ARG A CA 1
ATOM 5245 C C . ARG A 1 698 ? 55.544 35.786 -23.830 1.00 26.20 698 ARG A C 1
ATOM 5247 O O . ARG A 1 698 ? 55.981 36.484 -22.929 1.00 26.20 698 ARG A O 1
ATOM 5254 N N . ILE A 1 699 ? 55.452 34.443 -23.721 1.00 25.45 699 ILE A N 1
ATOM 5255 C CA . ILE A 1 699 ? 56.541 33.451 -23.431 1.00 25.45 699 ILE A CA 1
ATOM 5256 C C . ILE A 1 699 ? 55.978 32.095 -22.911 1.00 25.45 699 ILE A C 1
ATOM 5258 O O . ILE A 1 699 ? 55.368 32.025 -21.856 1.00 25.45 699 ILE A O 1
ATOM 5262 N N . VAL A 1 700 ? 56.250 31.037 -23.697 1.00 25.12 700 VAL A N 1
ATOM 5263 C CA . VAL A 1 700 ? 56.600 29.623 -23.381 1.00 25.12 700 VAL A CA 1
ATOM 5264 C C . VAL A 1 700 ? 55.740 28.813 -22.383 1.00 25.12 700 VAL A C 1
ATOM 5266 O O . VAL A 1 700 ? 55.848 28.977 -21.178 1.00 25.12 700 VAL A O 1
ATOM 5269 N N . SER A 1 701 ? 55.039 27.769 -22.849 1.00 23.80 701 SER A N 1
ATOM 5270 C CA . SER A 1 701 ? 55.535 26.372 -22.872 1.00 23.80 701 SER A CA 1
ATOM 5271 C C . SER A 1 701 ? 54.433 25.379 -23.290 1.00 23.80 701 SER A C 1
ATOM 5273 O O . SER A 1 701 ? 53.239 25.640 -23.180 1.00 23.80 701 SER A O 1
ATOM 5275 N N . SER A 1 702 ? 54.874 24.238 -23.806 1.00 36.56 702 SER A N 1
ATOM 5276 C CA . SER A 1 702 ? 54.131 23.057 -24.251 1.00 36.56 702 SER A CA 1
ATOM 5277 C C . SER A 1 702 ? 52.981 22.587 -23.342 1.00 36.56 702 SER A C 1
ATOM 5279 O O . SER A 1 702 ? 53.243 22.183 -22.211 1.00 36.56 702 SER A O 1
ATOM 5281 N N . ARG A 1 703 ? 51.751 22.526 -23.887 1.00 32.16 703 ARG A N 1
ATOM 5282 C CA . ARG A 1 703 ? 50.708 21.481 -23.691 1.00 32.16 703 ARG A CA 1
ATOM 5283 C C . ARG A 1 703 ? 49.335 22.004 -24.140 1.00 32.16 703 ARG A C 1
ATOM 5285 O O . ARG A 1 703 ? 48.572 22.493 -23.321 1.00 32.16 703 ARG A O 1
ATOM 5292 N N . VAL A 1 704 ? 49.002 21.855 -25.423 1.00 28.77 704 VAL A N 1
ATOM 5293 C CA . VAL A 1 704 ? 47.602 21.756 -25.882 1.00 28.77 704 VAL A CA 1
ATOM 5294 C C . VAL A 1 704 ? 47.579 20.808 -27.080 1.00 28.77 704 VAL A C 1
ATOM 5296 O O . VAL A 1 704 ? 47.589 21.218 -28.234 1.00 28.77 704 VAL A O 1
ATOM 5299 N N . ALA A 1 705 ? 47.623 19.514 -26.789 1.00 31.98 705 ALA A N 1
ATOM 5300 C CA . ALA A 1 705 ? 47.278 18.456 -27.727 1.00 31.98 705 ALA A CA 1
ATOM 5301 C C . ALA A 1 705 ? 46.125 17.676 -27.098 1.00 31.98 705 ALA A C 1
ATOM 5303 O O . ALA A 1 705 ? 46.312 16.547 -26.684 1.00 31.98 705 ALA A O 1
ATOM 5304 N N . GLU A 1 706 ? 44.978 18.331 -26.914 1.00 35.78 706 GLU A N 1
ATOM 5305 C CA . GLU A 1 706 ? 43.747 17.713 -26.406 1.00 35.78 706 GLU A CA 1
ATOM 5306 C C . GLU A 1 706 ? 42.578 18.683 -26.643 1.00 35.78 706 GLU A C 1
ATOM 5308 O O . GLU A 1 706 ? 42.044 19.323 -25.743 1.00 35.78 706 GLU A O 1
ATOM 5313 N N . SER A 1 707 ? 42.194 18.852 -27.908 1.00 34.72 707 SER A N 1
ATOM 5314 C CA . SER A 1 707 ? 40.854 19.333 -28.241 1.00 34.72 707 SER A CA 1
ATOM 5315 C C . SER A 1 707 ? 40.294 18.467 -29.366 1.00 34.72 707 SER A C 1
ATOM 5317 O O . SER A 1 707 ? 40.756 18.479 -30.507 1.00 34.72 707 SER A O 1
ATOM 5319 N N . SER A 1 708 ? 39.291 17.665 -29.013 1.00 33.69 708 SER A N 1
ATOM 5320 C CA . SER A 1 708 ? 38.523 16.772 -29.891 1.00 33.69 708 SER A CA 1
ATOM 5321 C C . SER A 1 708 ? 37.991 17.473 -31.147 1.00 33.69 708 SER A C 1
ATOM 5323 O O . SER A 1 708 ? 37.877 16.854 -32.199 1.00 33.69 708 SER A O 1
ATOM 5325 N N . HIS A 1 709 ? 37.774 18.785 -31.073 1.00 38.97 709 HIS A N 1
ATOM 5326 C CA . HIS A 1 709 ? 37.228 19.595 -32.158 1.00 38.97 709 HIS A CA 1
ATOM 5327 C C . HIS A 1 709 ? 38.177 19.769 -33.358 1.00 38.97 709 HIS A C 1
ATOM 5329 O O . HIS A 1 709 ? 37.707 19.919 -34.482 1.00 38.97 709 HIS A O 1
ATOM 5335 N N . VAL A 1 710 ? 39.503 19.694 -33.172 1.00 40.72 710 VAL A N 1
ATOM 5336 C CA . VAL A 1 710 ? 40.453 19.775 -34.302 1.00 40.72 710 VAL A CA 1
ATOM 5337 C C . VAL A 1 710 ? 40.499 18.450 -35.068 1.00 40.72 710 VAL A C 1
ATOM 5339 O O . VAL A 1 710 ? 40.565 18.449 -36.295 1.00 40.72 710 VAL A O 1
ATOM 5342 N N . ALA A 1 711 ? 40.385 17.317 -34.369 1.00 43.41 711 ALA A N 1
ATOM 5343 C CA . ALA A 1 711 ? 40.293 16.003 -35.003 1.00 43.41 711 ALA A CA 1
ATOM 5344 C C . ALA A 1 711 ? 38.977 15.838 -35.783 1.00 43.41 711 ALA A C 1
ATOM 5346 O O . ALA A 1 711 ? 38.984 15.269 -36.873 1.00 43.41 711 ALA A O 1
ATOM 5347 N N . GLU A 1 712 ? 37.876 16.383 -35.264 1.00 43.19 712 GLU A N 1
ATOM 5348 C CA . GLU A 1 712 ? 36.554 16.353 -35.900 1.00 43.19 712 GLU A CA 1
ATOM 5349 C C . GLU A 1 712 ? 36.486 17.254 -37.142 1.00 43.19 712 GLU A C 1
ATOM 5351 O O . GLU A 1 712 ? 35.963 16.844 -38.180 1.00 43.19 712 GLU A O 1
ATOM 5356 N N . LEU A 1 713 ? 37.111 18.435 -37.087 1.00 46.31 713 LEU A N 1
ATOM 5357 C CA . LEU A 1 713 ? 37.254 19.325 -38.240 1.00 46.31 713 LEU A CA 1
ATOM 5358 C C . LEU A 1 713 ? 38.132 18.689 -39.330 1.00 46.31 713 LEU A C 1
ATOM 5360 O O . LEU A 1 713 ? 37.763 18.698 -40.500 1.00 46.31 713 LEU A O 1
ATOM 5364 N N . ILE A 1 714 ? 39.252 18.062 -38.951 1.00 48.69 714 ILE A N 1
ATOM 5365 C CA . ILE A 1 714 ? 40.130 17.345 -39.889 1.00 48.69 714 ILE A CA 1
ATOM 5366 C C . ILE A 1 714 ? 39.406 16.146 -40.513 1.00 48.69 714 ILE A C 1
ATOM 5368 O O . ILE A 1 714 ? 39.541 15.926 -41.717 1.00 48.69 714 ILE A O 1
ATOM 5372 N N . LEU A 1 715 ? 38.616 15.390 -39.739 1.00 47.28 715 LEU A N 1
ATOM 5373 C CA . LEU A 1 715 ? 37.802 14.291 -40.268 1.00 47.28 715 LEU A CA 1
ATOM 5374 C C . LEU A 1 715 ? 36.741 14.804 -41.245 1.00 47.28 715 LEU A C 1
ATOM 5376 O O . LEU A 1 715 ? 36.576 14.230 -42.317 1.00 47.28 715 LEU A O 1
ATOM 5380 N N . THR A 1 716 ? 36.072 15.905 -40.904 1.00 49.47 716 THR A N 1
ATOM 5381 C CA . THR A 1 716 ? 35.034 16.523 -41.737 1.00 49.47 716 THR A CA 1
ATOM 5382 C C . THR A 1 716 ? 35.623 17.043 -43.048 1.00 49.47 716 THR A C 1
ATOM 5384 O O . THR A 1 716 ? 35.101 16.742 -44.118 1.00 49.47 716 THR A O 1
ATOM 5387 N N . CYS A 1 717 ? 36.776 17.716 -43.010 1.00 56.81 717 CYS A N 1
ATOM 5388 C CA . CYS A 1 717 ? 37.480 18.155 -44.218 1.00 56.81 717 CYS A CA 1
ATOM 5389 C C . CYS A 1 717 ? 37.951 16.974 -45.083 1.00 56.81 717 CYS A C 1
ATOM 5391 O O . CYS A 1 717 ? 37.889 17.059 -46.308 1.00 56.81 717 CYS A O 1
ATOM 5393 N N . ARG A 1 718 ? 38.348 15.846 -44.472 1.00 48.22 718 ARG A N 1
ATOM 5394 C CA . ARG A 1 718 ? 38.711 14.613 -45.196 1.00 48.22 718 ARG A CA 1
ATOM 5395 C C . ARG A 1 718 ? 37.512 13.943 -45.863 1.00 48.22 718 ARG A C 1
ATOM 5397 O O . ARG A 1 718 ? 37.642 13.470 -46.985 1.00 48.22 718 ARG A O 1
ATOM 5404 N N . VAL A 1 719 ? 36.366 13.912 -45.184 1.00 51.16 719 VAL A N 1
ATOM 5405 C CA . VAL A 1 719 ? 35.102 13.371 -45.713 1.00 51.16 719 VAL A CA 1
ATOM 5406 C C . VAL A 1 719 ? 34.568 14.233 -46.861 1.00 51.16 719 VAL A C 1
ATOM 5408 O O . VAL A 1 719 ? 33.976 13.702 -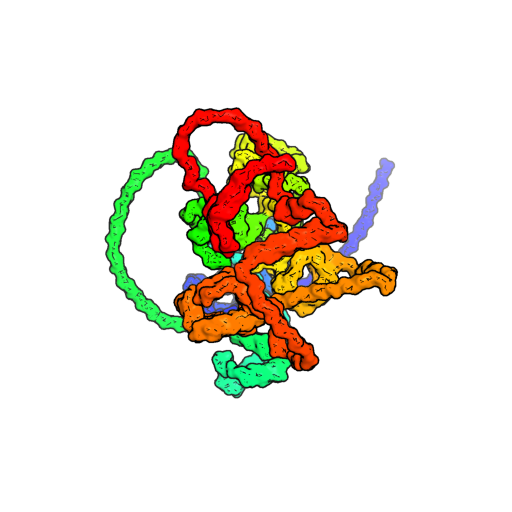47.794 1.00 51.16 719 VAL A O 1
ATOM 5411 N N . LEU A 1 720 ? 34.831 15.542 -46.830 1.00 53.59 720 LEU A N 1
ATOM 5412 C CA . LEU A 1 720 ? 34.405 16.495 -47.858 1.00 53.59 720 LEU A CA 1
ATOM 5413 C C . LEU A 1 720 ? 35.434 16.713 -48.984 1.00 53.59 720 LEU A C 1
ATOM 5415 O O . LEU A 1 720 ? 35.200 17.536 -49.863 1.00 53.59 720 LEU A O 1
ATOM 5419 N N . GLY A 1 721 ? 36.572 16.007 -48.978 1.00 54.91 721 GLY A N 1
ATOM 5420 C CA . GLY A 1 721 ? 37.602 16.128 -50.022 1.00 54.91 721 GLY A CA 1
ATOM 5421 C C . GLY A 1 721 ? 38.342 17.473 -50.045 1.00 54.91 721 GLY A C 1
ATOM 5422 O O . GLY A 1 721 ? 38.983 17.806 -51.041 1.00 54.91 721 GLY A O 1
ATOM 5423 N N . ILE A 1 722 ? 38.277 18.252 -48.963 1.00 67.06 722 ILE A N 1
ATOM 5424 C CA . ILE A 1 722 ? 38.908 19.571 -48.866 1.00 67.06 722 ILE A CA 1
ATOM 5425 C C . ILE A 1 722 ? 40.376 19.378 -48.478 1.00 67.06 722 ILE A C 1
ATOM 5427 O O . ILE A 1 722 ? 40.688 18.789 -47.439 1.00 67.06 722 ILE A O 1
ATOM 5431 N N . SER A 1 723 ? 41.298 19.870 -49.310 1.00 63.78 723 SER A N 1
ATOM 5432 C CA . SER A 1 723 ? 42.728 19.759 -49.021 1.00 63.78 723 SER A CA 1
ATOM 5433 C C . SER A 1 723 ? 43.098 20.598 -47.790 1.00 63.78 723 SER A C 1
ATOM 5435 O O . SER A 1 723 ? 42.584 21.699 -47.583 1.00 63.78 723 SER A O 1
ATOM 5437 N N . ALA A 1 724 ? 44.029 20.099 -46.973 1.00 44.97 724 ALA A N 1
ATOM 5438 C CA . ALA A 1 724 ? 44.517 20.828 -45.798 1.00 44.97 724 ALA A CA 1
ATOM 5439 C C . ALA A 1 724 ? 45.123 22.202 -46.163 1.00 44.97 724 ALA A C 1
ATOM 5441 O O . ALA A 1 724 ? 45.104 23.117 -45.343 1.00 44.97 724 ALA A O 1
ATOM 5442 N N . ALA A 1 725 ? 45.600 22.359 -47.405 1.00 47.69 725 ALA A N 1
ATOM 5443 C CA . ALA A 1 725 ? 46.089 23.627 -47.936 1.00 47.69 725 ALA A CA 1
ATOM 5444 C C . ALA A 1 725 ? 44.961 24.665 -48.085 1.00 47.69 725 ALA A C 1
ATOM 5446 O O . ALA A 1 725 ? 45.146 25.805 -47.675 1.00 47.69 725 ALA A O 1
ATOM 5447 N N . ALA A 1 726 ? 43.771 24.265 -48.551 1.00 49.31 726 ALA A N 1
ATOM 5448 C CA . ALA A 1 726 ? 42.623 25.166 -48.703 1.00 49.31 726 ALA A CA 1
ATOM 5449 C C . ALA A 1 726 ? 42.075 25.663 -47.350 1.00 49.31 726 ALA A C 1
ATOM 5451 O O . ALA A 1 726 ? 41.673 26.816 -47.216 1.00 49.31 726 ALA A O 1
ATOM 5452 N N . VAL A 1 727 ? 42.109 24.813 -46.317 1.00 50.53 727 VAL A N 1
ATOM 5453 C CA . VAL A 1 727 ? 41.703 25.190 -44.948 1.00 50.53 727 VAL A CA 1
ATOM 5454 C C . VAL A 1 727 ? 42.692 26.187 -44.334 1.00 50.53 727 VAL A C 1
ATOM 5456 O O . VAL A 1 727 ? 42.285 27.142 -43.671 1.00 50.53 727 VAL A O 1
ATOM 5459 N N . TRP A 1 728 ? 43.990 25.995 -44.582 1.00 49.34 728 TRP A N 1
ATOM 5460 C CA . TRP A 1 728 ? 45.038 26.900 -44.108 1.00 49.34 728 TRP A CA 1
ATOM 5461 C C . TRP A 1 728 ? 44.953 28.280 -44.774 1.00 49.34 728 TRP A C 1
ATOM 5463 O O . TRP A 1 728 ? 45.132 29.297 -44.101 1.00 49.34 728 TRP A O 1
ATOM 5473 N N . GLU A 1 729 ? 44.650 28.315 -46.073 1.00 45.28 729 GLU A N 1
ATOM 5474 C CA . GLU A 1 729 ? 44.572 29.538 -46.879 1.00 45.28 729 GLU A CA 1
ATOM 5475 C C . GLU A 1 729 ? 43.383 30.426 -46.477 1.00 45.28 729 GLU A C 1
ATOM 5477 O O . GLU A 1 729 ? 43.534 31.640 -46.363 1.00 45.28 729 GLU A O 1
ATOM 5482 N N . VAL A 1 730 ? 42.230 29.831 -46.145 1.00 47.94 730 VAL A N 1
ATOM 5483 C CA . VAL A 1 730 ? 41.047 30.560 -45.644 1.00 47.94 730 VAL A CA 1
ATOM 5484 C C . VAL A 1 730 ? 41.266 31.106 -44.228 1.00 47.94 730 VAL A C 1
ATOM 5486 O O . VAL A 1 730 ? 40.810 32.203 -43.912 1.00 47.94 730 VAL A O 1
ATOM 5489 N N . ALA A 1 731 ? 41.998 30.382 -43.377 1.00 45.47 731 ALA A N 1
ATOM 5490 C CA . ALA A 1 731 ? 42.266 30.802 -42.001 1.00 45.47 731 ALA A CA 1
ATOM 5491 C C . ALA A 1 731 ? 43.267 31.972 -41.883 1.00 45.47 731 ALA A C 1
ATOM 5493 O O . ALA A 1 731 ? 43.342 32.594 -40.825 1.00 45.47 731 ALA A O 1
ATOM 5494 N N . HIS A 1 732 ? 44.029 32.275 -42.943 1.00 42.91 732 HIS A N 1
ATOM 5495 C CA . HIS A 1 732 ? 45.126 33.254 -42.916 1.00 42.91 732 HIS A CA 1
ATOM 5496 C C . HIS A 1 732 ? 44.985 34.406 -43.921 1.00 42.91 732 HIS A C 1
ATOM 5498 O O . HIS A 1 732 ? 45.934 35.172 -44.099 1.00 42.91 732 HIS A O 1
ATOM 5504 N N . GLN A 1 733 ? 43.824 34.590 -44.557 1.00 42.69 733 GLN A N 1
ATOM 5505 C CA . GLN A 1 733 ? 43.599 35.800 -45.350 1.00 42.69 733 GLN A CA 1
ATOM 5506 C C . GLN A 1 733 ? 43.437 37.022 -44.427 1.00 42.69 733 GLN A C 1
ATOM 5508 O O . GLN A 1 733 ? 42.548 37.030 -43.572 1.00 42.69 733 GLN A O 1
ATOM 5513 N N . PRO A 1 734 ? 44.263 38.077 -44.575 1.00 35.81 734 PRO A N 1
ATOM 5514 C CA . PRO A 1 734 ? 44.050 39.316 -43.844 1.00 35.81 734 PRO A CA 1
ATOM 5515 C C . PRO A 1 734 ? 42.758 39.973 -44.334 1.00 35.81 734 PRO A C 1
ATOM 5517 O O . PRO A 1 734 ? 42.549 40.133 -45.539 1.00 35.81 734 PRO A O 1
ATOM 5520 N N . ALA A 1 735 ? 41.900 40.364 -43.392 1.00 40.56 735 ALA A N 1
ATOM 5521 C CA . ALA A 1 735 ? 40.686 41.112 -43.681 1.00 40.56 735 ALA A CA 1
ATOM 5522 C C . ALA A 1 735 ? 41.035 42.390 -44.463 1.00 40.56 735 ALA A C 1
ATOM 5524 O O . ALA A 1 735 ? 41.741 43.265 -43.957 1.00 40.56 735 ALA A O 1
ATOM 5525 N N . LYS A 1 736 ? 40.557 42.487 -45.706 1.00 31.16 736 LYS A N 1
ATOM 5526 C CA . LYS A 1 736 ? 40.437 43.768 -46.409 1.00 31.16 736 LYS A CA 1
ATOM 5527 C C . LYS A 1 736 ? 39.101 44.416 -46.015 1.00 31.16 736 LYS A C 1
ATOM 5529 O O . LYS A 1 736 ? 38.164 43.665 -45.744 1.00 31.16 736 LYS A O 1
ATOM 5534 N N . PRO A 1 737 ? 39.063 45.757 -45.917 1.00 38.53 737 PRO A N 1
ATOM 5535 C CA . PRO A 1 737 ? 37.975 46.513 -45.294 1.00 38.53 737 PRO A CA 1
ATOM 5536 C C . PRO A 1 737 ? 36.602 46.254 -45.909 1.00 38.53 737 PRO A C 1
ATOM 5538 O O . PRO A 1 737 ? 36.539 46.033 -47.141 1.00 38.53 737 PRO A O 1
#

Foldseek 3Di:
DDDDDDDDDDDDPPPPPDPDDDDLLLLQQQLLCLLVVLCVLVVHDPCQLQPPDPPADDPVQSVCSNRSNDFDFVVNLCSSCLSSLHQSLVSLCVSVVHDPVRLVVLLVVFDAFDQDLPDDLQQSLLCRLVRLCVVQVNDLVQLCVQLVHDSVVNVCSSRSVDGGTSSSLVSSCVSSVGRSSSSSVSSPDNDRPNDDDPPDDPCPVCVPPVLVVLVVVVVVVCVVVVHDLVDQDPVNLVVSCVVNVNDSVVSVVVSPPDDDDDDDDDDDDDDDDDDDDDDDDDDDDDDDDDDPDQPLLLQLLLCLLVLLCVVVVHDLVRLQVQFPNGDPSVVSVCSNNSNDGDFLVRLCRSQVSSVHHSLLSNCSSVLHAPLRLVVLLVPFPFDPPLVPPDLQLQLLCSLVRLCVVVVHDLVNLCVQLVHDSVVNVCSSRSVDGDGPVSLQSSCVVSVGGSSSSSCNNPPPNCQLLVQLAVPRDDDRDPDLLSVLSSVLSVVCVVVVPPDLEQELVSLVSSCVSSVNPSVNSVVVCVSTSRHYDDPPPDPDDDDDDDDPPDPDPDPPDDDDQLLLQQLLLCLLVVLCVVLVHQLQRLQVLLDPPGGSVNNNCSNRSVDGQDPVNLCSSCVSSVHDSVSSVVSSVDDDPDDDDDDDDDDDDDDDDDDPVVVVVVVVVVQVPDPPDDPPVVVVCPPDPDDDDDDDDDDDDDDDDDDDPDDVVVVVVVVVCVSVVHDPVNVVVVVPDDDDD